Protein AF-A0A258KFT9-F1 (afdb_monomer)

Mean predicted aligned error: 9.53 Å

Radius of gyration: 28.14 Å; Cα contacts (8 Å, |Δi|>4): 586; chains: 1; bounding box: 63×62×76 Å

Structure (mmCIF, N/CA/C/O backbone):
data_AF-A0A258KFT9-F1
#
_entry.id   AF-A0A258KFT9-F1
#
loop_
_atom_site.group_PDB
_atom_site.id
_atom_site.type_symbol
_atom_site.label_atom_id
_atom_site.label_alt_id
_atom_site.label_comp_id
_atom_site.label_asym_id
_atom_site.label_entity_id
_atom_site.label_seq_id
_atom_site.pdbx_PDB_ins_code
_atom_site.Cartn_x
_atom_site.Cartn_y
_atom_site.Cartn_z
_atom_site.occupancy
_atom_site.B_iso_or_equiv
_atom_site.auth_seq_id
_atom_site.auth_comp_id
_atom_site.auth_asym_id
_atom_site.auth_atom_id
_atom_site.pdbx_PDB_model_num
ATOM 1 N N . LEU A 1 1 ? -11.238 -1.987 41.578 1.00 91.69 1 LEU A N 1
ATOM 2 C CA . LEU A 1 1 ? -12.210 -2.452 40.565 1.00 91.69 1 LEU A CA 1
ATOM 3 C C . LEU A 1 1 ? -13.486 -2.918 41.243 1.00 91.69 1 LEU A C 1
ATOM 5 O O . LEU A 1 1 ? -14.490 -2.242 41.107 1.00 91.69 1 LEU A O 1
ATOM 9 N N . SER A 1 2 ? -13.432 -3.993 42.038 1.00 94.19 2 SER A N 1
ATOM 10 C CA . SER A 1 2 ? -14.602 -4.536 42.743 1.00 94.19 2 SER A CA 1
ATOM 11 C C . SER A 1 2 ? -15.311 -3.516 43.636 1.00 94.19 2 SER A C 1
ATOM 13 O O . SER A 1 2 ? -16.532 -3.522 43.684 1.00 94.19 2 SER A O 1
ATOM 15 N N . ASP A 1 3 ? -14.577 -2.604 44.285 1.00 96.56 3 ASP A N 1
ATOM 16 C CA . ASP A 1 3 ? -15.187 -1.540 45.097 1.00 96.56 3 ASP A CA 1
ATOM 17 C C . ASP A 1 3 ? -15.997 -0.545 44.254 1.00 96.56 3 ASP A C 1
ATOM 19 O O . ASP A 1 3 ? -17.103 -0.182 44.635 1.00 96.56 3 ASP A O 1
ATOM 23 N N . LEU A 1 4 ? -15.488 -0.155 43.079 1.00 97.12 4 LEU A N 1
ATOM 24 C CA . LEU A 1 4 ? -16.193 0.741 42.152 1.00 97.12 4 LEU A CA 1
ATOM 25 C C . LEU A 1 4 ? -17.424 0.052 41.553 1.00 97.12 4 LEU A C 1
ATOM 27 O O . LEU A 1 4 ? -18.505 0.627 41.515 1.00 97.12 4 LEU A O 1
ATOM 31 N N . LEU A 1 5 ? -17.289 -1.218 41.167 1.00 97.19 5 LEU A N 1
ATOM 32 C CA . LEU A 1 5 ? -18.403 -2.024 40.662 1.00 97.19 5 LEU A CA 1
ATOM 33 C C . LEU A 1 5 ? -19.449 -2.303 41.743 1.00 97.19 5 LEU A C 1
ATOM 35 O O . LEU A 1 5 ? -20.631 -2.402 41.445 1.00 97.19 5 LEU A O 1
ATOM 39 N N . LYS A 1 6 ? -19.060 -2.372 43.016 1.00 96.69 6 LYS A N 1
ATOM 40 C CA . LYS A 1 6 ? -20.018 -2.452 44.121 1.00 96.69 6 LYS A CA 1
ATOM 41 C C . LYS A 1 6 ? -20.849 -1.175 44.251 1.00 96.69 6 LYS A C 1
ATOM 43 O O . LYS A 1 6 ? -22.012 -1.261 44.629 1.00 96.69 6 LYS A O 1
ATOM 48 N N . ILE A 1 7 ? -20.266 -0.017 43.944 1.00 95.75 7 ILE A N 1
ATOM 49 C CA . ILE A 1 7 ? -20.963 1.274 43.953 1.00 95.75 7 ILE A CA 1
ATOM 50 C C . ILE A 1 7 ? -21.897 1.383 42.735 1.00 95.75 7 ILE A C 1
ATOM 52 O O . ILE A 1 7 ? -23.077 1.657 42.912 1.00 95.75 7 ILE A O 1
ATOM 56 N N . LEU A 1 8 ? -21.409 1.089 41.525 1.00 95.12 8 LEU A N 1
ATOM 57 C CA . LEU A 1 8 ? -22.185 1.208 40.279 1.00 95.12 8 LEU A CA 1
ATOM 58 C C . LEU A 1 8 ? -23.192 0.071 40.055 1.00 95.12 8 LEU A C 1
ATOM 60 O O . LEU A 1 8 ? -24.344 0.299 39.691 1.00 95.12 8 LEU A O 1
ATOM 64 N N . VAL A 1 9 ? -22.763 -1.170 40.270 1.00 95.44 9 VAL A N 1
ATOM 65 C CA . VAL A 1 9 ? -23.511 -2.377 39.896 1.00 95.44 9 VAL A CA 1
ATOM 66 C C . VAL A 1 9 ? -24.183 -3.016 41.105 1.00 95.44 9 VAL A C 1
ATOM 68 O O . VAL A 1 9 ? -25.351 -3.391 41.036 1.00 95.44 9 VAL A O 1
ATOM 71 N N . GLY A 1 10 ? -23.480 -3.119 42.235 1.00 94.50 10 GLY A N 1
ATOM 72 C CA . GLY A 1 10 ? -23.998 -3.633 43.510 1.00 94.50 10 GLY A CA 1
ATOM 73 C C . GLY A 1 10 ? -23.925 -5.153 43.678 1.00 94.50 10 GLY A C 1
ATOM 74 O O . GLY A 1 10 ? -23.428 -5.620 44.703 1.00 94.50 10 GLY A O 1
ATOM 75 N N . GLN A 1 11 ? -24.390 -5.930 42.693 1.00 93.50 11 GLN A N 1
ATOM 76 C CA . GLN A 1 11 ? -24.348 -7.398 42.730 1.00 93.50 11 GLN A CA 1
ATOM 77 C C . GLN A 1 11 ? -23.160 -7.955 41.932 1.00 93.50 11 GLN A C 1
ATOM 79 O O . GLN A 1 11 ? -22.992 -7.652 40.753 1.00 93.50 11 GLN A O 1
ATOM 84 N N . GLU A 1 12 ? -22.352 -8.807 42.567 1.00 93.69 12 GLU A N 1
ATOM 85 C CA . GLU A 1 12 ? -21.088 -9.314 42.006 1.00 93.69 12 GLU A CA 1
ATOM 86 C C . GLU A 1 12 ? -21.264 -10.216 40.774 1.00 93.69 12 GLU A C 1
ATOM 88 O O . GLU A 1 12 ? -20.437 -10.191 39.865 1.00 93.69 12 GLU A O 1
ATOM 93 N N . ASN A 1 13 ? -22.367 -10.964 40.686 1.00 91.56 13 ASN A N 1
ATOM 94 C CA . ASN A 1 13 ? -22.685 -11.808 39.527 1.00 91.56 13 ASN A CA 1
ATOM 95 C C . ASN A 1 13 ? -22.915 -11.008 38.229 1.00 91.56 13 ASN A C 1
ATOM 97 O O . ASN A 1 13 ? -22.848 -11.595 37.153 1.00 91.56 13 ASN A O 1
ATOM 101 N N . LEU A 1 14 ? -23.155 -9.695 38.316 1.00 93.44 14 LEU A N 1
ATOM 102 C CA . LEU A 1 14 ? -23.352 -8.808 37.166 1.00 93.44 14 LEU A CA 1
ATOM 103 C C . LEU A 1 14 ? -22.068 -8.082 36.732 1.00 93.44 14 LEU A C 1
ATOM 105 O O . LEU A 1 14 ? -22.044 -7.470 35.668 1.00 93.44 14 LEU A O 1
ATOM 109 N N . TYR A 1 15 ? -20.985 -8.149 37.515 1.00 94.12 15 TYR A N 1
ATOM 110 C CA . TYR A 1 15 ? -19.766 -7.371 37.253 1.00 94.12 15 TYR A CA 1
ATOM 111 C C . TYR A 1 15 ? -19.125 -7.701 35.904 1.00 94.12 15 TYR A C 1
ATOM 113 O O . TYR A 1 15 ? -18.714 -6.796 35.184 1.00 94.12 15 TYR A O 1
ATOM 121 N N . ASN A 1 16 ? -19.053 -8.987 35.550 1.00 92.19 16 ASN A N 1
ATOM 122 C CA . ASN A 1 16 ? -18.450 -9.411 34.286 1.00 92.19 16 ASN A CA 1
ATOM 123 C C . ASN A 1 16 ? -19.227 -8.873 33.084 1.00 92.19 16 ASN A C 1
ATOM 125 O O . ASN A 1 16 ? -18.618 -8.356 32.153 1.00 92.19 16 ASN A O 1
ATOM 129 N N . GLN A 1 17 ? -20.558 -8.966 33.130 1.00 92.69 17 GLN A N 1
ATOM 130 C CA . GLN A 1 17 ? -21.420 -8.467 32.066 1.00 92.69 17 GLN A CA 1
ATOM 131 C C . GLN A 1 17 ? -21.333 -6.945 31.954 1.00 92.69 17 GLN A C 1
ATOM 133 O O . GLN A 1 17 ? -21.149 -6.427 30.861 1.00 92.69 17 GLN A O 1
ATOM 138 N N . TYR A 1 18 ? -21.336 -6.241 33.088 1.00 93.50 18 TYR A N 1
ATOM 139 C CA . TYR A 1 18 ? -21.200 -4.789 33.113 1.00 93.50 18 TYR A CA 1
ATOM 140 C C . TYR A 1 18 ? -19.891 -4.305 32.479 1.00 93.50 18 TYR A C 1
ATOM 142 O O . TYR A 1 18 ? -19.902 -3.416 31.632 1.00 93.50 18 TYR A O 1
ATOM 150 N N . ILE A 1 19 ? -18.756 -4.909 32.854 1.00 93.38 19 ILE A N 1
ATOM 151 C CA . ILE A 1 19 ? -17.461 -4.570 32.248 1.00 93.38 19 ILE A CA 1
ATOM 152 C C . ILE A 1 19 ? -17.482 -4.906 30.756 1.00 93.38 19 ILE A C 1
ATOM 154 O O . ILE A 1 19 ? -17.010 -4.107 29.955 1.00 93.38 19 ILE A O 1
ATOM 158 N N . PHE A 1 20 ? -18.013 -6.069 30.370 1.00 92.12 20 PHE A N 1
ATOM 159 C CA . PHE A 1 20 ? -18.089 -6.459 28.965 1.00 92.12 20 PHE A CA 1
ATOM 160 C C . PHE A 1 20 ? -18.853 -5.412 28.146 1.00 92.12 20 PHE A C 1
ATOM 162 O O . PHE A 1 20 ? -18.309 -4.871 27.187 1.00 92.12 20 PHE A O 1
ATOM 169 N N . ASP A 1 21 ? -20.054 -5.040 28.580 1.00 91.25 21 ASP A N 1
ATOM 170 C CA . ASP A 1 21 ? -20.880 -4.050 27.892 1.00 91.25 21 ASP A CA 1
ATOM 171 C C . ASP A 1 21 ? -20.198 -2.672 27.849 1.00 91.25 21 ASP A C 1
ATOM 173 O O . ASP A 1 21 ? -20.147 -2.045 26.787 1.00 91.25 21 ASP A O 1
ATOM 177 N N . GLN A 1 22 ? -19.579 -2.232 28.954 1.00 91.69 22 GLN A N 1
ATOM 178 C CA . GLN A 1 22 ? -18.815 -0.979 29.012 1.00 91.69 22 GLN A CA 1
ATOM 179 C C . GLN A 1 22 ? -17.676 -0.962 27.978 1.00 91.69 22 GLN A C 1
ATOM 181 O O . GLN A 1 22 ? -17.531 -0.003 27.218 1.00 91.69 22 GLN A O 1
ATOM 186 N N . GLN A 1 23 ? -16.892 -2.040 27.890 1.00 91.44 23 GLN A N 1
ATOM 187 C CA . GLN A 1 23 ? -15.750 -2.096 26.974 1.00 91.44 23 GLN A CA 1
ATOM 188 C C . GLN A 1 23 ? -16.170 -2.181 25.496 1.00 91.44 23 GLN A C 1
ATOM 190 O O . GLN A 1 23 ? -15.437 -1.712 24.622 1.00 91.44 23 GLN A O 1
ATOM 195 N N . PHE A 1 24 ? -17.357 -2.719 25.195 1.00 88.69 24 PHE A N 1
ATOM 196 C CA . PHE A 1 24 ? -17.921 -2.726 23.840 1.00 88.69 24 PHE A CA 1
ATOM 197 C C . PHE A 1 24 ? -18.674 -1.432 23.482 1.00 88.69 24 PHE A C 1
ATOM 199 O O . PHE A 1 24 ? -18.792 -1.107 22.294 1.00 88.69 24 PHE A O 1
ATOM 206 N N . ALA A 1 25 ? -19.128 -0.654 24.471 1.00 87.00 25 ALA A N 1
ATOM 207 C CA . ALA A 1 25 ? -19.709 0.671 24.253 1.00 87.00 25 ALA A CA 1
ATOM 208 C C . ALA A 1 25 ? -18.668 1.672 23.710 1.00 87.00 25 ALA A C 1
ATOM 210 O O . ALA A 1 25 ? -18.967 2.469 22.815 1.00 87.00 25 ALA A O 1
ATOM 211 N N . HIS A 1 26 ? -17.416 1.580 24.166 1.00 73.69 26 HIS A N 1
ATOM 212 C CA . HIS A 1 26 ? -16.310 2.434 23.721 1.00 73.69 26 HIS A CA 1
ATOM 213 C C . HIS A 1 26 ? -15.565 1.845 22.516 1.00 73.69 26 HIS A C 1
ATOM 215 O O . HIS A 1 26 ? -14.408 1.422 22.607 1.00 73.69 26 HIS A O 1
ATOM 221 N N . ARG A 1 27 ? -16.233 1.838 21.353 1.00 75.69 27 ARG A N 1
ATOM 222 C CA . ARG A 1 27 ? -15.708 1.258 20.102 1.00 75.69 27 ARG A CA 1
ATOM 223 C C . ARG A 1 27 ? -14.272 1.719 19.811 1.00 75.69 27 ARG A C 1
ATOM 225 O O . ARG A 1 27 ? -14.030 2.875 19.480 1.00 75.69 27 ARG A O 1
ATOM 232 N N . GLY A 1 28 ? -13.330 0.781 19.903 1.00 81.06 28 GLY A N 1
ATOM 233 C CA . GLY A 1 28 ? -11.926 0.957 19.524 1.00 81.06 28 GLY A CA 1
ATOM 234 C C . GLY A 1 28 ? -10.962 1.301 20.665 1.00 81.06 28 GLY A C 1
ATOM 235 O O . GLY A 1 28 ? -9.812 0.875 20.592 1.00 81.06 28 GLY A O 1
ATOM 236 N N . TRP A 1 29 ? -11.390 1.981 21.737 1.00 88.19 29 TRP A N 1
ATOM 237 C CA . TRP A 1 29 ? -10.477 2.428 22.808 1.00 88.19 29 TRP A CA 1
ATOM 238 C C . TRP A 1 29 ? -9.958 1.277 23.665 1.00 88.19 29 TRP A C 1
ATOM 240 O O . TRP A 1 29 ? -8.744 1.135 23.815 1.00 88.19 29 TRP A O 1
ATOM 250 N N . ALA A 1 30 ? -10.854 0.413 24.150 1.00 91.19 30 ALA A N 1
ATOM 251 C CA . ALA A 1 30 ? -10.482 -0.775 24.918 1.00 91.19 30 ALA A CA 1
ATOM 252 C C . ALA A 1 30 ? -9.526 -1.681 24.118 1.00 91.19 30 ALA A C 1
ATOM 254 O O . ALA A 1 30 ? -8.482 -2.103 24.615 1.00 91.19 30 ALA A O 1
ATOM 255 N N . GLY A 1 31 ? -9.831 -1.901 22.833 1.00 90.12 31 GLY A N 1
ATOM 256 C CA . GLY A 1 31 ? -8.977 -2.667 21.921 1.00 90.12 31 GLY A CA 1
ATOM 257 C C . GLY A 1 31 ? -7.617 -2.009 21.674 1.00 90.12 31 GLY A C 1
ATOM 258 O O . GLY A 1 31 ? -6.592 -2.695 21.661 1.00 90.12 31 GLY A O 1
ATOM 259 N N . MET A 1 32 ? -7.579 -0.682 21.526 1.00 89.56 32 MET A N 1
ATOM 260 C CA . MET A 1 32 ? -6.335 0.069 21.370 1.00 89.56 32 MET A CA 1
ATOM 261 C C . MET A 1 32 ? -5.468 -0.028 22.628 1.00 89.56 32 MET A C 1
ATOM 263 O O . MET A 1 32 ? -4.290 -0.354 22.517 1.00 89.56 32 MET A O 1
ATOM 267 N N . VAL A 1 33 ? -6.032 0.193 23.820 1.00 92.19 33 VAL A N 1
ATOM 268 C CA . VAL A 1 33 ? -5.287 0.098 25.086 1.00 92.19 33 VAL A CA 1
ATOM 269 C C . VAL A 1 33 ? -4.800 -1.329 25.334 1.00 92.19 33 VAL A C 1
ATOM 271 O O . VAL A 1 33 ? -3.631 -1.502 25.663 1.00 92.19 33 VAL A O 1
ATOM 274 N N . ALA A 1 34 ? -5.618 -2.352 25.076 1.00 92.19 34 ALA A N 1
ATOM 275 C CA . ALA A 1 34 ? -5.187 -3.752 25.150 1.00 92.19 34 ALA A CA 1
ATOM 276 C C . ALA A 1 34 ? -4.038 -4.068 24.167 1.00 92.19 34 ALA A C 1
ATOM 278 O O . ALA A 1 34 ? -3.102 -4.813 24.477 1.00 92.19 34 ALA A O 1
ATOM 279 N N . THR A 1 35 ? -4.071 -3.467 22.974 1.00 90.06 35 THR A N 1
ATOM 280 C CA . THR A 1 35 ? -2.990 -3.593 21.986 1.00 90.06 35 THR A CA 1
ATOM 281 C C . THR A 1 35 ? -1.716 -2.896 22.462 1.00 90.06 35 THR A C 1
ATOM 283 O O . THR A 1 35 ? -0.641 -3.478 22.360 1.00 90.06 35 THR A O 1
ATOM 286 N N . ILE A 1 36 ? -1.817 -1.689 23.024 1.00 91.12 36 ILE A N 1
ATOM 287 C CA . ILE A 1 36 ? -0.674 -0.940 23.570 1.00 91.12 36 ILE A CA 1
ATOM 288 C C . ILE A 1 36 ? -0.068 -1.671 24.774 1.00 91.12 36 ILE A C 1
ATOM 290 O O . ILE A 1 36 ? 1.152 -1.771 24.873 1.00 91.12 36 ILE A O 1
ATOM 294 N N . GLU A 1 37 ? -0.901 -2.221 25.660 1.00 93.81 37 GLU A N 1
ATOM 295 C CA . GLU A 1 37 ? -0.465 -3.001 26.822 1.00 93.81 37 GLU A CA 1
ATOM 296 C C . GLU A 1 37 ? 0.326 -4.246 26.392 1.00 93.81 37 GLU A C 1
ATOM 298 O O . GLU A 1 37 ? 1.411 -4.510 26.911 1.00 93.81 37 GLU A O 1
ATOM 303 N N . SER A 1 38 ? -0.184 -4.992 25.406 1.00 90.44 38 SER A N 1
ATOM 304 C CA . SER A 1 38 ? 0.482 -6.198 24.892 1.00 90.44 38 SER A CA 1
ATOM 305 C C . SER A 1 38 ? 1.684 -5.905 23.986 1.00 90.44 38 SER A C 1
ATOM 307 O O . SER A 1 38 ? 2.605 -6.721 23.906 1.00 90.44 38 SER A O 1
ATOM 309 N N . ARG A 1 39 ? 1.691 -4.754 23.302 1.00 85.50 39 ARG A N 1
ATOM 310 C CA . ARG A 1 39 ? 2.742 -4.310 22.373 1.00 85.50 39 ARG A CA 1
ATOM 311 C C . ARG A 1 39 ? 3.072 -2.824 22.579 1.00 85.50 39 ARG A C 1
ATOM 313 O O . ARG A 1 39 ? 2.659 -1.981 21.774 1.00 85.50 39 ARG A O 1
ATOM 320 N N . PRO A 1 40 ? 3.851 -2.471 23.619 1.00 83.31 40 PRO A N 1
ATOM 321 C CA . PRO A 1 40 ? 4.171 -1.072 23.928 1.00 83.31 40 PRO A CA 1
ATOM 322 C C . PRO A 1 40 ? 4.976 -0.353 22.838 1.00 83.31 40 PRO A C 1
ATOM 324 O O . PRO A 1 40 ? 5.060 0.871 22.828 1.00 83.31 40 PRO A O 1
ATOM 327 N N . ASP A 1 41 ? 5.601 -1.108 21.938 1.00 77.94 41 ASP A N 1
ATOM 328 C CA . ASP A 1 41 ? 6.330 -0.643 20.759 1.00 77.94 41 ASP A CA 1
ATOM 329 C C . ASP A 1 41 ? 5.425 -0.134 19.625 1.00 77.94 41 ASP A C 1
ATOM 331 O O . ASP A 1 41 ? 5.925 0.499 18.698 1.00 77.94 41 ASP A O 1
ATOM 335 N N . THR A 1 42 ? 4.107 -0.352 19.709 1.00 74.19 42 THR A N 1
ATOM 336 C CA . THR A 1 42 ? 3.133 0.220 18.760 1.00 74.19 42 THR A CA 1
ATOM 337 C C . THR A 1 42 ? 3.056 1.742 18.835 1.00 74.19 42 THR A C 1
ATOM 339 O O . THR A 1 42 ? 2.753 2.390 17.833 1.00 74.19 42 THR A O 1
ATOM 342 N N . LEU A 1 43 ? 3.349 2.328 20.000 1.00 75.44 43 LEU A N 1
ATOM 343 C CA . LEU A 1 43 ? 3.418 3.772 20.167 1.00 75.44 43 LEU A CA 1
ATOM 344 C C . LEU A 1 43 ? 4.831 4.284 19.918 1.00 75.44 43 LEU A C 1
ATOM 346 O O . LEU A 1 43 ? 5.816 3.765 20.443 1.00 75.44 43 LEU A O 1
ATOM 350 N N . PHE A 1 44 ? 4.896 5.393 19.186 1.00 69.25 44 PHE A N 1
ATOM 351 C CA . PHE A 1 44 ? 6.116 6.163 18.977 1.00 69.25 44 PHE A CA 1
ATOM 352 C C . PHE A 1 44 ? 6.811 6.533 20.296 1.00 69.25 44 PHE A C 1
ATOM 354 O O . PHE A 1 44 ? 8.015 6.350 20.464 1.00 69.25 44 PHE A O 1
ATOM 361 N N . GLU A 1 45 ? 6.027 7.051 21.240 1.00 79.88 45 GLU A N 1
ATOM 362 C CA . GLU A 1 45 ? 6.449 7.296 22.609 1.00 79.88 45 GLU A CA 1
ATOM 363 C C . GLU A 1 45 ? 5.774 6.248 23.482 1.00 79.88 45 GLU A C 1
ATOM 365 O O . GLU A 1 45 ? 4.551 6.247 23.628 1.00 79.88 45 GLU A O 1
ATOM 370 N N . LYS A 1 46 ? 6.572 5.336 24.039 1.00 81.88 46 LYS A N 1
ATOM 371 C CA . LYS A 1 46 ? 6.048 4.254 24.870 1.00 81.88 46 LYS A CA 1
ATOM 372 C C . LYS A 1 46 ? 5.275 4.840 26.047 1.00 81.88 46 LYS A C 1
ATOM 374 O O . LYS A 1 46 ? 5.815 5.627 26.826 1.00 81.88 46 LYS A O 1
ATOM 379 N N . ARG A 1 47 ? 4.019 4.426 26.188 1.00 82.00 47 ARG A N 1
ATOM 380 C CA . ARG A 1 47 ? 3.170 4.752 27.334 1.00 82.00 47 ARG A CA 1
ATOM 381 C C . ARG A 1 47 ? 2.885 3.471 28.101 1.00 82.00 47 ARG A C 1
ATOM 383 O O . ARG A 1 47 ? 2.494 2.472 27.509 1.00 82.00 47 ARG A O 1
ATOM 390 N N . SER A 1 48 ? 3.087 3.515 29.411 1.00 87.38 48 SER A N 1
ATOM 391 C CA . SER A 1 48 ? 2.678 2.438 30.308 1.00 87.38 48 SER A CA 1
ATOM 392 C C . SER A 1 48 ? 1.222 2.672 30.692 1.00 87.38 48 SER A C 1
ATOM 394 O O . SER A 1 48 ? 0.944 3.482 31.572 1.00 87.38 48 SER A O 1
ATOM 396 N N . ILE A 1 49 ? 0.310 2.008 29.989 1.00 90.69 49 ILE A N 1
ATOM 397 C CA . ILE A 1 49 ? -1.125 1.998 30.279 1.00 90.69 49 ILE A CA 1
ATOM 398 C C . ILE A 1 49 ? -1.620 0.557 30.188 1.00 90.69 49 ILE A C 1
ATOM 400 O O . ILE A 1 49 ? -1.187 -0.183 29.303 1.00 90.69 49 ILE A O 1
ATOM 404 N N . THR A 1 50 ? -2.498 0.159 31.104 1.00 94.44 50 THR A N 1
ATOM 405 C CA . THR A 1 50 ? -3.151 -1.154 31.073 1.00 94.44 50 THR A CA 1
ATOM 406 C C . THR A 1 50 ? -4.639 -0.999 30.793 1.00 94.44 50 THR A C 1
ATOM 408 O O . THR A 1 50 ? -5.243 0.020 31.143 1.00 94.44 50 THR A O 1
ATOM 411 N N . LEU A 1 51 ? -5.262 -2.021 30.203 1.00 93.56 51 LEU A N 1
ATOM 412 C CA . LEU A 1 51 ? -6.716 -2.063 30.035 1.00 93.56 51 LEU A CA 1
ATOM 413 C C . LEU A 1 51 ? -7.417 -1.958 31.394 1.00 93.56 51 LEU A C 1
ATOM 415 O O . LEU A 1 51 ? -8.442 -1.299 31.532 1.00 93.56 51 LEU A O 1
ATOM 419 N N . ARG A 1 52 ? -6.818 -2.550 32.432 1.00 94.69 52 ARG A N 1
ATOM 420 C CA . ARG A 1 52 ? -7.310 -2.440 33.804 1.00 94.69 52 ARG A CA 1
ATOM 421 C C . ARG A 1 52 ? -7.344 -0.989 34.286 1.00 94.69 52 ARG A C 1
ATOM 423 O O . ARG A 1 52 ? -8.319 -0.625 34.939 1.00 94.69 52 ARG A O 1
ATOM 430 N N . ASP A 1 53 ? -6.317 -0.191 34.007 1.00 94.06 53 ASP A N 1
ATOM 431 C CA . ASP A 1 53 ? -6.275 1.222 34.408 1.00 94.06 53 ASP A CA 1
ATOM 432 C C . ASP A 1 53 ? -7.340 2.040 33.674 1.00 94.06 53 ASP A C 1
ATOM 434 O O . ASP A 1 53 ? -8.005 2.862 34.304 1.00 94.06 53 ASP A O 1
ATOM 438 N N . LEU A 1 54 ? -7.554 1.763 32.380 1.00 93.56 54 LEU A N 1
ATOM 439 C CA . LEU A 1 54 ? -8.630 2.381 31.602 1.00 93.56 54 LEU A CA 1
ATOM 440 C C . LEU A 1 54 ? -9.998 2.095 32.233 1.00 93.56 54 LEU A C 1
ATOM 442 O O . LEU A 1 54 ? -10.721 3.037 32.536 1.00 93.56 54 LEU A O 1
ATOM 446 N N . ILE A 1 55 ? -10.307 0.826 32.526 1.00 95.31 55 ILE A N 1
ATOM 447 C CA . ILE A 1 55 ? -11.584 0.444 33.152 1.00 95.31 55 ILE A CA 1
ATOM 448 C C . ILE A 1 55 ? -11.756 1.150 34.507 1.00 95.31 55 ILE A C 1
ATOM 450 O O . ILE A 1 55 ? -12.836 1.636 34.828 1.00 95.31 55 ILE A O 1
ATOM 454 N N . HIS A 1 56 ? -10.702 1.240 35.329 1.00 95.50 56 HIS A N 1
ATOM 455 C CA . HIS A 1 56 ? -10.795 1.968 36.603 1.00 95.50 56 HIS A CA 1
ATOM 456 C C . HIS A 1 56 ? -11.121 3.445 36.396 1.00 95.50 56 HIS A C 1
ATOM 458 O O . HIS A 1 56 ? -11.945 3.989 37.127 1.00 95.50 56 HIS A O 1
ATOM 464 N N . PHE A 1 57 ? -10.457 4.084 35.436 1.00 94.75 57 PHE A N 1
ATOM 465 C CA . PHE A 1 57 ? -10.680 5.485 35.117 1.00 94.75 57 PHE A CA 1
ATOM 466 C C . PHE A 1 57 ? -12.099 5.727 34.588 1.00 94.75 57 PHE A C 1
ATOM 468 O O . PHE A 1 57 ? -12.762 6.650 35.049 1.00 94.75 57 PHE A O 1
ATOM 475 N N . GLU A 1 58 ? -12.598 4.864 33.703 1.00 94.00 58 GLU A N 1
ATOM 476 C CA . GLU A 1 58 ? -13.960 4.943 33.164 1.00 94.00 58 GLU A CA 1
ATOM 477 C C . GLU A 1 58 ? -15.021 4.788 34.256 1.00 94.00 58 GLU A C 1
ATOM 479 O O . GLU A 1 58 ? -15.927 5.612 34.341 1.00 94.00 58 GLU A O 1
ATOM 484 N N . LEU A 1 59 ? -14.876 3.804 35.150 1.00 96.06 59 LEU A N 1
ATOM 485 C CA . LEU A 1 59 ? -15.798 3.630 36.279 1.00 96.06 59 LEU A CA 1
ATOM 486 C C . LEU A 1 59 ? -15.805 4.850 37.216 1.00 96.06 59 LEU A C 1
ATOM 488 O O . LEU A 1 59 ? -16.847 5.199 37.760 1.00 96.06 59 LEU A O 1
ATOM 492 N N . LEU A 1 60 ? -14.655 5.502 37.421 1.00 97.19 60 LEU A N 1
ATOM 493 C CA . LEU A 1 60 ? -14.580 6.729 38.222 1.00 97.19 60 LEU A CA 1
ATOM 494 C C . LEU A 1 60 ? -15.277 7.905 37.532 1.00 97.19 60 LEU A C 1
ATOM 496 O O . LEU A 1 60 ? -16.016 8.626 38.195 1.00 97.19 60 LEU A O 1
ATOM 500 N N . LEU A 1 61 ? -15.064 8.084 36.224 1.00 95.38 61 LEU A N 1
ATOM 501 C CA . LEU A 1 61 ? -15.753 9.115 35.443 1.00 95.38 61 LEU A CA 1
ATOM 502 C C . LEU A 1 61 ? -17.266 8.897 35.428 1.00 95.38 61 LEU A C 1
ATOM 504 O O . LEU A 1 61 ? -18.025 9.854 35.516 1.00 95.38 61 LEU A O 1
ATOM 508 N N . GLU A 1 62 ? -17.705 7.646 35.329 1.00 94.81 62 GLU A N 1
ATOM 509 C CA . GLU A 1 62 ? -19.121 7.306 35.367 1.00 94.81 62 GLU A CA 1
ATOM 510 C C . GLU A 1 62 ? -19.753 7.668 36.718 1.00 94.81 62 GLU A C 1
ATOM 512 O O . GLU A 1 62 ? -20.792 8.321 36.743 1.00 94.81 62 GLU A O 1
ATOM 517 N N . ILE A 1 63 ? -19.100 7.323 37.834 1.00 95.56 63 ILE A N 1
ATOM 518 C CA . ILE A 1 63 ? -19.551 7.715 39.180 1.00 95.56 63 ILE A CA 1
ATOM 519 C C . ILE A 1 63 ? -19.621 9.240 39.314 1.00 95.56 63 ILE A C 1
ATOM 521 O O . ILE A 1 63 ? -20.628 9.749 39.791 1.00 95.56 63 ILE A O 1
ATOM 525 N N . ASP A 1 64 ? -18.590 9.961 38.866 1.00 96.31 64 ASP A N 1
ATOM 526 C CA . ASP A 1 64 ? -18.539 11.428 38.927 1.00 96.31 64 ASP A CA 1
ATOM 527 C C . ASP A 1 64 ? -19.696 12.069 38.137 1.00 96.31 64 ASP A C 1
ATOM 529 O O . ASP A 1 64 ? -20.402 12.940 38.642 1.00 96.31 64 ASP A O 1
ATOM 533 N N . ILE A 1 65 ? -19.974 11.564 36.929 1.00 95.38 65 ILE A N 1
ATOM 534 C CA . ILE A 1 65 ? -21.097 12.014 36.093 1.00 95.38 65 ILE A CA 1
ATOM 535 C C . ILE A 1 65 ? -22.451 11.693 36.737 1.00 95.38 65 ILE A C 1
ATOM 537 O O . ILE A 1 65 ? -23.379 12.500 36.625 1.00 95.38 65 ILE A O 1
ATOM 541 N N . LEU A 1 66 ? -22.599 10.532 37.381 1.00 95.00 66 LEU A N 1
ATOM 542 C CA . LEU A 1 66 ? -23.825 10.168 38.096 1.00 95.00 66 LEU A CA 1
ATOM 543 C C . LEU A 1 66 ? -24.030 11.041 39.338 1.00 95.00 66 LEU A C 1
ATOM 545 O O . LEU A 1 66 ? -25.148 11.495 39.580 1.00 95.00 66 LEU A O 1
ATOM 549 N N . ASP A 1 67 ? -22.970 11.314 40.098 1.00 95.19 67 ASP A N 1
ATOM 550 C CA . ASP A 1 67 ? -23.018 12.191 41.268 1.00 95.19 67 ASP A CA 1
ATOM 551 C C . ASP A 1 67 ? -23.400 13.626 40.882 1.00 95.19 67 ASP A C 1
ATOM 553 O O . ASP A 1 67 ? -24.260 14.214 41.541 1.00 95.19 67 ASP A O 1
ATOM 557 N N . ASP A 1 68 ? -22.833 14.162 39.798 1.00 95.50 68 ASP A N 1
ATOM 558 C CA . ASP A 1 68 ? -23.143 15.507 39.302 1.00 95.50 68 ASP A CA 1
ATOM 559 C C . ASP A 1 68 ? -24.578 15.604 38.755 1.00 95.50 68 ASP A C 1
ATOM 561 O O . ASP A 1 68 ? -25.374 16.426 39.211 1.00 95.50 68 ASP A O 1
ATOM 565 N N . ASN A 1 69 ? -24.962 14.718 37.827 1.00 95.94 69 ASN A N 1
ATOM 566 C CA . ASN A 1 69 ? -26.261 14.816 37.148 1.00 95.94 69 ASN A CA 1
ATOM 567 C C . ASN A 1 69 ? -27.450 14.378 38.009 1.00 95.94 69 ASN A C 1
ATOM 569 O O . ASN A 1 69 ? -28.576 14.815 37.762 1.00 95.94 69 ASN A O 1
ATOM 573 N N . LEU A 1 70 ? -27.230 13.491 38.983 1.00 94.38 70 LEU A N 1
ATOM 574 C CA . LEU A 1 70 ? -28.284 12.967 39.855 1.00 94.38 70 LEU A CA 1
ATOM 575 C C . LEU A 1 70 ? -28.153 13.477 41.296 1.00 94.38 70 LEU A C 1
ATOM 577 O O . LEU A 1 70 ? -28.851 12.981 42.178 1.00 94.38 70 LEU A O 1
ATOM 581 N N . GLU A 1 71 ? -27.292 14.469 41.551 1.00 91.06 71 GLU A N 1
ATOM 582 C CA . GLU A 1 71 ? -27.044 15.067 42.874 1.00 91.06 71 GLU A CA 1
ATOM 583 C C . GLU A 1 71 ? -26.694 14.023 43.956 1.00 91.06 71 GLU A C 1
ATOM 585 O O . GLU A 1 71 ? -27.153 14.108 45.102 1.00 91.06 71 GLU A O 1
ATOM 590 N N . GLY A 1 72 ? -25.959 12.973 43.580 1.00 83.88 72 GLY A N 1
ATOM 591 C CA . GLY A 1 72 ? -25.648 11.830 44.448 1.00 83.88 72 GLY A CA 1
ATOM 592 C C . GLY A 1 72 ? -26.866 10.987 44.861 1.00 83.88 72 GLY A C 1
ATOM 593 O O . GLY A 1 72 ? -26.767 10.143 45.751 1.00 83.88 72 GLY A O 1
ATOM 594 N N . LYS A 1 73 ? -28.038 11.202 44.247 1.00 90.06 73 LYS A N 1
ATOM 595 C CA . LYS A 1 73 ? -29.289 10.467 44.508 1.00 90.06 73 LYS A CA 1
ATOM 596 C C . LYS A 1 73 ? -29.500 9.361 43.480 1.00 90.06 73 LYS A C 1
ATOM 598 O O . LYS A 1 73 ? -30.557 9.266 42.856 1.00 90.06 73 LYS A O 1
ATOM 603 N N . TRP A 1 74 ? -28.501 8.511 43.315 1.00 94.50 74 TRP A N 1
ATOM 604 C CA . TRP A 1 74 ? -28.577 7.343 42.451 1.00 94.50 74 TRP A CA 1
ATOM 605 C C . TRP A 1 74 ? -28.313 6.072 43.257 1.00 94.50 74 TRP A C 1
ATOM 607 O O . TRP A 1 74 ? -27.838 6.111 44.393 1.00 94.50 74 TRP A O 1
ATOM 617 N N . GLN A 1 75 ? -28.723 4.937 42.707 1.00 94.44 75 GLN A N 1
ATOM 618 C CA . GLN A 1 75 ? -28.565 3.629 43.333 1.00 94.44 75 GLN A CA 1
ATOM 619 C C . GLN A 1 75 ? -27.856 2.694 42.358 1.00 94.44 75 GLN A C 1
ATOM 621 O O . GLN A 1 75 ? -27.987 2.892 41.147 1.00 94.44 75 GLN A O 1
ATOM 626 N N . PRO A 1 76 ? -27.147 1.665 42.857 1.00 94.62 76 PRO A N 1
ATOM 627 C CA . PRO A 1 76 ? -26.545 0.665 41.991 1.00 94.62 76 PRO A CA 1
ATOM 628 C C . PRO A 1 76 ? -27.585 0.056 41.044 1.00 94.62 76 PRO A C 1
ATOM 630 O O . PRO A 1 76 ? -28.718 -0.199 41.461 1.00 94.62 76 PRO A O 1
ATOM 633 N N . ILE A 1 77 ? -27.207 -0.238 39.798 1.00 92.19 77 ILE A N 1
ATOM 634 C CA . ILE A 1 77 ? -28.155 -0.666 38.750 1.00 92.19 77 ILE A CA 1
ATOM 635 C C . ILE A 1 77 ? -28.980 -1.902 39.148 1.00 92.19 77 ILE A C 1
ATOM 637 O O . ILE A 1 77 ? -30.171 -1.977 38.858 1.00 92.19 77 ILE A O 1
ATOM 641 N N . SER A 1 78 ? -28.386 -2.826 39.910 1.00 92.50 78 SER A N 1
ATOM 642 C CA . SER A 1 78 ? -29.065 -4.029 40.414 1.00 92.50 78 SER A CA 1
ATOM 643 C C . SER A 1 78 ? -30.190 -3.763 41.421 1.00 92.50 78 SER A C 1
ATOM 645 O O . SER A 1 78 ? -30.953 -4.675 41.739 1.00 92.50 78 SER A O 1
ATOM 647 N N . GLN A 1 79 ? -30.275 -2.547 41.971 1.00 92.56 79 GLN A N 1
ATOM 648 C CA . GLN A 1 79 ? -31.373 -2.113 42.841 1.00 92.56 79 GLN A CA 1
ATOM 649 C C . GLN A 1 79 ? -32.500 -1.438 42.054 1.00 92.56 79 GLN A C 1
ATOM 651 O O . GLN A 1 79 ? -33.638 -1.432 42.519 1.00 92.56 79 GLN A O 1
ATOM 656 N N . LEU A 1 80 ? -32.192 -0.885 40.877 1.00 89.25 80 LEU A N 1
ATOM 657 C CA . LEU A 1 80 ? -33.163 -0.227 40.004 1.00 89.25 80 LEU A CA 1
ATOM 658 C C . LEU A 1 80 ? -33.969 -1.246 39.201 1.00 89.25 80 LEU A C 1
ATOM 660 O O . LEU A 1 80 ? -35.183 -1.105 39.060 1.00 89.25 80 LEU A O 1
ATOM 664 N N . GLU A 1 81 ? -33.300 -2.285 38.706 1.00 86.50 81 GLU A N 1
ATOM 665 C CA . GLU A 1 81 ? -33.919 -3.328 37.902 1.00 86.50 81 GLU A CA 1
ATOM 666 C C . GLU A 1 81 ? -33.386 -4.703 38.295 1.00 86.50 81 GLU A C 1
ATOM 668 O O . GLU A 1 81 ? -32.206 -4.889 38.606 1.00 86.50 81 GLU A O 1
ATOM 673 N N . LYS A 1 82 ? -34.277 -5.697 38.282 1.00 86.44 82 LYS A N 1
ATOM 674 C CA . LYS A 1 82 ? -33.868 -7.083 38.457 1.00 86.44 82 LYS A CA 1
ATOM 675 C C . LYS A 1 82 ? -33.274 -7.577 37.141 1.00 86.44 82 LYS A C 1
ATOM 677 O O . LYS A 1 82 ? -34.012 -7.928 36.227 1.00 86.44 82 LYS A O 1
ATOM 682 N N . ILE A 1 83 ? -31.949 -7.620 37.086 1.00 87.12 83 ILE A N 1
ATOM 683 C CA . ILE A 1 83 ? -31.193 -8.102 35.932 1.00 87.12 83 ILE A CA 1
ATOM 684 C C . ILE A 1 83 ? -30.709 -9.516 36.240 1.00 87.12 83 ILE A C 1
ATOM 686 O O . ILE A 1 83 ? -29.972 -9.731 37.204 1.00 87.12 83 ILE A O 1
ATOM 690 N N . ASP A 1 84 ? -31.132 -10.481 35.429 1.00 88.25 84 ASP A N 1
ATOM 691 C CA . ASP A 1 84 ? -30.590 -11.833 35.484 1.00 88.25 84 ASP A CA 1
ATOM 692 C C . ASP A 1 84 ? -29.304 -11.881 34.632 1.00 88.25 84 ASP A C 1
ATOM 694 O O . ASP A 1 84 ? -29.317 -11.412 33.491 1.00 88.25 84 ASP A O 1
ATOM 698 N N . PRO A 1 85 ? -28.179 -12.402 35.162 1.00 85.81 85 PRO A N 1
ATOM 699 C CA . PRO A 1 85 ? -26.920 -12.447 34.427 1.00 85.81 85 PRO A CA 1
ATOM 700 C C . PRO A 1 85 ? -27.050 -13.333 33.188 1.00 85.81 85 PRO A C 1
ATOM 702 O O . PRO A 1 85 ? -27.533 -14.465 33.267 1.00 85.81 85 PRO A O 1
ATOM 705 N N . ILE A 1 86 ? -26.570 -12.826 32.057 1.00 89.00 86 ILE A N 1
ATOM 706 C CA . ILE A 1 86 ? -26.508 -13.574 30.805 1.00 89.00 86 ILE A CA 1
ATOM 707 C C . ILE A 1 86 ? -25.143 -14.257 30.726 1.00 89.00 86 ILE A C 1
ATOM 709 O O . ILE A 1 86 ? -24.105 -13.634 30.953 1.00 89.00 86 ILE A O 1
ATOM 713 N N . ASP A 1 87 ? -25.129 -15.541 30.374 1.00 88.19 87 ASP A N 1
ATOM 714 C CA . ASP A 1 87 ? -23.888 -16.201 29.978 1.00 88.19 87 ASP A CA 1
ATOM 715 C C . ASP A 1 87 ? -23.496 -15.721 28.572 1.00 88.19 87 ASP A C 1
ATOM 717 O O . ASP A 1 87 ? -23.975 -16.228 27.558 1.00 88.19 87 ASP A O 1
ATOM 721 N N . LEU A 1 88 ? -22.635 -14.702 28.531 1.00 87.94 88 LEU A N 1
ATOM 722 C CA . LEU A 1 88 ? -22.139 -14.058 27.309 1.00 87.94 88 LEU A CA 1
ATOM 723 C C . LEU A 1 88 ? -21.458 -15.029 26.333 1.00 87.94 88 LEU A C 1
ATOM 725 O O . LEU A 1 88 ? -21.338 -14.719 25.149 1.00 87.94 88 LEU A O 1
ATOM 729 N N . PHE A 1 89 ? -21.000 -16.185 26.821 1.00 89.31 89 PHE A N 1
ATOM 730 C CA . PHE A 1 89 ? -20.321 -17.207 26.025 1.00 89.31 89 PHE A CA 1
ATOM 731 C C . PHE A 1 89 ? -21.125 -18.507 25.941 1.00 89.31 89 PHE A C 1
ATOM 733 O O . PHE A 1 89 ? -20.583 -19.541 25.534 1.00 89.31 89 PHE A O 1
ATOM 740 N N . ALA A 1 90 ? -22.413 -18.461 26.299 1.00 90.38 90 ALA A N 1
ATOM 741 C CA . ALA A 1 90 ? -23.310 -19.586 26.124 1.00 90.38 90 ALA A CA 1
ATOM 742 C C . ALA A 1 90 ? -23.330 -20.026 24.660 1.00 90.38 90 ALA A C 1
ATOM 744 O O . ALA A 1 90 ? -23.263 -19.227 23.721 1.00 90.38 90 ALA A O 1
ATOM 745 N N . LYS A 1 91 ? -23.468 -21.335 24.460 1.00 88.88 91 LYS A N 1
ATOM 746 C CA . LYS A 1 91 ? -23.679 -21.878 23.125 1.00 88.88 91 LYS A CA 1
ATOM 747 C C . LYS A 1 91 ? -25.012 -21.353 22.589 1.00 88.88 91 LYS A C 1
ATOM 749 O O . LYS A 1 91 ? -26.052 -21.582 23.199 1.00 88.88 91 LYS A O 1
ATOM 754 N N . ILE A 1 92 ? -24.972 -20.689 21.438 1.00 87.44 92 ILE A N 1
ATOM 755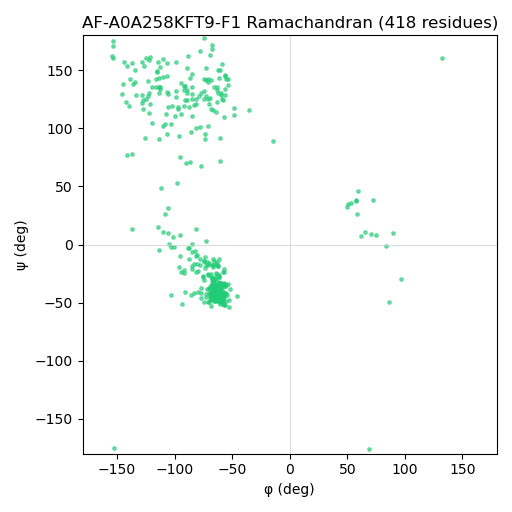 C CA . ILE A 1 92 ? -26.175 -20.239 20.736 1.00 87.44 92 ILE A CA 1
ATOM 756 C C . ILE A 1 92 ? -26.883 -21.473 20.164 1.00 87.44 92 ILE A C 1
ATOM 758 O O . ILE A 1 92 ? -26.268 -22.277 19.457 1.00 87.44 92 ILE A O 1
ATOM 762 N N . GLU A 1 93 ? -28.163 -21.643 20.491 1.00 88.00 93 GLU A N 1
ATOM 763 C CA . GLU A 1 93 ? -29.009 -22.659 19.867 1.00 88.00 93 GLU A CA 1
ATOM 764 C C . GLU A 1 93 ? -29.461 -22.168 18.490 1.00 88.00 93 GLU A C 1
ATOM 766 O O . GLU A 1 93 ? -29.980 -21.059 18.368 1.00 88.00 93 GLU A O 1
ATOM 771 N N . TYR A 1 94 ? -29.247 -22.992 17.462 1.00 87.94 94 TYR A N 1
ATOM 772 C CA . TYR A 1 94 ? -29.730 -22.706 16.115 1.00 87.94 94 TYR A CA 1
ATOM 773 C C . TYR A 1 94 ? -31.246 -22.896 16.056 1.00 87.94 94 TYR A C 1
ATOM 775 O O . TYR A 1 94 ? -31.774 -23.935 16.455 1.00 87.94 94 TYR A O 1
ATOM 783 N N . SER A 1 95 ? -31.935 -21.876 15.561 1.00 93.94 95 SER A N 1
ATOM 784 C CA . SER A 1 95 ? -33.377 -21.869 15.331 1.00 93.94 95 SER A CA 1
ATOM 785 C C . SER A 1 95 ? -33.692 -21.961 13.840 1.00 93.94 95 SER A C 1
ATOM 787 O O . SER A 1 95 ? -32.911 -21.506 13.011 1.00 93.94 95 SER A O 1
ATOM 789 N N . GLU A 1 96 ? -34.891 -22.441 13.503 1.00 96.12 96 GLU A N 1
ATOM 790 C CA . GLU A 1 96 ? -35.389 -22.464 12.117 1.00 96.12 96 GLU A CA 1
ATOM 791 C C . GLU A 1 96 ? -35.324 -21.075 11.451 1.00 96.12 96 GLU A C 1
ATOM 793 O O . GLU A 1 96 ? -35.037 -20.958 10.264 1.00 96.12 96 GLU A O 1
ATOM 798 N N . LEU A 1 97 ? -35.536 -19.995 12.216 1.00 95.38 97 LEU A N 1
ATOM 799 C CA . LEU A 1 97 ? -35.394 -18.631 11.702 1.00 95.38 97 LEU A CA 1
ATOM 800 C C . LEU A 1 97 ? -33.954 -18.327 11.263 1.00 95.38 97 LEU A C 1
ATOM 802 O O . LEU A 1 97 ? -33.762 -17.672 10.242 1.00 95.38 97 LEU A O 1
ATOM 806 N N . GLN A 1 98 ? -32.952 -18.776 12.023 1.00 94.31 98 GLN A N 1
ATOM 807 C CA . GLN A 1 98 ? -31.546 -18.597 11.654 1.00 94.31 98 GLN A CA 1
ATOM 808 C C . GLN A 1 98 ? -31.197 -19.412 10.410 1.00 94.31 98 GLN A C 1
ATOM 810 O O . GLN A 1 98 ? -30.540 -18.862 9.533 1.00 94.31 98 GLN A O 1
ATOM 815 N N . ASP A 1 99 ? -31.722 -20.634 10.277 1.00 94.50 99 ASP A N 1
ATOM 816 C CA . ASP A 1 99 ? -31.547 -21.444 9.063 1.00 94.50 99 ASP A CA 1
ATOM 817 C C . ASP A 1 99 ? -32.110 -20.721 7.827 1.00 94.50 99 ASP A C 1
ATOM 819 O O . ASP A 1 99 ? -31.478 -20.664 6.774 1.00 94.50 99 ASP A O 1
ATOM 823 N N . VAL A 1 100 ? -33.295 -20.108 7.945 1.00 96.94 100 VAL A N 1
ATOM 824 C CA . VAL A 1 100 ? -33.896 -19.326 6.851 1.00 96.94 100 VAL A CA 1
ATOM 825 C C . VAL A 1 100 ? -33.046 -18.100 6.501 1.00 96.94 100 VAL A C 1
ATOM 827 O O . VAL A 1 100 ? -32.868 -17.799 5.320 1.00 96.94 100 VAL A O 1
ATOM 830 N N . LEU A 1 101 ? -32.525 -17.387 7.504 1.00 96.62 101 LEU A N 1
ATOM 831 C CA . LEU A 1 101 ? -31.662 -16.222 7.283 1.00 96.62 101 LEU A CA 1
ATOM 832 C C . LEU A 1 101 ? -30.333 -16.611 6.623 1.00 96.62 101 LEU A C 1
ATOM 834 O O . LEU A 1 101 ? -29.892 -15.903 5.722 1.00 96.62 101 LEU A O 1
ATOM 838 N N . GLU A 1 102 ? -29.737 -17.735 7.024 1.00 95.69 102 GLU A N 1
ATOM 839 C CA . GLU A 1 102 ? -28.536 -18.302 6.401 1.00 95.69 102 GLU A CA 1
ATOM 840 C C . GLU A 1 102 ? -28.796 -18.651 4.932 1.00 95.69 102 GLU A C 1
ATOM 842 O O . GLU A 1 102 ? -28.085 -18.174 4.055 1.00 95.69 102 GLU A O 1
ATOM 847 N N . LEU A 1 103 ? -29.888 -19.362 4.632 1.00 96.88 103 LEU A N 1
ATOM 848 C CA . LEU A 1 103 ? -30.255 -19.706 3.253 1.00 96.88 103 LEU A CA 1
ATOM 849 C C . LEU A 1 103 ? -30.490 -18.473 2.369 1.00 96.88 103 LEU A C 1
ATOM 851 O O . LEU A 1 103 ? -30.147 -18.480 1.185 1.00 96.88 103 LEU A O 1
ATOM 855 N N . PHE A 1 104 ? -31.097 -17.415 2.911 1.00 97.44 104 PHE A N 1
ATOM 856 C CA . PHE A 1 104 ? -31.278 -16.161 2.176 1.00 97.44 104 PHE A CA 1
ATOM 857 C C . PHE A 1 104 ? -29.963 -15.415 1.965 1.00 97.44 104 PHE A C 1
ATOM 859 O O . PHE A 1 104 ? -29.769 -14.857 0.883 1.00 97.44 104 PHE A O 1
ATOM 866 N N . GLN A 1 105 ? -29.068 -15.424 2.953 1.00 97.25 105 GLN A N 1
ATOM 867 C CA . GLN A 1 105 ? -27.730 -14.859 2.817 1.00 97.25 105 GLN A CA 1
ATOM 868 C C . GLN A 1 105 ? -26.933 -15.611 1.742 1.00 97.25 105 GLN A C 1
ATOM 870 O O . GLN A 1 105 ? -26.417 -14.980 0.822 1.00 97.25 105 GLN A O 1
ATOM 875 N N . ASP A 1 106 ? -26.937 -16.944 1.776 1.00 96.62 106 ASP A N 1
ATOM 876 C CA . ASP A 1 106 ? -26.288 -17.789 0.773 1.00 96.62 106 ASP A CA 1
ATOM 877 C C . ASP A 1 106 ? -26.845 -17.525 -0.629 1.00 96.62 106 ASP A C 1
ATOM 879 O O . ASP A 1 106 ? -26.092 -17.312 -1.579 1.00 96.62 106 ASP A O 1
ATOM 883 N N . ALA A 1 107 ? -28.173 -17.498 -0.786 1.00 96.44 107 ALA A N 1
ATOM 884 C CA . ALA A 1 107 ? -28.808 -17.227 -2.076 1.00 96.44 107 ALA A CA 1
ATOM 885 C C . ALA A 1 107 ? -28.452 -15.830 -2.619 1.00 96.44 107 ALA A C 1
ATOM 887 O O . ALA A 1 107 ? -28.247 -15.660 -3.825 1.00 96.44 107 ALA A O 1
ATOM 888 N N . PHE A 1 108 ? -28.362 -14.830 -1.739 1.00 96.00 108 PHE A N 1
ATOM 889 C CA . PHE A 1 108 ? -27.913 -13.490 -2.099 1.00 96.00 108 PHE A CA 1
ATOM 890 C C . PHE A 1 108 ? -26.450 -13.494 -2.560 1.00 96.00 108 PHE A C 1
ATOM 892 O O . PHE A 1 108 ? -26.149 -12.924 -3.609 1.00 96.00 108 PHE A O 1
ATOM 899 N N . GLU A 1 109 ? -25.556 -14.187 -1.856 1.00 95.94 109 GLU A N 1
ATOM 900 C CA . GLU A 1 109 ? -24.148 -14.331 -2.246 1.00 95.94 109 GLU A CA 1
ATOM 901 C C . GLU A 1 109 ? -23.995 -15.055 -3.593 1.00 95.94 109 GLU A C 1
ATOM 903 O O . GLU A 1 109 ? -23.262 -14.583 -4.469 1.00 95.94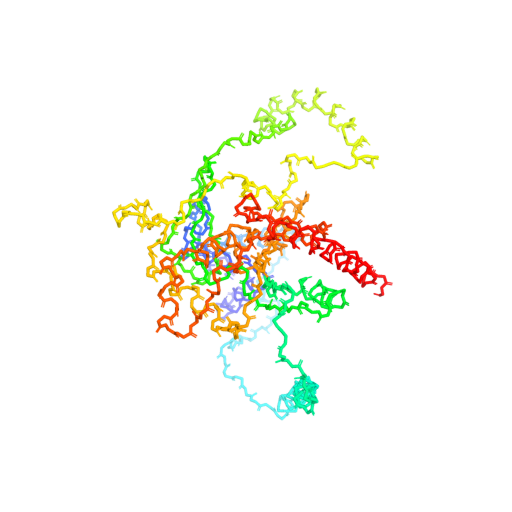 109 GLU A O 1
ATOM 908 N N . TRP A 1 110 ? -24.765 -16.125 -3.821 1.00 95.50 110 TRP A N 1
ATOM 909 C CA . TRP A 1 110 ? -24.826 -16.831 -5.107 1.00 95.50 110 TRP A CA 1
ATOM 910 C C . TRP A 1 110 ? -25.204 -15.919 -6.272 1.00 95.50 110 TRP A C 1
ATOM 912 O O . TRP A 1 110 ? -24.631 -16.056 -7.350 1.00 95.50 110 TRP A O 1
ATOM 922 N N . SER A 1 111 ? -26.084 -14.936 -6.062 1.00 93.00 111 SER A N 1
ATOM 923 C CA . SER A 1 111 ? -26.443 -13.987 -7.122 1.00 93.00 111 SER A CA 1
ATOM 924 C C . SER A 1 111 ? -25.246 -13.154 -7.619 1.00 93.00 111 SER A C 1
ATOM 926 O O . SER A 1 111 ? -25.165 -12.846 -8.811 1.00 93.00 111 SER A O 1
ATOM 928 N N . TYR A 1 112 ? -24.272 -12.843 -6.750 1.00 90.19 112 TYR A N 1
ATOM 929 C CA . TYR A 1 112 ? -23.022 -12.185 -7.151 1.00 90.19 112 TYR A CA 1
ATOM 930 C C . TYR A 1 112 ? -22.057 -13.159 -7.823 1.00 90.19 112 TYR A C 1
ATOM 932 O O . TYR A 1 112 ? -21.438 -12.809 -8.834 1.00 90.19 112 TYR A O 1
ATOM 940 N N . TYR A 1 113 ? -21.936 -14.379 -7.289 1.00 91.81 113 TYR A N 1
ATOM 941 C CA . TYR A 1 113 ? -21.092 -15.412 -7.886 1.00 91.81 113 TYR A CA 1
ATOM 942 C C . TYR A 1 113 ? -21.540 -15.751 -9.306 1.00 91.81 113 TYR A C 1
ATOM 944 O O . TYR A 1 113 ? -20.699 -15.785 -10.201 1.00 91.81 113 TYR A O 1
ATOM 952 N N . ASP A 1 114 ? -22.839 -15.911 -9.546 1.00 92.19 114 ASP A N 1
ATOM 953 C CA . ASP A 1 114 ? -23.390 -16.210 -10.869 1.00 92.19 114 ASP A CA 1
ATOM 954 C C . ASP A 1 114 ? -23.069 -15.112 -11.887 1.00 92.19 114 ASP A C 1
ATOM 956 O O . ASP A 1 114 ? -22.689 -15.411 -13.021 1.00 92.19 114 ASP A O 1
ATOM 960 N N . ALA A 1 115 ? -23.152 -13.838 -11.490 1.00 90.75 115 ALA A N 1
ATOM 961 C CA . ALA A 1 115 ? -22.793 -12.723 -12.362 1.00 90.75 115 ALA A CA 1
ATOM 962 C C . ALA A 1 115 ? -21.306 -12.764 -12.763 1.00 90.75 115 ALA A C 1
ATOM 964 O O . ALA A 1 115 ? -20.967 -12.595 -13.937 1.00 90.75 115 ALA A O 1
ATOM 965 N N . VAL A 1 116 ? -20.415 -13.024 -11.801 1.00 88.56 116 VAL A N 1
ATOM 966 C CA . VAL A 1 116 ? -18.964 -13.093 -12.033 1.00 88.56 116 VAL A CA 1
ATOM 967 C C . VAL A 1 116 ? -18.586 -14.336 -12.844 1.00 88.56 116 VAL A C 1
ATOM 969 O O . VAL A 1 116 ? -17.880 -14.233 -13.847 1.00 88.56 116 VAL A O 1
ATOM 972 N N . LEU A 1 117 ? -19.070 -15.514 -12.448 1.00 91.06 117 LEU A N 1
ATOM 973 C CA . LEU A 1 117 ? -18.806 -16.781 -13.133 1.00 91.06 117 LEU A CA 1
ATOM 974 C C . LEU A 1 117 ? -19.390 -16.776 -14.548 1.00 91.06 117 LEU A C 1
ATOM 976 O O . LEU A 1 117 ? -18.723 -17.210 -15.488 1.00 91.06 117 LEU A O 1
ATOM 980 N N . GLY A 1 118 ? -20.590 -16.219 -14.726 1.00 89.69 118 GLY A N 1
ATOM 981 C CA . GLY A 1 118 ? -21.205 -16.019 -16.034 1.00 89.69 118 GLY A CA 1
ATOM 982 C C . GLY A 1 118 ? -20.348 -15.149 -16.954 1.00 89.69 118 GLY A C 1
ATOM 983 O O . GLY A 1 118 ? -20.159 -15.496 -18.121 1.00 89.69 118 GLY A O 1
ATOM 984 N N . ALA A 1 119 ? -19.754 -14.071 -16.428 1.00 84.12 119 ALA A N 1
ATOM 985 C CA . ALA A 1 119 ? -18.826 -13.234 -17.186 1.00 84.12 119 ALA A CA 1
ATOM 986 C C . ALA A 1 119 ? -17.561 -14.000 -17.614 1.00 84.12 119 ALA A C 1
ATOM 988 O O . ALA A 1 119 ? -17.146 -13.877 -18.765 1.00 84.12 119 ALA A O 1
ATOM 989 N N . PHE A 1 120 ? -16.984 -14.844 -16.749 1.00 82.81 120 PHE A N 1
ATOM 990 C CA . PHE A 1 120 ? -15.843 -15.696 -17.116 1.00 82.81 120 PHE A CA 1
ATOM 991 C C . PHE A 1 120 ? -16.185 -16.714 -18.208 1.00 82.81 120 PHE A C 1
ATOM 993 O O . PHE A 1 120 ? -15.374 -16.951 -19.105 1.00 82.81 120 PHE A O 1
ATOM 1000 N N . VAL A 1 121 ? -17.370 -17.328 -18.146 1.00 86.38 121 VAL A N 1
ATOM 1001 C CA . VAL A 1 121 ? -17.834 -18.263 -19.183 1.00 86.38 121 VAL A CA 1
ATOM 1002 C C . VAL A 1 121 ? -18.014 -17.533 -20.515 1.00 86.38 121 VAL A C 1
ATOM 1004 O O . VAL A 1 121 ? -17.578 -18.037 -21.548 1.00 86.38 121 VAL A O 1
ATOM 1007 N N . TYR A 1 122 ? -18.601 -16.333 -20.492 1.00 80.50 122 TYR A N 1
ATOM 1008 C CA . TYR A 1 122 ? -18.786 -15.513 -21.688 1.00 80.50 122 TYR A CA 1
ATOM 1009 C C . TYR A 1 122 ? -17.451 -15.054 -22.296 1.00 80.50 122 TYR A C 1
ATOM 1011 O O . TYR A 1 122 ? -17.260 -15.161 -23.506 1.00 80.50 122 TYR A O 1
ATOM 1019 N N . ASP A 1 123 ? -16.504 -14.596 -21.470 1.00 70.75 123 ASP A N 1
ATOM 1020 C CA . ASP A 1 123 ? -15.199 -14.103 -21.931 1.00 70.75 123 ASP A CA 1
ATOM 1021 C C . ASP A 1 123 ? -14.313 -15.225 -22.500 1.00 70.75 123 ASP A C 1
ATOM 1023 O O . ASP A 1 123 ? -13.611 -15.012 -23.486 1.00 70.75 123 ASP A O 1
ATOM 1027 N N . ASN A 1 124 ? -14.393 -16.439 -21.941 1.00 65.31 124 ASN A N 1
ATOM 1028 C CA . ASN A 1 124 ? -13.691 -17.616 -22.469 1.00 65.31 124 ASN A CA 1
ATOM 1029 C C . ASN A 1 124 ? -14.314 -18.178 -23.758 1.00 65.31 124 ASN A C 1
ATOM 1031 O O . ASN A 1 124 ? -13.643 -18.909 -24.485 1.00 65.31 124 ASN A O 1
ATOM 1035 N N . ALA A 1 125 ? -15.584 -17.874 -24.047 1.00 61.59 125 ALA A N 1
ATOM 1036 C CA . ALA A 1 125 ? -16.251 -18.317 -25.272 1.00 61.59 125 ALA A CA 1
ATOM 1037 C C . ALA A 1 125 ? -15.847 -17.488 -26.506 1.00 61.59 125 ALA A C 1
ATOM 1039 O O . ALA A 1 125 ? -16.049 -17.932 -27.637 1.00 61.59 125 ALA A O 1
ATOM 1040 N N . GLY A 1 126 ? -15.269 -16.299 -26.308 1.00 55.44 126 GLY A N 1
ATOM 1041 C CA . GLY A 1 126 ? -14.654 -15.520 -27.375 1.00 55.44 126 GLY A CA 1
ATOM 1042 C C . GLY A 1 126 ? -13.195 -15.923 -27.569 1.00 55.44 126 GLY A C 1
ATOM 1043 O O . GLY A 1 126 ? -12.378 -15.727 -26.673 1.00 55.44 126 GLY A O 1
ATOM 1044 N N . GLU A 1 127 ? -12.830 -16.429 -28.750 1.00 49.47 127 GLU A N 1
ATOM 1045 C CA . GLU A 1 127 ? -11.424 -16.500 -29.162 1.00 49.47 127 GLU A CA 1
ATOM 1046 C C . GLU A 1 127 ? -10.855 -15.074 -29.209 1.00 49.47 127 GLU A C 1
ATOM 1048 O O . GLU A 1 127 ? -10.947 -14.371 -30.216 1.00 49.47 127 GLU A O 1
ATOM 1053 N N . LYS A 1 128 ? -10.274 -14.603 -28.102 1.00 56.16 128 LYS A N 1
ATOM 1054 C CA . LYS A 1 128 ? -9.473 -13.383 -28.127 1.00 56.16 128 LYS A CA 1
ATOM 1055 C C . LYS A 1 128 ? -8.243 -13.684 -28.973 1.00 56.16 128 LYS A C 1
ATOM 1057 O O . LYS A 1 128 ? -7.410 -14.500 -28.584 1.00 56.16 128 LYS A O 1
ATOM 1062 N N . THR A 1 129 ? -8.106 -13.001 -30.105 1.00 50.88 129 THR A N 1
ATOM 1063 C CA . THR A 1 129 ? -6.866 -12.892 -30.886 1.00 50.88 129 THR A CA 1
ATOM 1064 C C . THR A 1 129 ? -5.768 -12.232 -30.036 1.00 50.88 129 THR A C 1
ATOM 1066 O O . THR A 1 129 ? -5.416 -11.074 -30.232 1.00 50.88 129 THR A O 1
ATOM 1069 N N . ARG A 1 130 ? -5.247 -12.952 -29.037 1.00 58.12 130 ARG A N 1
ATOM 1070 C CA . ARG A 1 130 ? -4.166 -12.544 -28.130 1.00 58.12 130 ARG A CA 1
ATOM 1071 C C . ARG A 1 130 ? -2.842 -13.072 -28.668 1.00 58.12 130 ARG A C 1
ATOM 1073 O O . ARG A 1 130 ? -2.314 -14.061 -28.173 1.00 58.12 130 ARG A O 1
ATOM 1080 N N . HIS A 1 131 ? -2.326 -12.433 -29.712 1.00 53.50 131 HIS A N 1
ATOM 1081 C CA . HIS A 1 131 ? -0.993 -12.751 -30.241 1.00 53.50 131 HIS A CA 1
ATOM 1082 C C . HIS A 1 131 ? -0.153 -11.520 -30.600 1.00 53.50 131 HIS A C 1
ATOM 1084 O O . HIS A 1 131 ? 0.876 -11.660 -31.254 1.00 53.50 131 HIS A O 1
ATOM 1090 N N . GLN A 1 132 ? -0.550 -10.319 -30.173 1.00 74.88 132 GLN A N 1
ATOM 1091 C CA . GLN A 1 132 ? 0.315 -9.145 -30.283 1.00 74.88 132 GLN A CA 1
ATOM 1092 C C . GLN A 1 132 ? 0.842 -8.772 -28.903 1.00 74.88 132 GLN A C 1
ATOM 1094 O O . GLN A 1 132 ? 0.073 -8.698 -27.947 1.00 74.88 132 GLN A O 1
ATOM 1099 N N . ILE A 1 133 ? 2.160 -8.568 -28.824 1.00 86.31 133 ILE A N 1
ATOM 1100 C CA . ILE A 1 133 ? 2.825 -8.014 -27.644 1.00 86.31 133 ILE A CA 1
ATOM 1101 C C . ILE A 1 133 ? 2.170 -6.653 -27.350 1.00 86.31 133 ILE A C 1
ATOM 1103 O O . ILE A 1 133 ? 2.060 -5.844 -28.279 1.00 86.31 133 ILE A O 1
ATOM 1107 N N . PRO A 1 134 ? 1.715 -6.399 -26.112 1.00 92.69 134 PRO A N 1
ATOM 1108 C CA . PRO A 1 134 ? 1.048 -5.149 -25.771 1.00 92.69 134 PRO A CA 1
ATOM 1109 C C . PRO A 1 134 ? 1.974 -3.940 -25.965 1.00 92.69 134 PRO A C 1
ATOM 1111 O O . PRO A 1 134 ? 3.195 -4.035 -25.811 1.00 92.69 134 PRO A O 1
ATOM 1114 N N . LYS A 1 135 ? 1.387 -2.778 -26.282 1.00 94.75 135 LYS A N 1
ATOM 1115 C CA . LYS A 1 135 ? 2.121 -1.510 -26.451 1.00 94.75 135 LYS A CA 1
ATOM 1116 C C . LYS A 1 135 ? 2.873 -1.143 -25.169 1.00 94.75 135 LYS A C 1
ATOM 1118 O O . LYS A 1 135 ? 4.038 -0.749 -25.217 1.00 94.75 135 LYS A O 1
ATOM 1123 N N . PHE A 1 136 ? 2.201 -1.302 -24.035 1.00 97.75 136 PHE A N 1
ATOM 1124 C CA . PHE A 1 136 ? 2.768 -1.244 -22.695 1.00 97.75 136 PHE A CA 1
ATOM 1125 C C . PHE A 1 136 ? 1.916 -2.086 -21.743 1.00 97.75 136 PHE A C 1
ATOM 1127 O O . PHE A 1 136 ? 0.748 -2.368 -22.015 1.00 97.75 136 PHE A O 1
ATOM 1134 N N . GLN A 1 137 ? 2.500 -2.461 -20.612 1.00 98.25 137 GLN A N 1
ATOM 1135 C CA . GLN A 1 137 ? 1.791 -3.094 -19.504 1.00 98.25 137 GLN A CA 1
ATOM 1136 C C . GLN A 1 137 ? 1.828 -2.181 -18.283 1.00 98.25 137 GLN A C 1
ATOM 1138 O O . GLN A 1 137 ? 2.784 -1.428 -18.099 1.00 98.25 137 GLN A O 1
ATOM 1143 N N . ALA A 1 138 ? 0.803 -2.236 -17.440 1.00 98.31 138 ALA A N 1
ATOM 1144 C CA . ALA A 1 138 ? 0.757 -1.449 -16.214 1.00 98.31 138 ALA A CA 1
ATOM 1145 C C . ALA A 1 138 ? 0.188 -2.268 -15.051 1.00 98.31 138 ALA A C 1
ATOM 1147 O O . ALA A 1 138 ? -0.952 -2.723 -15.081 1.00 98.31 138 ALA A O 1
ATOM 1148 N N . VAL A 1 139 ? 0.988 -2.459 -14.009 1.00 98.38 139 VAL A N 1
ATOM 1149 C CA . VAL A 1 139 ? 0.598 -3.106 -12.758 1.00 98.38 139 VAL A CA 1
ATOM 1150 C C . VAL A 1 139 ? 0.187 -2.023 -11.774 1.00 98.38 139 VAL A C 1
ATOM 1152 O O . VAL A 1 139 ? 1.027 -1.258 -11.313 1.00 98.38 139 VAL A O 1
ATOM 1155 N N . PHE A 1 140 ? -1.090 -1.971 -11.428 1.00 98.25 140 PHE A N 1
ATOM 1156 C CA . PHE A 1 140 ? -1.623 -1.018 -10.463 1.00 98.25 140 PHE A CA 1
ATOM 1157 C C . PHE A 1 140 ? -1.778 -1.654 -9.086 1.00 98.25 140 PHE A C 1
ATOM 1159 O O . PHE A 1 140 ? -1.949 -2.873 -8.957 1.00 98.25 140 PHE A O 1
ATOM 1166 N N . CYS A 1 141 ? -1.791 -0.817 -8.047 1.00 95.94 141 CYS A N 1
ATOM 1167 C CA . CYS A 1 141 ? -2.304 -1.249 -6.754 1.00 95.94 141 CYS A CA 1
ATOM 1168 C C . CYS A 1 141 ? -3.741 -1.787 -6.901 1.00 95.94 141 CYS A C 1
ATOM 1170 O O . CYS A 1 141 ? -4.545 -1.253 -7.658 1.00 95.94 141 CYS A O 1
ATOM 1172 N N . ILE A 1 142 ? -4.080 -2.834 -6.149 1.00 93.44 142 ILE A N 1
ATOM 1173 C CA . ILE A 1 142 ? -5.413 -3.453 -6.110 1.00 93.44 142 ILE A CA 1
ATOM 1174 C C . ILE A 1 142 ? -6.458 -2.597 -5.372 1.00 93.44 142 ILE A C 1
ATOM 1176 O O . ILE A 1 142 ? -7.594 -3.024 -5.191 1.00 93.44 142 ILE A O 1
ATOM 1180 N N . ASP A 1 143 ? -6.074 -1.403 -4.921 1.00 93.31 143 ASP A N 1
ATOM 1181 C CA . ASP A 1 143 ? -6.988 -0.437 -4.327 1.00 93.31 143 ASP A CA 1
ATOM 1182 C C . ASP A 1 143 ? -8.130 -0.114 -5.305 1.00 93.31 143 ASP A C 1
ATOM 1184 O O . ASP A 1 143 ? -7.925 0.137 -6.493 1.00 93.31 143 ASP A O 1
ATOM 1188 N N . GLU A 1 144 ? -9.360 -0.120 -4.797 1.00 89.19 144 GLU A N 1
ATOM 1189 C CA . GLU A 1 144 ? -10.579 0.115 -5.576 1.00 89.19 144 GLU A CA 1
ATOM 1190 C C . GLU A 1 144 ? -10.589 1.455 -6.324 1.00 89.19 144 GLU A C 1
ATOM 1192 O O . GLU A 1 144 ? -11.281 1.602 -7.337 1.00 89.19 144 GLU A O 1
ATOM 1197 N N . ARG A 1 145 ? -9.805 2.434 -5.857 1.00 90.00 145 ARG A N 1
ATOM 1198 C CA . ARG A 1 145 ? -9.665 3.741 -6.503 1.00 90.00 145 ARG A CA 1
ATOM 1199 C C . ARG A 1 145 ? -8.882 3.664 -7.811 1.00 90.00 145 ARG A C 1
ATOM 1201 O O . ARG A 1 145 ? -9.160 4.470 -8.695 1.00 90.00 145 ARG A O 1
ATOM 1208 N N . GLU A 1 146 ? -8.013 2.668 -7.972 1.00 94.38 146 GLU A N 1
ATOM 1209 C CA . GLU A 1 146 ? -7.270 2.406 -9.212 1.00 94.38 146 GLU A CA 1
ATOM 1210 C C . GLU A 1 146 ? -8.120 1.674 -10.260 1.00 94.38 146 GLU A C 1
ATOM 1212 O O . GLU A 1 146 ? -7.855 1.756 -11.458 1.00 94.38 146 GLU A O 1
ATOM 1217 N N . CYS A 1 147 ? -9.182 0.970 -9.847 1.00 92.62 147 CYS A N 1
ATOM 1218 C CA . CYS A 1 147 ? -9.999 0.158 -10.755 1.00 92.62 147 CYS A CA 1
ATOM 1219 C C . CYS A 1 147 ? -10.642 0.974 -11.883 1.00 92.62 147 CYS A C 1
ATOM 1221 O O . CYS A 1 147 ? -10.765 0.483 -13.003 1.00 92.62 147 CYS A O 1
ATOM 1223 N N . SER A 1 148 ? -11.076 2.202 -11.596 1.00 93.69 148 SER A N 1
ATOM 1224 C CA . SER A 1 148 ? -11.666 3.088 -12.605 1.00 93.69 148 SER A CA 1
ATOM 1225 C C . SER A 1 148 ? -10.614 3.560 -13.611 1.00 93.69 148 SER A C 1
ATOM 1227 O O . SER A 1 148 ? -10.819 3.413 -14.815 1.00 93.69 148 SER A O 1
ATOM 1229 N N . LEU A 1 149 ? -9.453 4.011 -13.127 1.00 96.38 149 LEU A N 1
ATOM 1230 C CA . LEU A 1 149 ? -8.331 4.423 -13.968 1.00 96.38 149 LEU A CA 1
ATOM 1231 C C . LEU A 1 149 ? -7.871 3.300 -14.906 1.00 96.38 149 LEU A C 1
ATOM 1233 O O . LEU A 1 149 ? -7.720 3.530 -16.101 1.00 96.38 149 LEU A O 1
ATOM 1237 N N . ARG A 1 150 ? -7.732 2.069 -14.399 1.00 96.69 150 ARG A N 1
ATOM 1238 C CA . ARG A 1 150 ? -7.366 0.898 -15.213 1.00 96.69 150 ARG A CA 1
ATOM 1239 C C . ARG A 1 150 ? -8.310 0.676 -16.391 1.00 96.69 150 ARG A C 1
ATOM 1241 O O . ARG A 1 150 ? -7.852 0.525 -17.518 1.00 96.69 150 ARG A O 1
ATOM 1248 N N . ARG A 1 151 ? -9.625 0.699 -16.142 1.00 95.00 151 ARG A N 1
ATOM 1249 C CA . ARG A 1 151 ? -10.634 0.529 -17.201 1.00 95.00 151 ARG A CA 1
ATOM 1250 C C . ARG A 1 151 ? -10.562 1.646 -18.236 1.00 95.00 151 ARG A C 1
ATOM 1252 O O . ARG A 1 151 ? -10.681 1.373 -19.425 1.00 95.00 151 ARG A O 1
ATOM 1259 N N . HIS A 1 152 ? -10.385 2.893 -17.795 1.00 97.25 152 HIS A N 1
ATOM 1260 C CA . HIS A 1 152 ? -10.256 4.027 -18.715 1.00 97.25 152 HIS A CA 1
ATOM 1261 C C . HIS A 1 152 ? -8.958 3.958 -19.516 1.00 97.25 152 HIS A C 1
ATOM 1263 O O . HIS A 1 152 ? -8.976 4.282 -20.696 1.00 97.25 152 HIS A O 1
ATOM 1269 N N . LEU A 1 153 ? -7.866 3.465 -18.933 1.00 97.81 153 LEU A N 1
ATOM 1270 C CA . LEU A 1 153 ? -6.604 3.277 -19.644 1.00 97.81 153 LEU A CA 1
ATOM 1271 C C . LEU A 1 153 ? -6.719 2.208 -20.737 1.00 97.81 153 LEU A C 1
ATOM 1273 O O . LEU A 1 153 ? -6.313 2.456 -21.868 1.00 97.81 153 LEU A O 1
ATOM 1277 N N . GLU A 1 154 ? -7.346 1.069 -20.435 1.00 95.75 154 GLU A N 1
ATOM 1278 C CA . GLU A 1 154 ? -7.636 0.011 -21.420 1.00 95.75 154 GLU A CA 1
ATOM 1279 C C . GLU A 1 154 ? -8.628 0.469 -22.498 1.00 95.75 154 GLU A C 1
ATOM 1281 O O . GLU A 1 154 ? -8.577 0.008 -23.637 1.00 95.75 154 GLU A O 1
ATOM 1286 N N . PHE A 1 155 ? -9.527 1.397 -22.161 1.00 95.50 155 PHE A N 1
ATOM 1287 C CA . PHE A 1 155 ? -10.428 2.020 -23.127 1.00 95.50 155 PHE A CA 1
ATOM 1288 C C . PHE A 1 155 ? -9.704 3.012 -24.051 1.00 95.50 155 PHE A C 1
ATOM 1290 O O . PHE A 1 155 ? -9.973 3.035 -25.252 1.00 95.50 155 PHE A O 1
ATOM 1297 N N . VAL A 1 156 ? -8.804 3.832 -23.500 1.00 96.75 156 VAL A N 1
ATOM 1298 C CA . VAL A 1 156 ? -8.021 4.833 -24.242 1.00 96.75 156 VAL A CA 1
ATOM 1299 C C . VAL A 1 156 ? -6.988 4.165 -25.149 1.00 96.75 156 VAL A C 1
ATOM 1301 O O . VAL A 1 156 ? -6.839 4.568 -26.301 1.00 96.75 156 VAL A O 1
ATOM 1304 N N . GLU A 1 157 ? -6.311 3.127 -24.658 1.00 96.00 157 GLU A N 1
ATOM 1305 C CA . GLU A 1 157 ? -5.331 2.347 -25.412 1.00 96.00 157 GLU A CA 1
ATOM 1306 C C . GLU A 1 157 ? -5.681 0.848 -25.364 1.00 96.00 157 GLU A C 1
ATOM 1308 O O . GLU A 1 157 ? -5.233 0.128 -24.469 1.00 96.00 157 GLU A O 1
ATOM 1313 N N . PRO A 1 158 ? -6.450 0.341 -26.347 1.00 93.06 158 PRO A N 1
ATOM 1314 C CA . PRO A 1 158 ? -6.868 -1.062 -26.403 1.00 93.06 158 PRO A CA 1
ATOM 1315 C C . PRO A 1 158 ? -5.725 -2.073 -26.545 1.00 93.06 158 PRO A C 1
ATOM 1317 O O . PRO A 1 158 ? -5.943 -3.270 -26.353 1.00 93.06 158 PRO A O 1
ATOM 1320 N N . HIS A 1 159 ? -4.519 -1.624 -26.913 1.00 92.81 159 HIS A N 1
ATOM 1321 C CA . HIS A 1 159 ? -3.329 -2.470 -26.988 1.00 92.81 159 HIS A CA 1
ATOM 1322 C C . HIS A 1 159 ? -2.468 -2.422 -25.718 1.00 92.81 159 HIS A C 1
ATOM 1324 O O . HIS A 1 159 ? -1.365 -2.973 -25.726 1.00 92.81 159 HIS A O 1
ATOM 1330 N N . CYS A 1 160 ? -2.924 -1.781 -24.638 1.00 95.19 160 CYS A N 1
ATOM 1331 C CA . CYS A 1 160 ? -2.304 -1.925 -23.323 1.00 95.19 160 CYS A CA 1
ATOM 1332 C C . CYS A 1 160 ? -2.904 -3.108 -22.551 1.00 95.19 160 CYS A C 1
ATOM 1334 O O . CYS A 1 160 ? -3.978 -3.612 -22.875 1.00 95.19 160 CYS A O 1
ATOM 1336 N N . GLU A 1 161 ? -2.201 -3.559 -21.519 1.00 95.06 161 GLU A N 1
ATOM 1337 C CA . GLU A 1 161 ? -2.701 -4.589 -20.609 1.00 95.06 161 GLU A CA 1
ATOM 1338 C C . GLU A 1 161 ? -2.441 -4.164 -19.163 1.00 95.06 161 GLU A C 1
ATOM 1340 O O . GLU A 1 161 ? -1.317 -3.788 -18.809 1.00 95.06 161 GLU A O 1
ATOM 1345 N N . THR A 1 162 ? -3.478 -4.203 -18.319 1.00 96.50 162 THR A N 1
ATOM 1346 C CA . THR A 1 162 ? -3.349 -3.821 -16.910 1.00 96.50 162 THR A CA 1
ATOM 1347 C C . THR A 1 162 ? -3.470 -5.007 -15.964 1.00 96.50 162 THR A C 1
ATOM 1349 O O . THR A 1 162 ? -4.301 -5.899 -16.130 1.00 96.50 162 THR A O 1
ATOM 1352 N N . PHE A 1 163 ? -2.693 -4.968 -14.887 1.00 96.94 163 PHE A N 1
ATOM 1353 C CA . PHE A 1 163 ? -2.708 -5.957 -13.814 1.00 96.94 163 PHE A CA 1
ATOM 1354 C C . PHE A 1 163 ? -2.998 -5.284 -12.473 1.00 96.94 163 PHE A C 1
ATOM 1356 O O . PHE A 1 163 ? -2.809 -4.079 -12.313 1.00 96.94 163 PHE A O 1
ATOM 1363 N N . GLY A 1 164 ? -3.462 -6.070 -11.502 1.00 95.25 164 GLY A N 1
ATOM 1364 C CA . GLY A 1 164 ? -3.664 -5.628 -10.124 1.00 95.25 164 GLY A CA 1
ATOM 1365 C C . GLY A 1 164 ? -2.755 -6.393 -9.169 1.00 95.25 164 GLY A C 1
ATOM 1366 O O . GLY A 1 164 ? -2.657 -7.617 -9.253 1.00 95.25 164 GLY A O 1
ATOM 1367 N N . ALA A 1 165 ? -2.119 -5.682 -8.244 1.00 96.06 165 ALA A N 1
ATOM 1368 C CA . ALA A 1 165 ? -1.282 -6.254 -7.196 1.00 96.06 165 ALA A CA 1
ATOM 1369 C C . ALA A 1 165 ? -1.465 -5.495 -5.876 1.00 96.06 165 ALA A C 1
ATOM 1371 O O . ALA A 1 165 ? -1.770 -4.307 -5.895 1.00 96.06 165 ALA A O 1
ATOM 1372 N N . PRO A 1 166 ? -1.243 -6.113 -4.705 1.00 94.94 166 PRO A N 1
ATOM 1373 C CA . PRO A 1 166 ? -1.113 -5.349 -3.467 1.00 94.94 166 PRO A CA 1
ATOM 1374 C C . PRO A 1 166 ? -0.036 -4.262 -3.620 1.00 94.94 166 PRO A C 1
ATOM 1376 O O . PRO A 1 166 ? 1.033 -4.554 -4.147 1.00 94.94 166 PRO A O 1
ATOM 1379 N N . GLY A 1 167 ? -0.278 -3.037 -3.140 1.00 92.19 167 GLY A N 1
ATOM 1380 C CA . GLY A 1 167 ? 0.591 -1.874 -3.405 1.00 92.19 167 GLY A CA 1
ATOM 1381 C C . GLY A 1 167 ? 2.037 -1.967 -2.898 1.00 92.19 167 GLY A C 1
ATOM 1382 O O . GLY A 1 167 ? 2.878 -1.177 -3.311 1.00 92.19 167 GLY A O 1
ATOM 1383 N N . PHE A 1 168 ? 2.355 -2.953 -2.050 1.00 95.25 168 PHE A N 1
ATOM 1384 C CA . PHE A 1 168 ? 3.738 -3.262 -1.672 1.00 95.25 168 PHE A CA 1
ATOM 1385 C C . PHE A 1 168 ? 4.473 -4.137 -2.706 1.00 95.25 168 PHE A C 1
ATOM 1387 O O . PHE A 1 168 ? 5.650 -4.418 -2.524 1.00 95.25 168 PHE A O 1
ATOM 1394 N N . PHE A 1 169 ? 3.786 -4.609 -3.753 1.00 96.75 169 PHE A N 1
ATOM 1395 C CA . PHE A 1 169 ? 4.292 -5.402 -4.884 1.00 96.75 169 PHE A CA 1
ATOM 1396 C C . PHE A 1 169 ? 5.144 -6.624 -4.512 1.00 96.75 169 PHE A C 1
ATOM 1398 O O . PHE A 1 169 ? 6.075 -6.988 -5.227 1.00 96.75 169 PHE A O 1
ATOM 1405 N N . GLY A 1 170 ? 4.853 -7.262 -3.376 1.00 94.50 170 GLY A N 1
ATOM 1406 C CA . GLY A 1 170 ? 5.619 -8.425 -2.925 1.00 94.50 170 GLY A CA 1
ATOM 1407 C C . GLY A 1 170 ? 7.006 -8.088 -2.362 1.00 94.50 170 GLY A C 1
ATOM 1408 O O . GLY A 1 170 ? 7.769 -9.010 -2.086 1.00 94.50 170 GLY A O 1
ATOM 1409 N N . VAL A 1 171 ? 7.338 -6.802 -2.178 1.00 96.19 171 VAL A N 1
ATOM 1410 C CA . VAL A 1 171 ? 8.609 -6.339 -1.600 1.00 96.19 171 VAL A CA 1
ATOM 1411 C C . VAL A 1 171 ? 8.395 -5.770 -0.198 1.00 96.19 171 VAL A C 1
ATOM 1413 O O . VAL A 1 171 ? 7.888 -4.666 -0.017 1.00 96.19 171 VAL A O 1
ATOM 1416 N N . GLU A 1 172 ? 8.760 -6.539 0.826 1.00 95.62 172 GLU A N 1
ATOM 1417 C CA . GLU A 1 172 ? 8.585 -6.171 2.229 1.00 95.62 172 GLU A CA 1
ATOM 1418 C C . GLU A 1 172 ? 9.861 -5.581 2.843 1.00 95.62 172 GLU A C 1
ATOM 1420 O O . GLU A 1 172 ? 10.882 -6.254 2.974 1.00 95.62 172 GLU A O 1
ATOM 1425 N N . PHE A 1 173 ? 9.802 -4.317 3.262 1.00 96.88 173 PHE A N 1
ATOM 1426 C CA . PHE A 1 173 ? 10.927 -3.619 3.884 1.00 96.88 173 PHE A CA 1
ATOM 1427 C C . PHE A 1 173 ? 10.460 -2.490 4.811 1.00 96.88 173 PHE A C 1
ATOM 1429 O O . PHE A 1 173 ? 9.317 -2.025 4.760 1.00 96.88 173 PHE A O 1
ATOM 1436 N N . TYR A 1 174 ? 11.370 -2.060 5.677 1.00 95.94 174 TYR A N 1
ATOM 1437 C CA . TYR A 1 174 ? 11.325 -0.753 6.312 1.00 95.94 174 TYR A CA 1
ATOM 1438 C C . TYR A 1 174 ? 12.010 0.274 5.410 1.00 95.94 174 TYR A C 1
ATOM 1440 O O . TYR A 1 174 ? 13.015 -0.038 4.782 1.00 95.94 174 TYR A O 1
ATOM 1448 N N . PHE A 1 175 ? 11.501 1.497 5.365 1.00 94.56 175 PHE A N 1
ATOM 1449 C CA . PHE A 1 175 ? 12.077 2.613 4.630 1.00 94.56 175 PHE A CA 1
ATOM 1450 C C . PHE A 1 175 ? 12.576 3.691 5.590 1.00 94.56 175 PHE A C 1
ATOM 1452 O O . PHE A 1 175 ? 11.884 4.054 6.541 1.00 94.56 175 PHE A O 1
ATOM 1459 N N . GLN A 1 176 ? 13.772 4.215 5.345 1.00 91.38 176 GLN A N 1
ATOM 1460 C CA . GLN A 1 176 ? 14.312 5.365 6.055 1.00 91.38 176 GLN A CA 1
ATOM 1461 C C . GLN A 1 176 ? 14.586 6.499 5.060 1.00 91.38 176 GLN A C 1
ATOM 1463 O O . GLN A 1 176 ? 15.600 6.444 4.359 1.00 91.38 176 GLN A O 1
ATOM 1468 N N . PRO A 1 177 ? 13.730 7.536 5.029 1.00 87.50 177 PRO A N 1
ATOM 1469 C CA . PRO A 1 177 ? 14.031 8.758 4.293 1.00 87.50 177 PRO A CA 1
ATOM 1470 C C . PRO A 1 177 ? 15.327 9.410 4.794 1.00 87.50 177 PRO A C 1
ATOM 1472 O O . PRO A 1 177 ? 15.702 9.253 5.966 1.00 87.50 177 PRO A O 1
ATOM 1475 N N . GLU A 1 178 ? 15.989 10.196 3.947 1.00 82.50 178 GLU A N 1
ATOM 1476 C CA . GLU A 1 178 ? 17.243 10.855 4.325 1.00 82.50 178 GLU A CA 1
ATOM 1477 C C . GLU A 1 178 ? 17.014 11.775 5.547 1.00 82.50 178 GLU A C 1
ATOM 1479 O O . GLU A 1 178 ? 16.063 12.557 5.613 1.00 82.50 178 GLU A O 1
ATOM 1484 N N . HIS A 1 179 ? 17.861 11.650 6.576 1.00 76.25 179 HIS A N 1
ATOM 1485 C CA . HIS A 1 179 ? 17.744 12.350 7.869 1.00 76.25 179 HIS A CA 1
ATOM 1486 C C . HIS A 1 179 ? 16.479 12.058 8.700 1.00 76.25 179 HIS A C 1
ATOM 1488 O O . HIS A 1 179 ? 16.280 12.675 9.758 1.00 76.25 179 HIS A O 1
ATOM 1494 N N . ALA A 1 180 ? 15.642 11.102 8.293 1.00 78.94 180 ALA A N 1
ATOM 1495 C CA . ALA A 1 180 ? 14.543 10.646 9.125 1.00 78.94 180 ALA A CA 1
ATOM 1496 C C . ALA A 1 180 ? 15.079 9.943 10.379 1.00 78.94 180 ALA A C 1
ATOM 1498 O O . ALA A 1 180 ? 15.980 9.102 10.346 1.00 78.94 180 ALA A O 1
ATOM 1499 N N . LYS A 1 181 ? 14.481 10.283 11.522 1.00 77.44 181 LYS A N 1
ATOM 1500 C CA . LYS A 1 181 ? 14.818 9.680 12.819 1.00 77.44 181 LYS A CA 1
ATOM 1501 C C . LYS A 1 181 ? 14.214 8.283 13.007 1.00 77.44 181 LYS A C 1
ATOM 1503 O O . LYS A 1 181 ? 14.582 7.594 13.956 1.00 77.44 181 LYS A O 1
ATOM 1508 N N . PHE A 1 182 ? 13.280 7.889 12.142 1.00 81.38 182 PHE A N 1
ATOM 1509 C CA . PHE A 1 182 ? 12.442 6.703 12.296 1.00 81.38 182 PHE A CA 1
ATOM 1510 C C . PHE A 1 182 ? 12.319 5.956 10.977 1.00 81.38 182 PHE A C 1
ATOM 1512 O O . PHE A 1 182 ? 12.479 6.549 9.912 1.00 81.38 182 PHE A O 1
ATOM 1519 N N . TYR A 1 183 ? 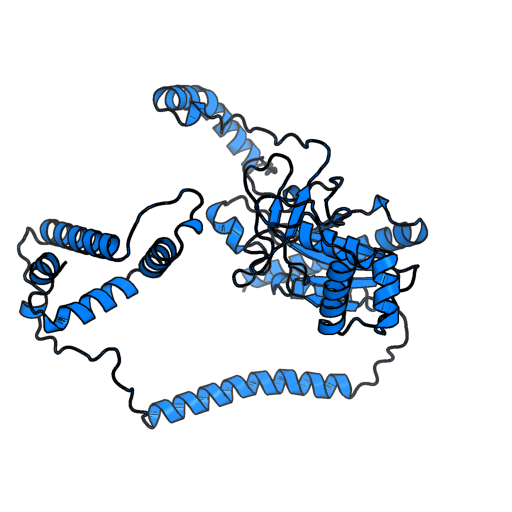12.026 4.664 11.081 1.00 89.88 183 TYR A N 1
ATOM 1520 C CA . TYR A 1 183 ? 11.748 3.817 9.933 1.00 89.88 183 TYR A CA 1
ATOM 1521 C C . TYR A 1 183 ? 10.245 3.746 9.695 1.00 89.88 183 TYR A C 1
ATOM 1523 O O . TYR A 1 183 ? 9.463 3.600 10.636 1.00 89.88 183 TYR A O 1
ATOM 1531 N N . GLU A 1 184 ? 9.854 3.804 8.435 1.00 90.06 184 GLU A N 1
ATOM 1532 C CA . GLU A 1 184 ? 8.483 3.620 7.989 1.00 90.06 184 GLU A CA 1
ATOM 1533 C C . GLU A 1 184 ? 8.314 2.190 7.485 1.00 90.06 184 GLU A C 1
ATOM 1535 O O . GLU A 1 184 ? 9.139 1.676 6.739 1.00 90.06 184 GLU A O 1
ATOM 1540 N N . LYS A 1 185 ? 7.264 1.500 7.921 1.00 92.38 185 LYS A N 1
ATOM 1541 C CA . LYS A 1 185 ? 6.969 0.152 7.437 1.00 92.38 185 LYS A CA 1
ATOM 1542 C C . LYS A 1 185 ? 6.207 0.264 6.119 1.00 92.38 185 LYS A C 1
ATOM 1544 O O . LYS A 1 185 ? 5.109 0.804 6.131 1.00 92.38 185 LYS A O 1
ATOM 1549 N N . LEU A 1 186 ? 6.743 -0.278 5.025 1.00 93.00 186 LEU A N 1
ATOM 1550 C CA . LEU A 1 186 ? 6.120 -0.222 3.695 1.00 93.00 186 LEU A CA 1
ATOM 1551 C C . LEU A 1 186 ? 5.651 -1.603 3.220 1.00 93.00 186 LEU A C 1
ATOM 1553 O O . LEU A 1 186 ? 5.943 -2.053 2.116 1.00 93.00 186 LEU A O 1
ATOM 1557 N N .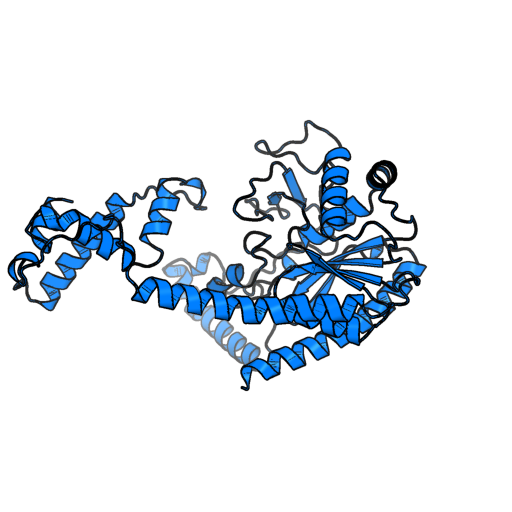 CYS A 1 187 ? 4.938 -2.309 4.093 1.00 93.50 187 CYS A N 1
ATOM 1558 C CA . CYS A 1 187 ? 4.306 -3.595 3.804 1.00 93.50 187 CYS A CA 1
ATOM 1559 C C . CYS A 1 187 ? 3.085 -3.805 4.717 1.00 93.50 187 CYS A C 1
ATOM 1561 O O . CYS A 1 187 ? 2.899 -3.021 5.656 1.00 93.50 187 CYS A O 1
ATOM 1563 N N . PRO A 1 188 ? 2.245 -4.833 4.491 1.00 91.00 188 PRO A N 1
ATOM 1564 C CA . PRO A 1 188 ? 1.020 -5.016 5.260 1.00 91.00 188 PRO A CA 1
ATOM 1565 C C . PRO A 1 188 ? 1.281 -5.208 6.760 1.00 91.00 188 PRO A C 1
ATOM 1567 O O . PRO A 1 188 ? 2.288 -5.792 7.167 1.00 91.00 188 PRO A O 1
ATOM 1570 N N . ALA A 1 189 ? 0.329 -4.784 7.597 1.00 85.31 189 ALA A N 1
ATOM 1571 C CA . ALA A 1 189 ? 0.407 -4.900 9.055 1.00 85.31 189 ALA A CA 1
ATOM 1572 C C . ALA A 1 189 ? 0.880 -6.280 9.585 1.00 85.31 189 ALA A C 1
ATOM 1574 O O . ALA A 1 189 ? 1.758 -6.276 10.453 1.00 85.31 189 ALA A O 1
ATOM 1575 N N . PRO A 1 190 ? 0.407 -7.442 9.077 1.00 87.56 190 PRO A N 1
ATOM 1576 C CA . PRO A 1 190 ? 0.842 -8.751 9.579 1.00 87.56 190 PRO A CA 1
ATOM 1577 C C . PRO A 1 190 ? 2.257 -9.174 9.147 1.00 87.56 190 PRO A C 1
ATOM 1579 O O . PRO A 1 190 ? 2.803 -10.117 9.715 1.00 87.56 190 PRO A O 1
ATOM 1582 N N . VAL A 1 191 ? 2.868 -8.512 8.161 1.00 89.75 191 VAL A N 1
ATOM 1583 C CA . VAL A 1 191 ? 4.197 -8.875 7.642 1.00 89.75 191 VAL A CA 1
ATOM 1584 C C . VAL A 1 191 ? 5.271 -8.142 8.436 1.00 89.75 191 VAL A C 1
ATOM 1586 O O . VAL A 1 191 ? 5.241 -6.921 8.496 1.00 89.75 191 VAL A O 1
ATOM 1589 N N . THR A 1 192 ? 6.243 -8.836 9.025 1.00 90.88 192 THR A N 1
ATOM 1590 C CA . THR A 1 192 ? 7.384 -8.187 9.701 1.00 90.88 192 THR A CA 1
ATOM 1591 C C . THR A 1 192 ? 8.619 -8.271 8.806 1.00 90.88 192 THR A C 1
ATOM 1593 O O . THR A 1 192 ? 9.208 -9.351 8.701 1.00 90.88 192 THR A O 1
ATOM 1596 N N . PRO A 1 193 ? 9.010 -7.173 8.135 1.00 93.25 193 PRO A N 1
ATOM 1597 C CA . PRO A 1 193 ? 10.122 -7.208 7.202 1.00 93.25 193 PRO A CA 1
ATOM 1598 C C . PRO A 1 193 ? 11.463 -7.317 7.933 1.00 93.25 193 PRO A C 1
ATOM 1600 O O . PRO A 1 193 ? 11.618 -6.858 9.064 1.00 93.25 193 PRO A O 1
ATOM 1603 N N . LYS A 1 194 ? 12.448 -7.918 7.260 1.00 95.69 194 LYS A N 1
ATOM 1604 C CA . LYS A 1 194 ? 13.835 -8.050 7.750 1.00 95.69 194 LYS A CA 1
ATOM 1605 C C . LYS A 1 194 ? 14.812 -7.100 7.051 1.00 95.69 194 LYS A C 1
ATOM 1607 O O . LYS A 1 194 ? 16.002 -7.124 7.356 1.00 95.69 194 LYS A O 1
ATOM 1612 N N . PHE A 1 195 ? 14.301 -6.289 6.132 1.00 96.94 195 PHE A N 1
ATOM 1613 C CA . PHE A 1 195 ? 15.072 -5.468 5.207 1.00 96.94 195 PHE A CA 1
ATOM 1614 C C . PHE A 1 195 ? 14.830 -3.988 5.482 1.00 96.94 195 PHE A C 1
ATOM 1616 O O . PHE A 1 195 ? 13.735 -3.603 5.903 1.00 96.94 195 PHE A O 1
ATOM 1623 N N . LEU A 1 196 ? 15.849 -3.174 5.240 1.00 96.44 196 LEU A N 1
ATOM 1624 C CA . LEU A 1 196 ? 15.837 -1.726 5.350 1.00 96.44 196 LEU A CA 1
ATOM 1625 C C . LEU A 1 196 ? 16.283 -1.129 4.014 1.00 96.44 196 LEU A C 1
ATOM 1627 O O . LEU A 1 196 ? 17.358 -1.446 3.515 1.00 96.44 196 LEU A O 1
ATOM 1631 N N . ILE A 1 197 ? 15.468 -0.247 3.454 1.00 96.12 197 ILE A N 1
ATOM 1632 C CA . ILE A 1 197 ? 15.812 0.589 2.307 1.00 96.12 197 ILE A CA 1
ATOM 1633 C C . ILE A 1 197 ? 16.030 2.003 2.820 1.00 96.12 197 ILE A C 1
ATOM 1635 O O . ILE A 1 197 ? 15.191 2.540 3.543 1.00 96.12 197 ILE A O 1
ATOM 1639 N N . LYS A 1 198 ? 17.156 2.604 2.459 1.00 93.31 198 LYS A N 1
ATOM 1640 C CA . LYS A 1 198 ? 17.522 3.959 2.857 1.00 93.31 198 LYS A CA 1
ATOM 1641 C C . L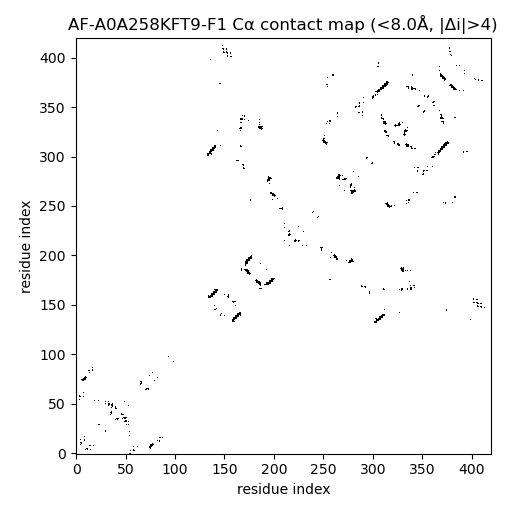YS A 1 198 ? 17.534 4.842 1.626 1.00 93.31 198 LYS A C 1
ATOM 1643 O O . LYS A 1 198 ? 17.904 4.397 0.541 1.00 93.31 198 LYS A O 1
ATOM 1648 N N . GLU A 1 199 ? 17.101 6.076 1.810 1.00 90.69 199 GLU A N 1
ATOM 1649 C CA . GLU A 1 199 ? 17.234 7.124 0.809 1.00 90.69 199 GLU A CA 1
ATOM 1650 C C . GLU A 1 199 ? 18.565 7.857 0.993 1.00 90.69 199 GLU A C 1
ATOM 1652 O O . GLU A 1 199 ? 18.903 8.283 2.100 1.00 90.69 199 GLU A O 1
ATOM 1657 N N . GLU A 1 200 ? 19.308 8.003 -0.101 1.00 84.00 200 GLU A N 1
ATOM 1658 C CA . GLU A 1 200 ? 20.581 8.713 -0.178 1.00 84.00 200 GLU A CA 1
ATOM 1659 C C . GLU A 1 200 ? 20.524 9.726 -1.330 1.00 84.00 200 GLU A C 1
ATOM 1661 O O . GLU A 1 200 ? 20.193 9.373 -2.461 1.00 84.00 200 GLU A O 1
ATOM 1666 N N . GLY A 1 201 ? 20.860 10.997 -1.094 1.00 69.12 201 GLY A N 1
ATOM 1667 C CA . GLY A 1 201 ? 20.947 11.983 -2.177 1.00 69.12 201 GLY A CA 1
ATOM 1668 C C . GLY A 1 201 ? 20.241 13.305 -1.896 1.00 69.12 201 GLY A C 1
ATOM 1669 O O . GLY A 1 201 ? 19.396 13.414 -1.025 1.00 69.12 201 GLY A O 1
ATOM 1670 N N . LYS A 1 202 ? 20.644 14.336 -2.653 1.00 53.66 202 LYS A N 1
ATOM 1671 C CA . LYS A 1 202 ? 20.448 15.769 -2.368 1.00 53.66 202 LYS A CA 1
ATOM 1672 C C . LYS A 1 202 ? 19.125 16.139 -1.677 1.00 53.66 202 LYS A C 1
ATOM 1674 O O . LYS A 1 202 ? 18.074 16.172 -2.302 1.00 53.66 202 LYS A O 1
ATOM 1679 N N . LEU A 1 203 ? 19.290 16.656 -0.458 1.00 51.41 203 LEU A N 1
ATOM 1680 C CA . LEU A 1 203 ? 18.485 17.665 0.239 1.00 51.41 203 LEU A CA 1
ATOM 1681 C C . LEU A 1 203 ? 17.511 18.461 -0.658 1.00 51.41 203 LEU A C 1
ATOM 1683 O O . LEU A 1 203 ? 17.802 19.599 -1.049 1.00 51.41 203 LEU A O 1
ATOM 1687 N N . GLU A 1 204 ? 16.286 17.973 -0.832 1.00 54.16 204 GLU A N 1
ATOM 1688 C CA . GLU A 1 204 ? 15.170 18.909 -0.876 1.00 54.16 204 GLU A CA 1
ATOM 1689 C C . GLU A 1 204 ? 14.992 19.447 0.544 1.00 54.16 204 GLU A C 1
ATOM 1691 O O . GLU A 1 204 ? 14.482 18.781 1.446 1.00 54.16 204 GLU A O 1
ATOM 1696 N N . LYS A 1 205 ? 15.473 20.672 0.790 1.00 53.50 205 LYS A N 1
ATOM 1697 C CA . LYS A 1 205 ? 15.196 21.348 2.061 1.00 53.50 205 LYS A CA 1
ATOM 1698 C C . LYS A 1 205 ? 13.680 21.432 2.222 1.00 53.50 205 LYS A C 1
ATOM 1700 O O . LYS A 1 205 ? 13.044 22.228 1.528 1.00 53.50 205 LYS A O 1
ATOM 1705 N N . ARG A 1 206 ? 13.118 20.670 3.170 1.00 55.97 206 ARG A N 1
ATOM 1706 C CA . ARG A 1 206 ? 11.731 20.859 3.615 1.00 55.97 206 ARG A CA 1
ATOM 1707 C C . ARG A 1 206 ? 11.534 22.342 3.900 1.00 55.97 206 ARG A C 1
ATOM 1709 O O . ARG A 1 206 ? 12.218 22.923 4.746 1.00 55.97 206 ARG A O 1
ATOM 1716 N N . LYS A 1 207 ? 10.636 22.972 3.143 1.00 56.16 207 LYS A N 1
ATOM 1717 C CA . LYS A 1 207 ? 10.320 24.387 3.320 1.00 56.16 207 LYS A CA 1
ATOM 1718 C C . LYS A 1 207 ? 9.708 24.539 4.707 1.00 56.16 207 LYS A C 1
ATOM 1720 O O . LYS A 1 207 ? 8.649 23.991 4.983 1.00 56.16 207 LYS A O 1
ATOM 1725 N N . HIS A 1 208 ? 10.398 25.244 5.595 1.00 55.75 208 HIS A N 1
ATOM 1726 C CA . HIS A 1 208 ? 9.840 25.564 6.898 1.00 55.75 208 HIS A CA 1
ATOM 1727 C C . HIS A 1 208 ? 8.798 26.660 6.732 1.00 55.75 208 HIS A C 1
ATOM 1729 O O . HIS A 1 208 ? 9.076 27.725 6.181 1.00 55.75 208 HIS A O 1
ATOM 1735 N N . GLU A 1 209 ? 7.595 26.390 7.214 1.00 64.00 209 GLU A N 1
ATOM 1736 C CA . GLU A 1 209 ? 6.536 27.378 7.245 1.00 64.00 209 GLU A CA 1
ATOM 1737 C C . GLU A 1 209 ? 6.682 28.226 8.510 1.00 64.00 209 GLU A C 1
ATOM 1739 O O . GLU A 1 209 ? 6.780 27.709 9.625 1.00 64.00 209 GLU A O 1
ATOM 1744 N N . LEU A 1 210 ? 6.746 29.547 8.321 1.00 62.06 210 LEU A N 1
ATOM 1745 C CA . LEU A 1 210 ? 7.046 30.510 9.383 1.00 62.06 210 LEU A CA 1
ATOM 1746 C C . LEU A 1 210 ? 6.057 30.394 10.556 1.00 62.06 210 LEU A C 1
ATOM 1748 O O . LEU A 1 210 ? 6.442 30.586 11.704 1.00 62.06 210 LEU A O 1
ATOM 1752 N N . LEU A 1 211 ? 4.801 30.045 10.250 1.00 62.66 211 LEU A N 1
ATOM 1753 C CA . LEU A 1 211 ? 3.687 29.910 11.191 1.00 62.66 211 LEU A CA 1
ATOM 1754 C C . LEU A 1 211 ? 3.793 28.697 12.128 1.00 62.66 211 LEU A C 1
ATOM 1756 O O . LEU A 1 211 ? 3.161 28.699 13.179 1.00 62.66 211 LEU A O 1
ATOM 1760 N N . TYR A 1 212 ? 4.626 27.706 11.798 1.00 64.38 212 TYR A N 1
ATOM 1761 C CA . TYR A 1 212 ? 4.829 26.487 12.592 1.00 64.38 212 TYR A CA 1
ATOM 1762 C C . TYR A 1 212 ? 6.177 26.496 13.332 1.00 64.38 212 TYR A C 1
ATOM 1764 O O . TYR A 1 212 ? 6.823 25.464 13.529 1.00 64.38 212 TYR A O 1
ATOM 1772 N N . HIS A 1 213 ? 6.646 27.685 13.721 1.00 68.12 213 HIS A N 1
ATOM 1773 C CA . HIS A 1 213 ? 7.894 27.836 14.459 1.00 68.12 213 HIS A CA 1
ATOM 1774 C C . HIS A 1 213 ? 7.761 27.319 15.900 1.00 68.12 213 HIS A C 1
ATOM 1776 O O . HIS A 1 213 ? 6.753 27.545 16.561 1.00 68.12 213 HIS A O 1
ATOM 1782 N N . LYS A 1 214 ? 8.814 26.686 16.437 1.00 66.56 214 LYS A N 1
ATOM 1783 C CA . LYS A 1 214 ? 8.800 26.057 17.777 1.00 66.56 214 LYS A CA 1
ATOM 1784 C C . LYS A 1 214 ? 8.395 27.009 18.910 1.00 66.56 214 LYS A C 1
ATOM 1786 O O . LYS A 1 214 ? 7.725 26.596 19.849 1.00 66.56 214 LYS A O 1
ATOM 1791 N N . GLU A 1 215 ? 8.772 28.280 18.798 1.00 66.94 215 GLU A N 1
ATOM 1792 C CA . GLU A 1 215 ? 8.435 29.339 19.764 1.00 66.94 215 GLU A CA 1
ATOM 1793 C C . GLU A 1 215 ? 6.924 29.619 19.859 1.00 66.94 215 GLU A C 1
ATOM 1795 O O . GLU A 1 215 ? 6.454 30.059 20.910 1.00 66.94 215 GLU A O 1
ATOM 1800 N N . ALA A 1 216 ? 6.154 29.304 18.806 1.00 64.88 216 ALA A N 1
ATOM 1801 C CA . ALA A 1 216 ? 4.697 29.437 18.789 1.00 64.88 216 ALA A CA 1
ATOM 1802 C C . ALA A 1 216 ? 3.996 28.454 19.746 1.00 64.88 216 ALA A C 1
ATOM 1804 O O . ALA A 1 216 ? 2.848 28.677 20.117 1.00 64.88 216 ALA A O 1
ATOM 1805 N N . HIS A 1 217 ? 4.686 27.391 20.180 1.00 70.00 217 HIS A N 1
ATOM 1806 C CA . HIS A 1 217 ? 4.161 26.404 21.130 1.00 70.00 217 HIS A CA 1
ATOM 1807 C C . HIS A 1 217 ? 4.414 26.764 22.602 1.00 70.00 217 HIS A C 1
ATOM 1809 O O . HIS A 1 217 ? 3.979 26.037 23.493 1.00 70.00 217 HIS A O 1
ATOM 1815 N N . SER A 1 218 ? 5.118 27.864 22.884 1.00 78.94 218 SER A N 1
ATOM 1816 C CA . SER A 1 218 ? 5.308 28.360 24.251 1.00 78.94 218 SER A CA 1
ATOM 1817 C C . SER A 1 218 ? 4.182 29.323 24.648 1.00 78.94 218 SER A C 1
ATOM 1819 O O . SER A 1 218 ? 3.631 30.014 23.797 1.00 78.94 218 SER A O 1
ATOM 1821 N N . LEU A 1 219 ? 3.853 29.424 25.942 1.00 76.81 219 LEU A N 1
ATOM 1822 C CA . LEU A 1 219 ? 2.784 30.323 26.411 1.00 76.81 219 LEU A CA 1
ATOM 1823 C C . LEU A 1 219 ? 3.056 31.797 26.060 1.00 76.81 219 LEU A C 1
ATOM 1825 O O . LEU A 1 219 ? 2.174 32.491 25.562 1.00 76.81 219 LEU A O 1
ATOM 1829 N N . PHE A 1 220 ? 4.280 32.279 26.294 1.00 78.19 220 PHE A N 1
ATOM 1830 C CA . PHE A 1 220 ? 4.634 33.685 26.067 1.00 78.19 220 PHE A CA 1
ATOM 1831 C C . PHE A 1 220 ? 5.055 33.963 24.617 1.00 78.19 220 PHE A C 1
ATOM 1833 O O . PHE A 1 220 ? 4.613 34.945 24.019 1.00 78.19 220 PHE A O 1
ATOM 1840 N N . GLY A 1 221 ? 5.866 33.081 24.024 1.00 76.62 221 GLY A N 1
ATOM 1841 C CA . GLY A 1 221 ? 6.268 33.187 22.622 1.00 76.62 221 GLY A CA 1
ATOM 1842 C C . GLY A 1 221 ? 5.085 33.004 21.676 1.00 76.62 221 GLY A C 1
ATOM 1843 O O . GLY A 1 221 ? 4.949 33.782 20.740 1.00 76.62 221 GLY A O 1
ATOM 1844 N N . GLY A 1 222 ? 4.166 32.079 21.968 1.00 77.62 222 GLY A N 1
ATOM 1845 C CA . GLY A 1 222 ? 2.918 31.893 21.223 1.00 77.62 222 GLY A CA 1
ATOM 1846 C C . GLY A 1 222 ? 1.973 33.090 21.317 1.00 77.62 222 GLY A C 1
ATOM 1847 O O . GLY A 1 222 ? 1.376 33.483 20.314 1.00 77.62 222 GLY A O 1
ATOM 1848 N N . PHE A 1 223 ? 1.893 33.749 22.478 1.00 79.25 223 PHE A N 1
ATOM 1849 C CA . PHE A 1 223 ? 1.120 34.986 22.622 1.00 79.25 223 PHE A CA 1
ATOM 1850 C C . PHE A 1 223 ? 1.691 36.123 21.757 1.00 79.25 223 PHE A C 1
ATOM 1852 O O . PHE A 1 223 ? 0.962 36.744 20.987 1.00 79.25 223 PHE A O 1
ATOM 1859 N N . LEU A 1 224 ? 3.005 36.359 21.802 1.00 80.38 224 LEU A N 1
ATOM 1860 C CA . LEU A 1 224 ? 3.636 37.398 20.980 1.00 80.38 224 LEU A CA 1
ATOM 1861 C C . LEU A 1 224 ? 3.586 37.058 19.481 1.00 80.38 224 LEU A C 1
ATOM 1863 O O . LEU A 1 224 ? 3.338 37.924 18.641 1.00 80.38 224 LEU A O 1
ATOM 1867 N N . PHE A 1 225 ? 3.792 35.784 19.151 1.00 79.69 225 PHE A N 1
ATOM 1868 C CA . PHE A 1 225 ? 3.724 35.278 17.789 1.00 79.69 225 PHE A CA 1
ATOM 1869 C C . PHE A 1 225 ? 2.314 35.418 17.214 1.00 79.69 225 PHE A C 1
ATOM 1871 O O . PHE A 1 225 ? 2.172 35.872 16.086 1.00 79.69 225 PHE A O 1
ATOM 1878 N N . SER A 1 226 ? 1.263 35.122 17.982 1.00 75.12 226 SER A N 1
ATOM 1879 C CA . SER A 1 226 ? -0.120 35.273 17.510 1.00 75.12 226 SER A CA 1
ATOM 1880 C C . SER A 1 226 ? -0.503 36.733 17.239 1.00 75.12 226 SER A C 1
ATOM 1882 O O . SER A 1 226 ? -1.195 36.997 16.259 1.00 75.12 226 SER A O 1
ATOM 1884 N N . LEU A 1 227 ? 0.012 37.699 18.009 1.00 81.38 227 LEU A N 1
ATOM 1885 C CA . LEU A 1 227 ? -0.220 39.130 17.762 1.00 81.38 227 LEU A CA 1
ATOM 1886 C C . LEU A 1 227 ? 0.446 39.646 16.476 1.00 81.38 227 LEU A C 1
ATOM 1888 O O . LEU A 1 227 ? -0.121 40.496 15.791 1.00 81.38 227 LEU A O 1
ATOM 1892 N N . LEU A 1 228 ? 1.644 39.153 16.146 1.00 79.25 228 LEU A N 1
ATOM 1893 C CA . LEU A 1 228 ? 2.421 39.622 14.992 1.00 79.25 228 LEU A CA 1
ATOM 1894 C C . LEU A 1 228 ? 2.165 38.781 13.735 1.00 79.25 228 LEU A C 1
ATOM 1896 O O . LEU A 1 228 ? 1.852 39.311 12.671 1.00 79.25 228 LEU A O 1
ATOM 1900 N N . ALA A 1 229 ? 2.278 37.461 13.857 1.00 74.00 229 ALA A N 1
ATOM 190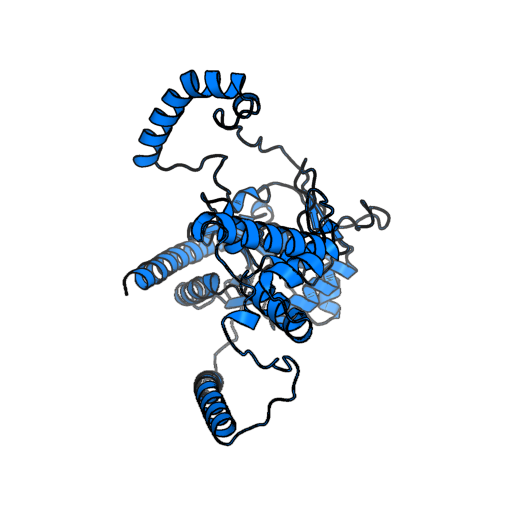1 C CA . ALA A 1 229 ? 2.117 36.514 12.763 1.00 74.00 229 ALA A CA 1
ATOM 1902 C C . ALA A 1 229 ? 0.648 36.154 12.484 1.00 74.00 229 ALA A C 1
ATOM 1904 O O . ALA A 1 229 ? 0.354 35.685 11.389 1.00 74.00 229 ALA A O 1
ATOM 1905 N N . GLY A 1 230 ? -0.283 36.416 13.412 1.00 74.12 230 GLY A N 1
ATOM 1906 C CA . GLY A 1 230 ? -1.719 36.182 13.202 1.00 74.12 230 GLY A CA 1
ATOM 1907 C C . GLY A 1 230 ? -2.339 37.069 12.116 1.00 74.12 230 GLY A C 1
ATOM 1908 O O . GLY A 1 230 ? -3.207 36.633 11.367 1.00 74.12 230 GLY A O 1
ATOM 1909 N N . TRP A 1 231 ? -1.855 38.304 11.951 1.00 80.81 231 TRP A N 1
ATOM 1910 C CA . TRP A 1 231 ? -2.282 39.158 10.833 1.00 80.81 231 TRP A CA 1
ATOM 1911 C C . TRP A 1 231 ? -1.717 38.680 9.493 1.00 80.81 231 TRP A C 1
ATOM 1913 O O . TRP A 1 231 ? -2.417 38.697 8.481 1.00 80.81 231 TRP A O 1
ATOM 1923 N N . LEU A 1 232 ? -0.469 38.202 9.487 1.00 78.69 232 LEU A N 1
ATOM 1924 C CA . LEU A 1 232 ? 0.150 37.582 8.313 1.00 78.69 232 LEU A CA 1
ATOM 1925 C C . LEU A 1 232 ? -0.578 36.293 7.909 1.00 78.69 232 LEU A C 1
ATOM 1927 O O . LEU A 1 232 ? -0.820 36.092 6.720 1.00 78.69 232 LEU A O 1
ATOM 1931 N N . SER A 1 233 ? -0.975 35.458 8.875 1.00 74.12 233 SER A N 1
ATOM 1932 C CA . SER A 1 233 ? -1.738 34.238 8.601 1.00 74.12 233 SER A CA 1
ATOM 1933 C C . SER A 1 233 ? -3.140 34.544 8.078 1.00 74.12 233 SER A C 1
ATOM 1935 O O . SER A 1 233 ? -3.590 33.859 7.166 1.00 74.12 233 SER A O 1
ATOM 1937 N N . LEU A 1 234 ? -3.802 35.605 8.558 1.00 80.88 234 LEU A N 1
ATOM 1938 C CA . LEU A 1 234 ? -5.089 36.047 8.012 1.00 80.88 234 LEU A CA 1
ATOM 1939 C C . LEU A 1 234 ? -4.967 36.479 6.544 1.00 80.88 234 LEU A C 1
ATOM 1941 O O . LEU A 1 234 ? -5.783 36.079 5.715 1.00 80.88 234 LEU A O 1
ATOM 1945 N N . VAL A 1 235 ? -3.938 37.259 6.199 1.00 82.81 235 VAL A N 1
ATOM 1946 C CA . VAL A 1 235 ? -3.685 37.657 4.803 1.00 82.81 235 VAL A CA 1
ATOM 1947 C C . VAL A 1 235 ? -3.393 36.432 3.936 1.00 82.81 235 VAL A C 1
ATOM 1949 O O . VAL A 1 235 ? -3.952 36.307 2.849 1.00 82.81 235 VAL A O 1
ATOM 1952 N N . GLN A 1 236 ? -2.565 35.502 4.419 1.00 77.44 236 GLN A N 1
ATOM 1953 C CA . GLN A 1 236 ? -2.281 34.251 3.712 1.00 77.44 236 GLN A CA 1
ATOM 1954 C C . GLN A 1 236 ? -3.531 33.387 3.537 1.00 77.44 236 GLN A C 1
ATOM 1956 O O . GLN A 1 236 ? -3.738 32.856 2.452 1.00 77.44 236 GLN A O 1
ATOM 1961 N N . LEU A 1 237 ? -4.395 33.297 4.551 1.00 78.31 237 LEU A N 1
ATOM 1962 C CA . LEU A 1 237 ? -5.663 32.574 4.476 1.00 78.31 237 LEU A CA 1
ATOM 1963 C C . LEU A 1 237 ? -6.565 33.161 3.387 1.00 78.31 237 LEU A C 1
ATOM 1965 O O . LEU A 1 237 ? -7.065 32.419 2.547 1.00 78.31 237 LEU A O 1
ATOM 1969 N N . VAL A 1 238 ? -6.727 34.488 3.357 1.00 83.56 238 VAL A N 1
ATOM 1970 C CA . VAL A 1 238 ? -7.508 35.166 2.312 1.00 83.56 238 VAL A CA 1
ATOM 1971 C C . VAL A 1 238 ? -6.912 34.895 0.932 1.00 83.56 238 VAL A C 1
ATOM 1973 O O . VAL A 1 238 ? -7.647 34.561 0.008 1.00 83.56 238 VAL A O 1
ATOM 1976 N N . LEU A 1 239 ? -5.587 34.972 0.781 1.00 83.06 239 LEU A N 1
ATOM 1977 C CA . LEU A 1 239 ? -4.928 34.648 -0.486 1.00 83.06 239 LEU A CA 1
ATOM 1978 C C . LEU A 1 239 ? -5.136 33.181 -0.888 1.00 83.06 239 LEU A C 1
ATOM 1980 O O . LEU A 1 239 ? -5.385 32.921 -2.061 1.00 83.06 239 LEU A O 1
ATOM 1984 N N . HIS A 1 240 ? -5.098 32.237 0.055 1.00 79.38 240 HIS A N 1
ATOM 1985 C CA . HIS A 1 240 ? -5.343 30.817 -0.211 1.00 79.38 240 HIS A CA 1
ATOM 1986 C C . HIS A 1 240 ? -6.795 30.511 -0.597 1.00 79.38 240 HIS A C 1
ATOM 1988 O O . HIS A 1 240 ? -7.015 29.578 -1.362 1.00 79.38 240 HIS A O 1
ATOM 1994 N N . LEU A 1 241 ? -7.778 31.302 -0.148 1.00 80.06 241 LEU A N 1
ATOM 1995 C CA . LEU A 1 241 ? -9.167 31.165 -0.609 1.00 80.06 241 LEU A CA 1
ATOM 1996 C C . LEU A 1 241 ? -9.314 31.477 -2.106 1.00 80.06 241 LEU A C 1
ATOM 1998 O O . LEU A 1 241 ? -10.116 30.844 -2.786 1.00 80.06 241 LEU A O 1
ATOM 2002 N N . PHE A 1 242 ? -8.545 32.439 -2.626 1.00 83.06 242 PHE A N 1
ATOM 2003 C CA . PHE A 1 242 ? -8.595 32.830 -4.042 1.00 83.06 242 PHE A CA 1
ATOM 2004 C C . PHE A 1 242 ? -7.551 32.116 -4.911 1.00 83.06 242 PHE A C 1
ATOM 2006 O O . PHE A 1 242 ? -7.723 32.019 -6.125 1.00 83.06 242 PHE A O 1
ATOM 2013 N N . GLN A 1 243 ? -6.459 31.638 -4.312 1.00 77.88 243 GLN A N 1
ATOM 2014 C CA . GLN A 1 243 ? -5.375 30.909 -4.968 1.00 77.88 243 GLN A CA 1
ATOM 2015 C C . GLN A 1 243 ? -4.879 29.778 -4.056 1.00 77.88 243 GLN A C 1
ATOM 2017 O O . GLN A 1 243 ? -3.826 29.924 -3.422 1.00 77.88 243 GLN A O 1
ATOM 2022 N N . PRO A 1 244 ? -5.617 28.658 -3.967 1.00 73.94 244 PRO A N 1
ATOM 2023 C CA . PRO A 1 244 ? -5.174 27.509 -3.190 1.00 73.94 244 PRO A CA 1
ATOM 2024 C C . PRO A 1 244 ? -3.839 27.005 -3.748 1.00 73.94 244 PRO A C 1
ATOM 2026 O O . PRO A 1 244 ? -3.680 26.815 -4.954 1.00 73.94 244 PRO A O 1
ATOM 2029 N N . LYS A 1 245 ? -2.848 26.846 -2.869 1.00 71.50 245 LYS A N 1
ATOM 2030 C CA . LYS A 1 245 ? -1.500 26.379 -3.210 1.00 71.50 245 LYS A CA 1
ATOM 2031 C C . LYS A 1 245 ? -1.061 25.326 -2.209 1.00 71.50 245 LYS A C 1
ATOM 2033 O O . LYS A 1 245 ? -1.426 25.393 -1.037 1.00 71.50 245 LYS A O 1
ATOM 2038 N N . MET A 1 246 ? -0.225 24.400 -2.669 1.00 67.44 246 MET A N 1
ATOM 2039 C CA . MET A 1 246 ? 0.436 23.442 -1.789 1.00 67.44 246 MET A CA 1
ATOM 2040 C C . MET A 1 246 ? 1.280 24.188 -0.750 1.00 67.44 246 MET A C 1
ATOM 2042 O O . MET A 1 246 ? 2.130 25.010 -1.107 1.00 67.44 246 MET A O 1
ATOM 2046 N N . SER A 1 247 ? 1.046 23.902 0.530 1.00 66.25 247 SER A N 1
ATOM 2047 C CA . SER A 1 247 ? 1.861 24.392 1.641 1.00 66.25 247 SER A CA 1
ATOM 2048 C C . SER A 1 247 ? 2.663 23.241 2.257 1.00 66.25 247 SER A C 1
ATOM 2050 O O . SER A 1 247 ? 2.297 22.079 2.086 1.00 66.25 247 SER A O 1
ATOM 2052 N N . PRO A 1 248 ? 3.750 23.527 2.994 1.00 61.75 248 PRO A N 1
ATOM 2053 C CA . PRO A 1 248 ? 4.518 22.491 3.687 1.00 61.75 248 PRO A CA 1
ATOM 2054 C C . PRO A 1 248 ? 3.726 21.725 4.758 1.00 61.75 248 PRO A C 1
ATOM 2056 O O . PRO A 1 248 ? 4.161 20.654 5.174 1.00 61.75 248 PRO A O 1
ATOM 2059 N N . ALA A 1 249 ? 2.599 22.276 5.223 1.00 56.88 249 ALA A N 1
ATOM 2060 C CA . ALA A 1 249 ? 1.690 21.618 6.158 1.00 56.88 249 ALA A CA 1
ATOM 2061 C C . ALA A 1 249 ? 0.744 20.604 5.488 1.00 56.88 249 ALA A C 1
ATOM 2063 O O . ALA A 1 249 ? 0.168 19.774 6.190 1.00 56.88 249 ALA A O 1
ATOM 2064 N N . ILE A 1 250 ? 0.583 20.662 4.161 1.00 62.19 250 ILE A N 1
ATOM 2065 C CA . ILE A 1 250 ? -0.179 19.679 3.388 1.00 62.19 250 ILE A CA 1
ATOM 2066 C C . ILE A 1 250 ? 0.721 18.470 3.151 1.00 62.19 250 ILE A C 1
ATOM 2068 O O . ILE A 1 250 ? 1.823 18.603 2.612 1.00 62.19 250 ILE A O 1
ATOM 2072 N N . SER A 1 251 ? 0.249 17.285 3.536 1.00 60.38 251 SER A N 1
ATOM 2073 C CA . SER A 1 251 ? 0.967 16.059 3.218 1.00 60.38 251 SER A CA 1
ATOM 2074 C C . SER A 1 251 ? 0.868 15.800 1.720 1.00 60.38 251 SER A C 1
ATOM 2076 O O . SER A 1 251 ? -0.233 15.703 1.177 1.00 60.38 251 SER A O 1
ATOM 2078 N N . ASN A 1 252 ? 2.019 15.736 1.058 1.00 68.81 252 ASN A N 1
ATOM 2079 C CA . ASN A 1 252 ? 2.132 15.504 -0.374 1.00 68.81 252 ASN A CA 1
ATOM 2080 C C . ASN A 1 252 ? 2.623 14.075 -0.612 1.00 68.81 252 ASN A C 1
ATOM 2082 O O . ASN A 1 252 ? 3.754 13.754 -0.232 1.00 68.81 252 ASN A O 1
ATOM 2086 N N . ALA A 1 253 ? 1.817 13.248 -1.278 1.00 62.44 253 ALA A N 1
ATOM 2087 C CA . ALA A 1 253 ? 2.171 11.859 -1.568 1.00 62.44 253 ALA A CA 1
ATOM 2088 C C . ALA A 1 253 ? 3.472 11.748 -2.388 1.00 62.44 253 ALA A C 1
ATOM 2090 O O . ALA A 1 253 ? 4.293 10.861 -2.146 1.00 62.44 253 ALA A O 1
ATOM 2091 N N . PHE A 1 254 ? 3.727 12.704 -3.287 1.00 71.88 254 PHE A N 1
ATOM 2092 C CA . PHE A 1 254 ? 4.949 12.757 -4.094 1.00 71.88 254 PHE A CA 1
ATOM 2093 C C . PHE A 1 254 ? 6.200 13.153 -3.305 1.00 71.88 254 PHE A C 1
ATOM 2095 O O . PHE A 1 254 ? 7.306 12.955 -3.790 1.00 71.88 254 PHE A O 1
ATOM 2102 N N . SER A 1 255 ? 6.051 13.703 -2.097 1.00 72.50 255 SER A N 1
ATOM 2103 C CA . SER A 1 255 ? 7.189 14.066 -1.239 1.00 72.50 255 SER A CA 1
ATOM 2104 C C . SER A 1 255 ? 7.719 12.904 -0.396 1.00 72.50 255 SER A C 1
ATOM 2106 O O . SER A 1 255 ? 8.641 13.094 0.396 1.00 72.50 255 SER A O 1
ATOM 2108 N N . HIS A 1 256 ? 7.127 11.711 -0.532 1.00 68.25 256 HIS A N 1
ATOM 2109 C CA . HIS A 1 256 ? 7.525 10.536 0.240 1.00 68.25 256 HIS A CA 1
ATOM 2110 C C . HIS A 1 256 ? 8.929 10.029 -0.126 1.00 68.25 256 HIS A C 1
ATOM 2112 O O . HIS A 1 256 ? 9.635 9.528 0.744 1.00 68.25 256 HIS A O 1
ATOM 2118 N N . VAL A 1 257 ? 9.333 10.195 -1.388 1.00 72.19 257 VAL A N 1
ATOM 2119 C CA . VAL A 1 257 ? 10.677 9.891 -1.889 1.00 72.19 257 VAL A CA 1
ATOM 2120 C C . VAL A 1 257 ? 11.047 10.917 -2.956 1.00 72.19 257 VAL A C 1
ATOM 2122 O O . VAL A 1 257 ? 10.204 11.278 -3.779 1.00 72.19 257 VAL A O 1
ATOM 2125 N N . GLY A 1 258 ? 12.287 11.401 -2.937 1.00 70.88 258 GLY A N 1
ATOM 2126 C CA . GLY A 1 258 ? 12.795 12.304 -3.964 1.00 70.88 258 GLY A CA 1
ATOM 2127 C C . GLY A 1 258 ? 12.776 11.654 -5.350 1.00 70.88 258 GLY A C 1
ATOM 2128 O O . GLY A 1 258 ? 13.054 10.467 -5.506 1.00 70.88 258 GLY A O 1
ATOM 2129 N N . GLU A 1 259 ? 12.465 12.439 -6.379 1.00 71.44 259 GLU A N 1
ATOM 2130 C CA . GLU A 1 259 ? 12.399 11.943 -7.761 1.00 71.44 259 GLU A CA 1
ATOM 2131 C C . GLU A 1 259 ? 13.767 11.481 -8.283 1.00 71.44 259 GLU A C 1
ATOM 2133 O O . GLU A 1 259 ? 13.859 10.489 -8.998 1.00 71.44 259 GLU A O 1
ATOM 2138 N N . GLU A 1 260 ? 14.830 12.166 -7.858 1.00 73.19 260 GLU A N 1
ATOM 2139 C CA . GLU A 1 260 ? 16.225 11.855 -8.194 1.00 73.19 260 GLU A CA 1
ATOM 2140 C C . GLU A 1 260 ? 16.994 11.215 -7.024 1.00 73.19 260 GLU A C 1
ATOM 2142 O O . GLU A 1 260 ? 18.223 11.126 -7.067 1.00 73.19 260 GLU A O 1
ATOM 2147 N N . SER A 1 261 ? 16.313 10.819 -5.942 1.00 81.06 261 SER A N 1
ATOM 2148 C CA . SER A 1 261 ? 17.004 10.226 -4.796 1.00 81.06 261 SER A CA 1
ATOM 2149 C C . SER A 1 261 ? 17.443 8.798 -5.097 1.00 81.06 261 SER A C 1
ATOM 2151 O O . SER A 1 261 ? 16.742 8.043 -5.775 1.00 81.06 261 SER A O 1
ATOM 2153 N N . LEU A 1 262 ? 18.616 8.418 -4.597 1.00 86.19 262 LEU A N 1
ATOM 2154 C CA . LEU A 1 262 ? 19.117 7.054 -4.689 1.00 86.19 262 LEU A CA 1
ATOM 2155 C C . LEU A 1 262 ? 18.551 6.237 -3.529 1.00 86.19 262 LEU A C 1
ATOM 2157 O O . LEU A 1 262 ? 18.339 6.742 -2.428 1.00 86.19 262 LEU A O 1
ATOM 2161 N N . LEU A 1 263 ? 18.305 4.957 -3.784 1.00 91.88 263 LEU A N 1
ATOM 2162 C CA . LEU A 1 263 ? 17.804 4.016 -2.792 1.00 91.88 263 LEU A CA 1
ATOM 2163 C C . LEU A 1 263 ? 18.819 2.887 -2.619 1.00 91.88 263 LEU A C 1
ATOM 2165 O O . LEU A 1 263 ? 19.308 2.334 -3.605 1.00 91.88 263 LEU A O 1
ATOM 2169 N N . THR A 1 264 ? 19.098 2.496 -1.377 1.00 93.62 264 THR A N 1
ATOM 2170 C CA . THR A 1 264 ? 19.999 1.373 -1.062 1.00 93.62 264 THR A CA 1
ATOM 2171 C C . THR A 1 264 ? 19.292 0.029 -1.296 1.00 93.62 264 THR A C 1
ATOM 2173 O O . THR A 1 264 ? 18.936 -0.678 -0.351 1.00 93.62 264 THR A O 1
ATOM 2176 N N . ILE A 1 265 ? 18.992 -0.292 -2.558 1.00 95.38 265 ILE A N 1
ATOM 2177 C CA . ILE A 1 265 ? 18.180 -1.462 -2.936 1.00 95.38 265 ILE A CA 1
ATOM 2178 C C . ILE A 1 265 ? 19.011 -2.740 -2.997 1.00 95.38 265 ILE A C 1
ATOM 2180 O O . ILE A 1 265 ? 18.544 -3.783 -2.543 1.00 95.38 265 ILE A O 1
ATOM 2184 N N . GLU A 1 266 ? 20.221 -2.677 -3.548 1.00 95.94 266 GLU A N 1
ATOM 2185 C CA . GLU A 1 266 ? 21.117 -3.827 -3.656 1.00 95.94 266 GLU A CA 1
ATOM 2186 C C . GLU A 1 266 ? 22.033 -3.930 -2.439 1.00 95.94 266 GLU A C 1
ATOM 2188 O O . GLU A 1 266 ? 22.761 -2.997 -2.108 1.00 95.94 266 GLU A O 1
ATOM 2193 N N . ASN A 1 267 ? 22.001 -5.089 -1.783 1.00 94.38 267 ASN A N 1
ATOM 2194 C CA . ASN A 1 267 ? 22.940 -5.434 -0.729 1.00 94.38 267 ASN A CA 1
ATOM 2195 C C . ASN A 1 267 ? 24.213 -6.017 -1.360 1.00 94.38 267 ASN A C 1
ATOM 2197 O O . ASN A 1 267 ? 24.190 -7.118 -1.916 1.00 94.38 267 ASN A O 1
ATOM 2201 N N . LEU A 1 268 ? 25.315 -5.269 -1.271 1.00 90.69 268 LEU A N 1
ATOM 2202 C CA . LEU A 1 268 ? 26.630 -5.692 -1.767 1.00 90.69 268 LEU A CA 1
ATOM 2203 C C . LEU A 1 268 ? 27.474 -6.394 -0.689 1.00 90.69 268 LEU A C 1
ATOM 2205 O O . LEU A 1 268 ? 28.384 -7.150 -1.027 1.00 90.69 268 LEU A O 1
ATOM 2209 N N . ASP A 1 269 ? 27.170 -6.154 0.589 1.00 90.62 269 ASP A N 1
ATOM 2210 C CA . ASP A 1 269 ? 27.843 -6.751 1.744 1.00 90.62 269 ASP A CA 1
ATOM 2211 C C . ASP A 1 269 ? 26.805 -7.386 2.695 1.00 90.62 269 ASP A C 1
ATOM 2213 O O . ASP A 1 269 ? 25.982 -6.662 3.266 1.00 90.62 269 ASP A O 1
ATOM 2217 N N . PRO A 1 270 ? 26.840 -8.718 2.907 1.00 85.56 270 PRO A N 1
ATOM 2218 C CA . PRO A 1 270 ? 25.938 -9.412 3.829 1.00 85.56 270 PRO A CA 1
ATOM 2219 C C . PRO A 1 270 ? 25.989 -8.907 5.279 1.00 85.56 270 PRO A C 1
ATOM 2221 O O . PRO A 1 270 ? 25.029 -9.096 6.031 1.00 85.56 270 PRO A O 1
ATOM 2224 N N . GLU A 1 271 ? 27.096 -8.281 5.683 1.00 90.50 271 GLU A N 1
ATOM 2225 C CA . GLU A 1 271 ? 27.256 -7.713 7.022 1.00 90.50 271 GLU A CA 1
ATOM 2226 C C . GLU A 1 271 ? 26.673 -6.294 7.143 1.00 90.50 271 GLU A C 1
ATOM 2228 O O . GLU A 1 271 ? 26.581 -5.765 8.255 1.00 90.50 271 GLU A O 1
ATOM 2233 N N . ASP A 1 272 ? 26.213 -5.689 6.040 1.00 92.25 272 ASP A N 1
ATOM 2234 C CA . ASP A 1 272 ? 25.593 -4.363 6.044 1.00 92.25 272 ASP A CA 1
ATOM 2235 C C . ASP A 1 272 ? 24.181 -4.410 6.648 1.00 92.25 272 ASP A C 1
ATOM 2237 O O . ASP A 1 272 ? 23.167 -4.694 5.995 1.00 92.25 272 ASP A O 1
ATOM 2241 N N . ARG A 1 273 ? 24.128 -4.204 7.968 1.00 94.06 273 ARG A N 1
ATOM 2242 C CA . ARG A 1 273 ? 22.915 -4.325 8.776 1.00 94.06 273 ARG A CA 1
ATOM 2243 C C . ARG A 1 273 ? 22.784 -3.171 9.762 1.00 94.06 273 ARG A C 1
ATOM 2245 O O . ARG A 1 273 ? 23.720 -2.826 10.478 1.00 94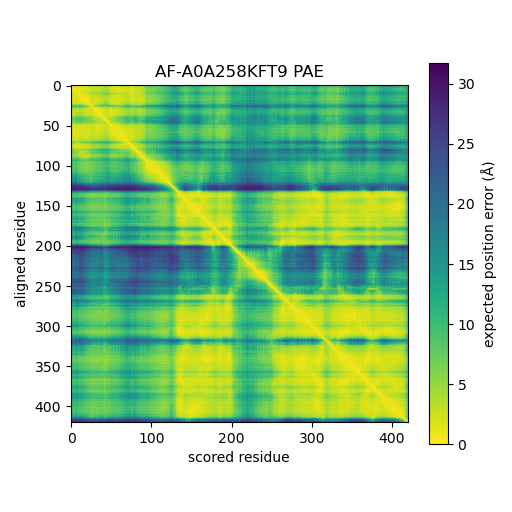.06 273 ARG A O 1
ATOM 2252 N N . GLU A 1 274 ? 21.570 -2.646 9.907 1.00 92.62 274 GLU A N 1
ATOM 2253 C CA . GLU A 1 274 ? 21.237 -1.589 10.863 1.00 92.62 274 GLU A CA 1
ATOM 2254 C C . GLU A 1 274 ? 20.135 -2.069 11.814 1.00 92.62 274 GLU A C 1
ATOM 2256 O O . GLU A 1 274 ? 19.051 -2.469 11.394 1.00 92.62 274 GLU A O 1
ATOM 2261 N N . LYS A 1 275 ? 20.412 -2.072 13.126 1.00 88.88 275 LYS A N 1
ATOM 2262 C CA . LYS A 1 275 ? 19.474 -2.537 14.174 1.00 88.88 275 LYS A CA 1
ATOM 2263 C C . LYS A 1 275 ? 18.878 -3.934 13.905 1.00 88.88 275 LYS A C 1
ATOM 2265 O O . LYS A 1 275 ? 17.731 -4.206 14.250 1.00 88.88 275 LYS A O 1
ATOM 2270 N N . GLY A 1 276 ? 19.666 -4.828 13.303 1.00 90.88 276 GLY A N 1
ATOM 2271 C CA . GLY A 1 276 ? 19.253 -6.195 12.962 1.00 90.88 276 GLY A CA 1
ATOM 2272 C C . GLY A 1 276 ? 18.493 -6.332 11.636 1.00 90.88 276 GLY A C 1
ATOM 2273 O O . GLY A 1 276 ? 18.172 -7.458 11.248 1.00 90.88 276 GLY A O 1
ATOM 2274 N N . LEU A 1 277 ? 18.249 -5.233 10.920 1.00 93.94 277 LEU A N 1
ATOM 2275 C CA . LEU A 1 277 ? 17.689 -5.223 9.569 1.00 93.94 277 LEU A CA 1
ATOM 2276 C C . LEU A 1 277 ? 18.823 -5.244 8.543 1.00 93.94 277 LEU A C 1
ATOM 2278 O O . LEU A 1 277 ? 19.803 -4.528 8.713 1.00 93.94 277 LEU A O 1
ATOM 2282 N N . GLN A 1 278 ? 18.702 -6.057 7.498 1.00 96.81 278 GLN A N 1
ATOM 2283 C CA . GLN A 1 278 ? 19.638 -6.052 6.369 1.00 96.81 278 GLN A CA 1
ATOM 2284 C C . GLN A 1 278 ? 19.384 -4.828 5.488 1.00 96.81 278 GLN A C 1
ATOM 2286 O O . GLN A 1 278 ? 18.230 -4.564 5.158 1.00 96.81 278 GLN A O 1
ATOM 2291 N N . ILE A 1 279 ? 20.426 -4.086 5.111 1.00 96.19 279 ILE A N 1
ATOM 2292 C CA . ILE A 1 279 ? 20.277 -2.945 4.203 1.00 96.19 279 ILE A CA 1
ATOM 2293 C C . ILE A 1 279 ? 20.235 -3.458 2.765 1.00 96.19 279 ILE A C 1
ATOM 2295 O O . ILE A 1 279 ? 21.169 -4.110 2.307 1.00 96.19 279 ILE A O 1
ATOM 2299 N N . GLY A 1 280 ? 19.142 -3.179 2.056 1.00 96.69 280 GLY A N 1
ATOM 2300 C CA . GLY A 1 280 ? 18.913 -3.706 0.714 1.00 96.69 280 GLY A CA 1
ATOM 2301 C C . GLY A 1 280 ? 18.656 -5.216 0.678 1.00 96.69 280 GLY A C 1
ATOM 2302 O O . GLY A 1 280 ? 18.567 -5.910 1.694 1.00 96.69 280 GLY A O 1
ATOM 2303 N N . PHE A 1 281 ? 18.534 -5.732 -0.537 1.00 97.75 281 PHE A N 1
ATOM 2304 C CA . PHE A 1 281 ? 18.287 -7.135 -0.838 1.00 97.75 281 PHE A CA 1
ATOM 2305 C C . PHE A 1 281 ? 19.469 -7.708 -1.606 1.00 97.75 281 PHE A C 1
ATOM 2307 O O . PHE A 1 281 ? 20.029 -7.040 -2.474 1.00 97.75 281 PHE A O 1
ATOM 2314 N N . ASN A 1 282 ? 19.831 -8.957 -1.338 1.00 97.12 282 ASN A N 1
ATOM 2315 C CA . ASN A 1 282 ? 20.769 -9.658 -2.210 1.00 97.12 282 ASN A CA 1
ATOM 2316 C C . ASN A 1 282 ? 20.058 -10.146 -3.490 1.00 97.12 282 ASN A C 1
ATOM 2318 O O . ASN A 1 282 ? 18.829 -10.189 -3.575 1.00 97.12 282 ASN A O 1
ATOM 2322 N N . ILE A 1 283 ? 20.821 -10.563 -4.502 1.00 97.69 283 ILE A N 1
ATOM 2323 C CA . ILE A 1 283 ? 20.253 -10.956 -5.806 1.00 97.69 283 ILE A CA 1
ATOM 2324 C C . ILE A 1 283 ? 19.265 -12.130 -5.704 1.00 97.69 283 ILE A C 1
ATOM 2326 O O . ILE A 1 283 ? 18.301 -12.193 -6.470 1.00 97.69 283 ILE A O 1
ATOM 2330 N N . GLU A 1 284 ? 19.476 -13.068 -4.778 1.00 96.88 284 GLU A N 1
ATOM 2331 C CA . GLU A 1 284 ? 18.566 -14.207 -4.606 1.00 96.88 284 GLU A CA 1
ATOM 2332 C C . GLU A 1 284 ? 17.219 -13.754 -4.036 1.00 96.88 284 GLU A C 1
ATOM 2334 O O . GLU A 1 284 ? 16.158 -14.103 -4.552 1.00 96.88 284 GLU A O 1
ATOM 2339 N N . GLU A 1 285 ? 17.269 -12.887 -3.031 1.00 97.75 285 GLU A N 1
ATOM 2340 C CA . GLU A 1 285 ? 16.110 -12.257 -2.411 1.00 97.75 285 GLU A CA 1
ATOM 2341 C C . GLU A 1 285 ? 15.309 -11.401 -3.394 1.00 97.75 285 GLU A C 1
ATOM 2343 O O . GLU A 1 285 ? 14.074 -11.461 -3.387 1.00 97.75 285 GLU A O 1
ATOM 2348 N N . MET A 1 286 ? 15.987 -10.635 -4.254 1.00 98.31 286 MET A N 1
ATOM 2349 C CA . MET A 1 286 ? 15.336 -9.900 -5.340 1.00 98.31 286 MET A CA 1
ATOM 2350 C C . MET A 1 286 ? 14.637 -10.862 -6.305 1.00 98.31 286 MET A C 1
ATOM 2352 O O . MET A 1 286 ? 13.457 -10.697 -6.615 1.00 98.31 286 MET A O 1
ATOM 2356 N N . THR A 1 287 ? 15.344 -11.909 -6.741 1.00 98.31 287 THR A N 1
ATOM 2357 C CA . THR A 1 287 ? 14.825 -12.898 -7.698 1.00 98.31 287 THR A CA 1
ATOM 2358 C C . THR A 1 287 ? 13.575 -13.588 -7.166 1.00 98.31 287 THR A C 1
ATOM 2360 O O . THR A 1 287 ? 12.583 -13.698 -7.887 1.00 98.31 287 THR A O 1
ATOM 2363 N N . GLN A 1 288 ? 13.587 -14.017 -5.902 1.00 97.94 288 GLN A N 1
ATOM 2364 C CA . GLN A 1 288 ? 12.447 -14.686 -5.282 1.00 97.94 288 GLN A CA 1
ATOM 2365 C C . GLN A 1 288 ? 11.195 -13.797 -5.280 1.00 97.94 288 GLN A C 1
ATOM 2367 O O . GLN A 1 288 ? 10.111 -14.278 -5.614 1.00 97.94 288 GLN A O 1
ATOM 2372 N N . ARG A 1 289 ? 11.340 -12.511 -4.938 1.00 97.88 289 ARG A N 1
ATOM 2373 C CA . ARG A 1 289 ? 10.221 -11.556 -4.862 1.00 97.88 289 ARG A CA 1
ATOM 2374 C C . ARG A 1 289 ? 9.643 -11.244 -6.229 1.00 97.88 289 ARG A C 1
ATOM 2376 O O . ARG A 1 289 ? 8.433 -11.366 -6.412 1.00 97.88 289 ARG A O 1
ATOM 2383 N N . ILE A 1 290 ? 10.501 -10.937 -7.202 1.00 98.25 290 ILE A N 1
ATOM 2384 C CA . ILE A 1 290 ? 10.056 -10.662 -8.571 1.00 98.25 290 ILE A CA 1
ATOM 2385 C C . ILE A 1 290 ? 9.379 -11.891 -9.174 1.00 98.25 290 ILE A C 1
ATOM 2387 O O . ILE A 1 290 ? 8.280 -11.778 -9.713 1.00 98.25 290 ILE A O 1
ATOM 2391 N N . LYS A 1 291 ? 9.962 -13.085 -9.008 1.00 98.06 291 LYS A N 1
ATOM 2392 C CA . LYS A 1 291 ? 9.347 -14.332 -9.473 1.00 98.06 291 LYS A CA 1
ATOM 2393 C C . LYS A 1 291 ? 7.970 -14.546 -8.853 1.00 98.06 291 LYS A C 1
ATOM 2395 O O . LYS A 1 291 ? 7.022 -14.838 -9.581 1.00 98.06 291 LYS A O 1
ATOM 2400 N N . ALA A 1 292 ? 7.867 -14.436 -7.528 1.00 97.56 292 ALA A N 1
ATOM 2401 C CA . ALA A 1 292 ? 6.619 -14.662 -6.809 1.00 97.56 292 ALA A CA 1
ATOM 2402 C C . ALA A 1 292 ? 5.536 -13.684 -7.274 1.00 97.56 292 ALA A C 1
ATOM 2404 O O . ALA A 1 292 ? 4.434 -14.108 -7.614 1.00 97.56 292 ALA A O 1
ATOM 2405 N N . GLN A 1 293 ? 5.863 -12.395 -7.364 1.00 97.12 293 GLN A N 1
ATOM 2406 C CA . GLN A 1 293 ? 4.904 -11.371 -7.756 1.00 97.12 293 GLN A CA 1
ATOM 2407 C C . GLN A 1 293 ? 4.453 -11.518 -9.216 1.00 97.12 293 GLN A C 1
ATOM 2409 O O . GLN A 1 293 ? 3.252 -11.504 -9.475 1.00 97.12 293 GLN A O 1
ATOM 2414 N N . LEU A 1 294 ? 5.380 -11.715 -10.162 1.00 97.44 294 LEU A N 1
ATOM 2415 C CA . LEU A 1 294 ? 5.043 -11.935 -11.575 1.00 97.44 294 LEU A CA 1
ATOM 2416 C C . LEU A 1 294 ? 4.189 -13.197 -11.768 1.00 97.44 294 LEU A C 1
ATOM 2418 O O . LEU A 1 294 ? 3.187 -13.162 -12.482 1.00 97.44 294 LEU A O 1
ATOM 2422 N N . SER A 1 295 ? 4.528 -14.286 -11.069 1.00 96.38 295 SER A N 1
ATOM 2423 C CA . SER A 1 295 ? 3.759 -15.539 -11.114 1.00 96.38 295 SER A CA 1
ATOM 2424 C C . SER A 1 295 ? 2.349 -15.365 -10.552 1.00 96.38 295 SER A C 1
ATOM 2426 O O . SER A 1 295 ? 1.391 -15.833 -11.161 1.00 96.38 295 SER A O 1
ATOM 2428 N N . ASN A 1 296 ? 2.206 -14.656 -9.427 1.00 94.44 296 ASN A N 1
ATOM 2429 C CA . ASN A 1 296 ? 0.908 -14.392 -8.803 1.00 94.44 296 ASN A CA 1
ATOM 2430 C C . ASN A 1 296 ? -0.020 -13.570 -9.705 1.00 94.44 296 ASN A C 1
ATOM 2432 O O . ASN A 1 296 ? -1.229 -13.775 -9.683 1.00 94.44 296 ASN A O 1
ATOM 2436 N N . MET A 1 297 ? 0.536 -12.657 -10.506 1.00 94.44 297 MET A N 1
ATOM 2437 C CA . MET A 1 297 ? -0.235 -11.868 -11.474 1.00 94.44 297 MET A CA 1
ATOM 2438 C C . MET A 1 297 ? -0.517 -12.624 -12.780 1.00 94.44 297 MET A C 1
ATOM 2440 O O . MET A 1 297 ? -1.271 -12.130 -13.612 1.00 94.44 297 MET A O 1
ATOM 2444 N N . GLY A 1 298 ? 0.110 -13.785 -13.000 1.00 92.94 298 GLY A N 1
ATOM 2445 C CA . GLY A 1 298 ? 0.094 -14.474 -14.294 1.00 92.94 298 GLY A CA 1
ATOM 2446 C C . GLY A 1 298 ? 0.908 -13.766 -15.388 1.00 92.94 298 GLY A C 1
ATOM 2447 O O . GLY A 1 298 ? 0.866 -14.177 -16.546 1.00 92.94 298 GLY A O 1
ATOM 2448 N N . MET A 1 299 ? 1.679 -12.734 -15.033 1.00 94.25 299 MET A N 1
ATOM 2449 C CA . MET A 1 299 ? 2.509 -11.939 -15.940 1.00 94.25 299 MET A CA 1
ATOM 2450 C C . MET A 1 299 ? 3.884 -12.602 -16.107 1.00 94.25 299 MET A C 1
ATOM 2452 O O . MET A 1 299 ? 4.889 -12.148 -15.564 1.00 94.25 299 MET A O 1
ATOM 2456 N N . VAL A 1 300 ? 3.918 -13.739 -16.804 1.00 94.62 300 VAL A N 1
ATOM 2457 C CA . VAL A 1 300 ? 5.118 -14.599 -16.921 1.00 94.62 300 VAL A CA 1
ATOM 2458 C C . VAL A 1 300 ? 5.700 -14.675 -18.336 1.00 94.62 300 VAL A C 1
ATOM 2460 O O . VAL A 1 300 ? 6.744 -15.290 -18.536 1.00 94.62 300 VAL A O 1
ATOM 2463 N N . LYS A 1 301 ? 5.029 -14.066 -19.316 1.00 92.12 301 LYS A N 1
ATOM 2464 C CA . LYS A 1 301 ? 5.390 -14.055 -20.738 1.00 92.12 301 LYS A CA 1
ATOM 2465 C C . LYS A 1 301 ? 4.837 -12.797 -21.410 1.00 92.12 301 LYS A C 1
ATOM 2467 O O . LYS A 1 301 ? 4.083 -12.058 -20.786 1.00 92.12 301 LYS A O 1
ATOM 2472 N N . ASP A 1 302 ? 5.183 -12.602 -22.682 1.00 93.00 302 ASP A N 1
ATOM 2473 C CA . ASP A 1 302 ? 4.626 -11.545 -23.538 1.00 93.00 302 ASP A CA 1
ATOM 2474 C C . ASP A 1 302 ? 4.831 -10.126 -22.959 1.00 93.00 302 ASP A C 1
ATOM 2476 O O . ASP A 1 302 ? 3.969 -9.256 -23.064 1.00 93.00 302 ASP A O 1
ATOM 2480 N N . PHE A 1 303 ? 5.991 -9.895 -22.330 1.00 96.62 303 PHE A N 1
ATOM 2481 C CA . PHE A 1 303 ? 6.345 -8.609 -21.728 1.00 96.62 303 PHE A CA 1
ATOM 2482 C C . PHE A 1 303 ? 6.425 -7.490 -22.776 1.00 96.62 303 PHE A C 1
ATOM 2484 O O . PHE A 1 303 ? 7.123 -7.615 -23.786 1.00 96.62 303 PHE A O 1
ATOM 2491 N N . ALA A 1 304 ? 5.762 -6.367 -22.500 1.00 96.88 304 ALA A N 1
ATOM 2492 C CA . ALA A 1 304 ? 5.859 -5.161 -23.315 1.00 96.88 304 ALA A CA 1
ATOM 2493 C C . ALA A 1 304 ? 7.247 -4.492 -23.203 1.00 96.88 304 ALA A C 1
ATOM 2495 O O . ALA A 1 304 ? 7.977 -4.731 -22.235 1.00 96.88 304 ALA A O 1
ATOM 2496 N N . PRO A 1 305 ? 7.617 -3.590 -24.135 1.00 97.00 305 PRO A N 1
ATOM 2497 C CA . PRO A 1 305 ? 8.822 -2.763 -24.000 1.00 97.00 305 PRO A CA 1
ATOM 2498 C C . PRO A 1 305 ? 8.826 -1.899 -22.728 1.00 97.00 305 PRO A C 1
ATOM 2500 O O . PRO A 1 305 ? 9.869 -1.714 -22.109 1.00 97.00 305 PRO A O 1
ATOM 2503 N N . LEU A 1 306 ? 7.656 -1.424 -22.293 1.00 98.25 306 LEU A N 1
ATOM 2504 C CA . LEU A 1 306 ? 7.487 -0.680 -21.045 1.00 98.25 306 LEU A CA 1
ATOM 2505 C C . LEU A 1 306 ? 6.477 -1.369 -20.132 1.00 98.25 306 LEU A C 1
ATOM 2507 O O . LEU A 1 306 ? 5.359 -1.678 -20.551 1.00 98.25 306 LEU A O 1
ATOM 2511 N N . VAL A 1 307 ? 6.873 -1.559 -18.873 1.00 98.56 307 VAL A N 1
ATOM 2512 C CA . VAL A 1 307 ? 6.015 -2.070 -17.802 1.00 98.56 307 VAL A CA 1
ATOM 2513 C C . VAL A 1 307 ? 5.978 -1.053 -16.666 1.00 98.56 307 VAL A C 1
ATOM 2515 O O . VAL A 1 307 ? 6.981 -0.822 -15.997 1.00 98.56 307 VAL A O 1
ATOM 2518 N N . TYR A 1 308 ? 4.827 -0.443 -16.418 1.00 98.69 308 TYR A N 1
ATOM 2519 C CA . TYR A 1 308 ? 4.656 0.522 -15.335 1.00 98.69 308 TYR A CA 1
ATOM 2520 C C . TYR A 1 308 ? 4.235 -0.179 -14.047 1.00 98.69 308 TYR A C 1
ATOM 2522 O O . TYR A 1 308 ? 3.312 -0.986 -14.058 1.00 98.69 308 TYR A O 1
ATOM 2530 N N . ILE A 1 309 ? 4.879 0.140 -12.930 1.00 98.56 309 ILE A N 1
ATOM 2531 C CA . ILE A 1 309 ? 4.493 -0.313 -11.592 1.00 98.56 309 ILE A CA 1
ATOM 2532 C C . ILE A 1 309 ? 3.890 0.885 -10.873 1.00 98.56 309 ILE A C 1
ATOM 2534 O O . ILE A 1 309 ? 4.608 1.729 -10.346 1.00 98.56 309 ILE A O 1
ATOM 2538 N N . VAL A 1 310 ? 2.567 0.992 -10.915 1.00 98.12 310 VAL A N 1
ATOM 2539 C CA . VAL A 1 310 ? 1.805 2.151 -10.452 1.00 98.12 310 VAL A CA 1
ATOM 2540 C C . VAL A 1 310 ? 1.320 1.898 -9.028 1.00 98.12 310 VAL A C 1
ATOM 2542 O O . VAL A 1 310 ? 0.276 1.288 -8.784 1.00 98.12 310 VAL A O 1
ATOM 2545 N N . ALA A 1 311 ? 2.115 2.351 -8.060 1.00 96.94 311 ALA A N 1
ATOM 2546 C CA . ALA A 1 311 ? 1.659 2.499 -6.686 1.00 96.94 311 ALA A CA 1
ATOM 2547 C C . ALA A 1 311 ? 0.616 3.610 -6.584 1.00 96.94 311 ALA A C 1
ATOM 2549 O O . ALA A 1 311 ? 0.498 4.447 -7.474 1.00 96.94 311 ALA A O 1
ATOM 2550 N N . HIS A 1 312 ? -0.057 3.682 -5.441 1.00 95.31 312 HIS A N 1
ATOM 2551 C CA . HIS A 1 312 ? -0.892 4.826 -5.113 1.00 95.31 312 HIS A CA 1
ATOM 2552 C C . HIS A 1 312 ? -0.505 5.450 -3.774 1.00 95.31 312 HIS A C 1
ATOM 2554 O O . HIS A 1 312 ? 0.146 4.829 -2.925 1.00 95.31 312 HIS A O 1
ATOM 2560 N N . GLY A 1 313 ? -0.923 6.695 -3.611 1.00 92.56 313 GLY A N 1
ATOM 2561 C CA . GLY A 1 313 ? -0.914 7.455 -2.373 1.00 92.56 313 GLY A CA 1
ATOM 2562 C C . GLY A 1 313 ? -2.029 8.494 -2.417 1.00 92.56 313 GLY A C 1
ATOM 2563 O O . GLY A 1 313 ? -2.840 8.520 -3.349 1.00 92.56 313 GLY A O 1
ATOM 2564 N N . SER A 1 314 ? -2.092 9.343 -1.403 1.00 89.56 314 SER A N 1
ATOM 2565 C CA . SER A 1 314 ? -3.047 10.445 -1.378 1.00 89.56 314 SER A CA 1
ATOM 2566 C C . SER A 1 314 ? -2.423 11.678 -0.754 1.00 89.56 314 SER A C 1
ATOM 2568 O O . SER A 1 314 ? -2.032 11.658 0.413 1.00 89.56 314 SER A O 1
ATOM 2570 N N . SER A 1 315 ? -2.406 12.793 -1.482 1.00 86.56 315 SER A N 1
ATOM 2571 C CA . SER A 1 315 ? -2.145 14.077 -0.835 1.00 86.56 315 SER A CA 1
ATOM 2572 C C . SER A 1 315 ? -3.342 14.472 0.028 1.00 86.56 315 SER A C 1
ATOM 2574 O O . SER A 1 315 ? -4.498 14.261 -0.340 1.00 86.56 315 SER A O 1
ATOM 2576 N N . SER A 1 316 ? -3.079 15.030 1.209 1.00 79.56 316 SER A N 1
ATOM 2577 C CA . SER A 1 316 ? -4.126 15.452 2.140 1.00 79.56 316 SER A CA 1
ATOM 2578 C C . SER A 1 316 ? -3.717 16.705 2.899 1.00 79.56 316 SER A C 1
ATOM 2580 O O . SER A 1 316 ? -2.660 16.764 3.528 1.00 79.56 316 SER A O 1
ATOM 2582 N N . ALA A 1 317 ? -4.606 17.699 2.891 1.00 69.75 317 ALA A N 1
ATOM 2583 C CA . ALA A 1 317 ? -4.513 18.871 3.757 1.00 69.75 317 ALA A CA 1
ATOM 2584 C C . ALA A 1 317 ? -5.040 18.598 5.182 1.00 69.75 317 ALA A C 1
ATOM 2586 O O . ALA A 1 317 ? -4.887 19.442 6.064 1.00 69.75 317 ALA A O 1
ATOM 2587 N N . ASN A 1 318 ? -5.666 17.435 5.418 1.00 66.56 318 ASN A N 1
ATOM 2588 C CA . ASN A 1 318 ? -6.270 17.052 6.693 1.00 66.56 318 ASN A CA 1
ATOM 2589 C C . ASN A 1 318 ? -5.516 15.866 7.325 1.00 66.56 318 ASN A C 1
ATOM 2591 O O . ASN A 1 318 ? -5.823 14.696 7.080 1.00 66.56 318 ASN A O 1
ATOM 2595 N N . ASN A 1 319 ? -4.515 16.188 8.150 1.00 61.75 319 ASN A N 1
ATOM 2596 C CA . ASN A 1 319 ? -3.559 15.234 8.732 1.00 61.75 319 ASN A CA 1
ATOM 2597 C C . ASN A 1 319 ? -4.166 14.003 9.444 1.00 61.75 319 ASN A C 1
ATOM 2599 O O . ASN A 1 319 ? -3.612 12.918 9.264 1.00 61.75 319 ASN A O 1
ATOM 2603 N N . PRO A 1 320 ? -5.284 14.086 10.200 1.00 64.12 320 PRO A N 1
ATOM 2604 C CA . PRO A 1 320 ? -5.882 12.919 10.857 1.00 64.12 320 PRO A CA 1
ATOM 2605 C C . PRO A 1 320 ? -6.346 11.812 9.900 1.00 64.12 320 PRO A C 1
ATOM 2607 O O . PRO A 1 320 ? -6.381 10.652 10.296 1.00 64.12 320 PRO A O 1
ATOM 2610 N N . HIS A 1 321 ? -6.677 12.145 8.647 1.00 64.75 321 HIS A N 1
ATOM 2611 C CA . HIS A 1 321 ? -7.173 11.176 7.660 1.00 64.75 321 HIS A CA 1
ATOM 2612 C C . HIS A 1 321 ? -6.103 10.703 6.671 1.00 64.75 321 HIS A C 1
ATOM 2614 O O . HIS A 1 321 ? -6.381 9.840 5.846 1.00 64.75 321 HIS A O 1
ATOM 2620 N N . HIS A 1 322 ? -4.875 11.225 6.754 1.00 70.56 322 HIS A N 1
ATOM 2621 C CA . HIS A 1 322 ? -3.802 10.913 5.806 1.00 70.56 322 HIS A CA 1
ATOM 2622 C C . HIS A 1 322 ? -3.570 9.401 5.647 1.00 70.56 322 HIS A C 1
ATOM 2624 O O . HIS A 1 322 ? -3.693 8.861 4.552 1.00 70.56 322 HIS A O 1
ATOM 2630 N N . GLY A 1 323 ? -3.345 8.693 6.760 1.00 70.06 323 GLY A N 1
ATOM 2631 C CA . GLY A 1 323 ? -3.099 7.247 6.735 1.00 70.06 323 GLY A CA 1
ATOM 2632 C C . GLY A 1 323 ? -4.301 6.402 6.293 1.00 70.06 323 GLY A C 1
ATOM 2633 O O . GLY A 1 323 ? -4.111 5.252 5.916 1.00 70.06 323 GLY A O 1
ATOM 2634 N N . ALA A 1 324 ? -5.520 6.956 6.321 1.00 78.62 324 ALA A N 1
ATOM 2635 C CA . ALA A 1 324 ? -6.725 6.276 5.842 1.00 78.62 324 ALA A CA 1
ATOM 2636 C C . ALA A 1 324 ? -6.883 6.362 4.316 1.00 78.62 324 ALA A C 1
ATOM 2638 O O . ALA A 1 324 ? -7.558 5.523 3.726 1.00 78.62 324 ALA A O 1
ATOM 2639 N N . HIS A 1 325 ? -6.276 7.368 3.679 1.00 83.75 325 HIS A N 1
ATOM 2640 C CA . HIS A 1 325 ? -6.307 7.533 2.227 1.00 83.75 325 HIS A CA 1
ATOM 2641 C C . HIS A 1 325 ? -5.071 6.955 1.534 1.00 83.75 325 HIS A C 1
ATOM 2643 O O . HIS A 1 325 ? -5.120 6.662 0.342 1.00 83.75 325 HIS A O 1
ATOM 2649 N N . ASP A 1 326 ? -3.976 6.741 2.247 1.00 87.94 326 ASP A N 1
ATOM 2650 C CA . ASP A 1 326 ? -2.818 6.049 1.692 1.00 87.94 326 ASP A CA 1
ATOM 2651 C C . ASP A 1 326 ? -3.028 4.532 1.550 1.00 87.94 326 ASP A C 1
ATOM 2653 O O . ASP A 1 326 ? -4.071 3.972 1.893 1.00 87.94 326 ASP A O 1
ATOM 2657 N N . CYS A 1 327 ? -2.030 3.841 0.997 1.00 89.00 327 CYS A N 1
ATOM 2658 C CA . CYS A 1 327 ? -2.120 2.418 0.719 1.00 89.00 327 CYS A CA 1
ATOM 2659 C C . CYS A 1 327 ? -2.162 1.576 1.998 1.00 89.00 327 CYS A C 1
ATOM 2661 O O . CYS A 1 327 ? -1.177 1.482 2.737 1.00 89.00 327 CYS A O 1
ATOM 2663 N N . GLY A 1 328 ? -3.269 0.860 2.217 1.00 88.00 328 GLY A N 1
ATOM 2664 C CA . GLY A 1 328 ? -3.386 -0.107 3.314 1.00 88.00 328 GLY A CA 1
ATOM 2665 C C . GLY A 1 328 ? -2.364 -1.249 3.220 1.00 88.00 328 GLY A C 1
ATOM 2666 O O . GLY A 1 328 ? -1.835 -1.701 4.238 1.00 88.00 328 GLY A O 1
ATOM 2667 N N . ALA A 1 329 ? -2.001 -1.665 2.001 1.00 91.06 329 ALA A N 1
ATOM 2668 C CA . ALA A 1 329 ? -0.961 -2.671 1.779 1.00 91.06 329 ALA A CA 1
ATOM 2669 C C . ALA A 1 329 ? 0.456 -2.159 2.108 1.00 91.06 329 ALA A C 1
ATOM 2671 O O . ALA A 1 329 ? 1.353 -2.970 2.318 1.00 91.06 329 ALA A O 1
ATOM 2672 N N . CYS A 1 330 ? 0.644 -0.842 2.224 1.00 91.44 330 CYS A N 1
ATOM 2673 C CA . CYS A 1 330 ? 1.892 -0.203 2.646 1.00 91.44 330 CYS A CA 1
ATOM 2674 C C . CYS A 1 330 ? 1.784 0.405 4.056 1.00 91.44 330 CYS A C 1
ATOM 2676 O O . CYS A 1 330 ? 2.488 1.358 4.368 1.00 91.44 330 CYS A O 1
ATOM 2678 N N . SER A 1 331 ? 0.902 -0.125 4.916 1.00 88.88 331 SER A N 1
ATOM 2679 C CA . SER A 1 331 ? 0.674 0.378 6.285 1.00 88.88 331 SER A CA 1
ATOM 2680 C C . SER A 1 331 ? 0.255 1.860 6.353 1.00 88.88 331 SER A C 1
ATOM 2682 O O . SER A 1 331 ? 0.672 2.588 7.255 1.00 88.88 331 SER A O 1
ATOM 2684 N N . GLY A 1 332 ? -0.582 2.307 5.411 1.00 88.75 332 GLY A N 1
ATOM 2685 C CA . GLY A 1 332 ? -1.086 3.683 5.364 1.00 88.75 332 GLY A CA 1
ATOM 2686 C C . GLY A 1 332 ? -0.015 4.686 4.939 1.00 88.75 332 GLY A C 1
ATOM 2687 O O . GLY A 1 332 ? 0.071 5.772 5.513 1.00 88.75 332 GLY A O 1
ATOM 2688 N N . ARG A 1 333 ? 0.834 4.293 3.979 1.00 89.81 333 ARG A N 1
ATOM 2689 C CA . ARG A 1 333 ? 1.879 5.128 3.367 1.00 89.81 333 ARG A CA 1
ATOM 2690 C C . ARG A 1 333 ? 1.784 5.108 1.836 1.00 89.81 333 ARG A C 1
ATOM 2692 O O . ARG A 1 333 ? 1.255 4.133 1.292 1.00 89.81 333 ARG A O 1
ATOM 2699 N N . PRO A 1 334 ? 2.308 6.126 1.129 1.00 92.50 334 PRO A N 1
ATOM 2700 C CA . PRO A 1 334 ? 2.394 6.103 -0.329 1.00 92.50 334 PRO A CA 1
ATOM 2701 C C . PRO A 1 334 ? 3.314 4.974 -0.809 1.00 92.50 334 PRO A C 1
ATOM 2703 O O . PRO A 1 334 ? 4.411 4.791 -0.290 1.00 92.50 334 PRO A O 1
ATOM 2706 N N . GLY A 1 335 ? 2.904 4.222 -1.832 1.00 94.25 335 GLY A N 1
ATOM 2707 C CA . GLY A 1 335 ? 3.679 3.072 -2.324 1.00 94.25 335 GLY A CA 1
ATOM 2708 C C . GLY A 1 335 ? 4.833 3.411 -3.282 1.00 94.25 335 GLY A C 1
ATOM 2709 O O . GLY A 1 335 ? 5.341 2.514 -3.952 1.00 94.25 335 GLY A O 1
ATOM 2710 N N . SER A 1 336 ? 5.242 4.680 -3.405 1.00 94.00 336 SER A N 1
ATOM 2711 C CA . SER A 1 336 ? 6.229 5.125 -4.408 1.00 94.00 336 SER A CA 1
ATOM 2712 C C . SER A 1 336 ? 7.568 4.401 -4.275 1.00 94.00 336 SER A C 1
ATOM 2714 O O . SER A 1 336 ? 8.135 3.957 -5.273 1.00 94.00 336 SER A O 1
ATOM 2716 N N . VAL A 1 337 ? 8.048 4.211 -3.044 1.00 95.38 337 VAL A N 1
ATOM 2717 C CA . VAL A 1 337 ? 9.290 3.474 -2.782 1.00 95.38 337 VAL A CA 1
ATOM 2718 C C . VAL A 1 337 ? 9.140 2.009 -3.193 1.00 95.38 337 VAL A C 1
ATOM 2720 O O . VAL A 1 337 ? 10.035 1.476 -3.838 1.00 95.38 337 VAL A O 1
ATOM 2723 N N . ASN A 1 338 ? 8.005 1.358 -2.907 1.00 97.31 338 ASN A N 1
ATOM 2724 C CA . ASN A 1 338 ? 7.759 -0.028 -3.328 1.00 97.31 338 ASN A CA 1
ATOM 2725 C C . ASN A 1 338 ? 7.785 -0.171 -4.853 1.00 97.31 338 ASN A C 1
ATOM 2727 O O . ASN A 1 338 ? 8.405 -1.103 -5.364 1.00 97.31 338 ASN A O 1
ATOM 2731 N N . ALA A 1 339 ? 7.159 0.762 -5.575 1.00 97.50 339 ALA A N 1
ATOM 2732 C CA . ALA A 1 339 ? 7.155 0.775 -7.035 1.00 97.50 339 ALA A CA 1
ATOM 2733 C C . ALA A 1 339 ? 8.569 0.916 -7.622 1.00 97.50 339 ALA A C 1
ATOM 2735 O O . ALA A 1 339 ? 8.935 0.179 -8.544 1.00 97.50 339 ALA A O 1
ATOM 2736 N N . ARG A 1 340 ? 9.385 1.822 -7.065 1.00 96.75 340 ARG A N 1
ATOM 2737 C CA . ARG A 1 340 ? 10.791 2.009 -7.466 1.00 96.75 340 ARG A CA 1
ATOM 2738 C C . ARG A 1 340 ? 11.643 0.783 -7.140 1.00 96.75 340 ARG A C 1
ATOM 2740 O O . ARG A 1 340 ? 12.351 0.286 -8.012 1.00 96.75 340 ARG A O 1
ATOM 2747 N N . VAL A 1 341 ? 11.517 0.239 -5.927 1.00 97.81 341 VAL A N 1
ATOM 2748 C CA . VAL A 1 341 ? 12.235 -0.965 -5.472 1.00 97.81 341 VAL A CA 1
ATOM 2749 C C . VAL A 1 341 ? 11.920 -2.165 -6.364 1.00 97.81 341 VAL A C 1
ATOM 2751 O O . VAL A 1 341 ? 12.840 -2.823 -6.849 1.00 97.81 341 VAL A O 1
ATOM 2754 N N . PHE A 1 342 ? 10.640 -2.423 -6.642 1.00 98.38 342 PHE A N 1
ATOM 2755 C CA . PHE A 1 342 ? 10.236 -3.499 -7.545 1.00 98.38 342 PHE A CA 1
ATOM 2756 C C . PHE A 1 342 ? 10.822 -3.303 -8.946 1.00 98.38 342 PHE A C 1
ATOM 2758 O O . PHE A 1 342 ? 11.393 -4.231 -9.520 1.00 98.38 342 PHE A O 1
ATOM 2765 N N . SER A 1 343 ? 10.702 -2.089 -9.491 1.00 98.25 343 SER A N 1
ATOM 2766 C CA . SER A 1 343 ? 11.179 -1.778 -10.840 1.00 98.25 343 SER A CA 1
ATOM 2767 C C . SER A 1 343 ? 12.689 -1.971 -10.949 1.00 98.25 343 SER A C 1
ATOM 2769 O O . SER A 1 343 ? 13.152 -2.624 -11.881 1.00 98.25 343 SER A O 1
ATOM 2771 N N . PHE A 1 344 ? 13.460 -1.500 -9.966 1.00 97.69 344 PHE A N 1
ATOM 2772 C CA . PHE A 1 344 ? 14.903 -1.730 -9.897 1.00 97.69 344 PHE A CA 1
ATOM 2773 C C . PHE A 1 344 ? 15.242 -3.227 -9.928 1.00 97.69 344 PHE A C 1
ATOM 2775 O O . PHE A 1 344 ? 16.014 -3.672 -10.778 1.00 97.69 344 PHE A O 1
ATOM 2782 N N . MET A 1 345 ? 14.616 -4.024 -9.056 1.00 98.38 345 MET A N 1
ATOM 2783 C CA . MET A 1 345 ? 14.858 -5.469 -8.978 1.00 98.38 345 MET A CA 1
ATOM 2784 C C . MET A 1 345 ? 14.506 -6.192 -10.285 1.00 98.38 345 MET A C 1
ATOM 2786 O O . MET A 1 345 ? 15.274 -7.032 -10.749 1.00 98.38 345 MET A O 1
ATOM 2790 N N . ALA A 1 346 ? 13.371 -5.856 -10.907 1.00 98.06 346 ALA A N 1
ATOM 2791 C CA . ALA A 1 346 ? 12.934 -6.447 -12.175 1.00 98.06 346 ALA A CA 1
ATOM 2792 C C . ALA A 1 346 ? 13.834 -6.047 -13.361 1.00 98.06 346 ALA A C 1
ATOM 2794 O O . ALA A 1 346 ? 13.944 -6.766 -14.358 1.00 98.06 346 ALA A O 1
ATOM 2795 N N . ASN A 1 347 ? 14.510 -4.905 -13.256 1.00 98.00 347 ASN A N 1
ATOM 2796 C CA . ASN A 1 347 ? 15.469 -4.414 -14.237 1.00 98.00 347 ASN A CA 1
ATOM 2797 C C . ASN A 1 347 ? 16.900 -4.927 -14.020 1.00 98.00 347 ASN A C 1
ATOM 2799 O O . ASN A 1 347 ? 17.737 -4.789 -14.915 1.00 98.00 347 ASN A O 1
ATOM 2803 N N . HIS A 1 348 ? 17.191 -5.539 -12.871 1.00 98.00 348 HIS A N 1
ATOM 2804 C CA . HIS A 1 348 ? 18.530 -5.995 -12.530 1.00 98.00 348 HIS A CA 1
ATOM 2805 C C . HIS A 1 348 ? 18.972 -7.190 -13.397 1.00 98.00 348 HIS A C 1
ATOM 2807 O O . HIS A 1 348 ? 18.309 -8.229 -13.448 1.00 98.00 348 HIS A O 1
ATOM 2813 N N . LYS A 1 349 ? 20.135 -7.079 -14.054 1.00 97.12 349 LYS A N 1
ATOM 2814 C CA . LYS A 1 349 ? 20.618 -8.069 -15.042 1.00 97.12 349 LYS A CA 1
ATOM 2815 C C . LYS A 1 349 ? 20.746 -9.478 -14.464 1.00 97.12 349 LYS A C 1
ATOM 2817 O O . LYS A 1 349 ? 20.211 -10.428 -15.028 1.00 97.12 349 LYS A O 1
ATOM 2822 N N . GLU A 1 350 ? 21.394 -9.616 -13.309 1.00 97.69 350 GLU A N 1
ATOM 2823 C CA . GLU A 1 350 ? 21.567 -10.927 -12.664 1.00 97.69 350 GLU A CA 1
ATOM 2824 C C . GLU A 1 350 ? 20.239 -11.529 -12.186 1.00 97.69 350 GLU A C 1
ATOM 2826 O O . GLU A 1 350 ? 20.081 -12.750 -12.186 1.00 97.69 350 GLU A O 1
ATOM 2831 N N . VAL A 1 351 ? 19.262 -10.687 -11.826 1.00 98.06 351 VAL A N 1
ATOM 2832 C CA . VAL A 1 351 ? 17.919 -11.150 -11.453 1.00 98.06 351 VAL A CA 1
ATOM 2833 C C . VAL A 1 351 ? 17.233 -11.733 -12.685 1.00 98.06 351 VAL A C 1
ATOM 2835 O O . VAL A 1 351 ? 16.748 -12.860 -12.632 1.00 98.06 351 VAL A O 1
ATOM 2838 N N . ARG A 1 352 ? 17.279 -11.036 -13.829 1.00 98.19 352 ARG A N 1
ATOM 2839 C CA . ARG A 1 352 ? 16.724 -11.531 -15.102 1.00 98.19 352 ARG A CA 1
ATOM 2840 C C . ARG A 1 352 ? 17.353 -12.850 -15.550 1.00 98.19 352 ARG A C 1
ATOM 2842 O O . ARG A 1 352 ? 16.628 -13.770 -15.924 1.00 98.19 352 ARG A O 1
ATOM 2849 N N . VAL A 1 353 ? 18.676 -12.994 -15.427 1.00 97.94 353 VAL A N 1
ATOM 2850 C CA . VAL A 1 353 ? 19.379 -14.258 -15.726 1.00 97.94 353 VAL A CA 1
ATOM 2851 C C . VAL A 1 353 ? 18.857 -15.413 -14.864 1.00 97.94 353 VAL A C 1
ATOM 2853 O O . VAL A 1 353 ? 18.725 -16.541 -15.346 1.00 97.94 353 VAL A O 1
ATOM 2856 N N . ARG A 1 354 ? 18.548 -15.169 -13.585 1.00 98.00 354 ARG A N 1
ATOM 2857 C CA . ARG A 1 354 ? 17.992 -16.199 -12.690 1.00 98.00 354 ARG A CA 1
ATOM 2858 C C . ARG A 1 354 ? 16.513 -16.466 -12.951 1.00 98.00 354 ARG A C 1
ATOM 2860 O O . ARG A 1 354 ? 16.114 -17.628 -12.926 1.00 98.00 354 ARG A O 1
ATOM 2867 N N . LEU A 1 355 ? 15.723 -15.438 -13.260 1.00 97.69 355 LEU A N 1
ATOM 2868 C CA . LEU A 1 355 ? 14.313 -15.581 -13.637 1.00 97.69 355 LEU A CA 1
ATOM 2869 C C . LEU A 1 355 ? 14.145 -16.448 -14.889 1.00 97.69 355 LEU A C 1
ATOM 2871 O O . LEU A 1 355 ? 13.314 -17.362 -14.873 1.00 97.69 355 LEU A O 1
ATOM 2875 N N . ALA A 1 356 ? 14.999 -16.259 -15.901 1.00 97.25 356 ALA A N 1
ATOM 2876 C CA . ALA A 1 356 ? 14.989 -17.060 -17.126 1.00 97.25 356 ALA A CA 1
ATOM 2877 C C . ALA A 1 356 ? 15.171 -18.561 -16.833 1.00 97.25 356 ALA A C 1
ATOM 2879 O O . ALA A 1 356 ? 14.434 -19.397 -17.352 1.00 97.25 356 ALA A O 1
ATOM 2880 N N . LYS A 1 357 ? 16.058 -18.922 -15.890 1.00 96.31 357 LYS A N 1
ATOM 2881 C CA . LYS A 1 357 ? 16.238 -20.321 -15.436 1.00 96.31 357 LYS A CA 1
ATOM 2882 C C . LYS A 1 357 ? 14.989 -20.914 -14.779 1.00 96.31 357 LYS A C 1
ATOM 2884 O O . LYS A 1 357 ? 14.888 -22.130 -14.646 1.00 96.31 357 LYS A O 1
ATOM 2889 N N . THR A 1 358 ? 14.059 -20.070 -14.342 1.00 93.00 358 THR A N 1
ATOM 2890 C CA . THR A 1 358 ? 12.786 -20.477 -13.739 1.00 93.00 358 THR A CA 1
ATOM 2891 C C . THR A 1 358 ? 11.596 -20.391 -14.695 1.00 93.00 358 THR A C 1
ATOM 2893 O O . THR A 1 358 ? 10.472 -20.623 -14.255 1.00 93.00 358 THR A O 1
ATOM 2896 N N . GLY A 1 359 ? 11.836 -20.100 -15.979 1.00 93.94 359 GLY A N 1
ATOM 2897 C CA . GLY A 1 359 ? 10.812 -20.039 -17.024 1.00 93.94 359 GLY A CA 1
ATOM 2898 C C . GLY A 1 359 ? 10.157 -18.669 -17.218 1.00 93.94 359 GLY A C 1
ATOM 2899 O O . GLY A 1 359 ? 9.165 -18.591 -17.934 1.00 93.94 359 GLY A O 1
ATOM 2900 N N . ILE A 1 360 ? 10.683 -17.607 -16.596 1.00 97.19 360 ILE A N 1
ATOM 2901 C CA . ILE A 1 360 ? 10.219 -16.227 -16.804 1.00 97.19 360 ILE A CA 1
ATOM 2902 C C . ILE A 1 360 ? 11.305 -15.473 -17.566 1.00 97.19 360 ILE A C 1
ATOM 2904 O O . ILE A 1 360 ? 12.317 -15.072 -16.990 1.00 97.19 360 ILE A O 1
ATOM 2908 N N . GLU A 1 361 ? 11.099 -15.288 -18.865 1.00 96.69 361 GLU A N 1
ATOM 2909 C CA . GLU A 1 361 ? 12.029 -14.572 -19.736 1.00 96.69 361 GLU A CA 1
ATOM 2910 C C . GLU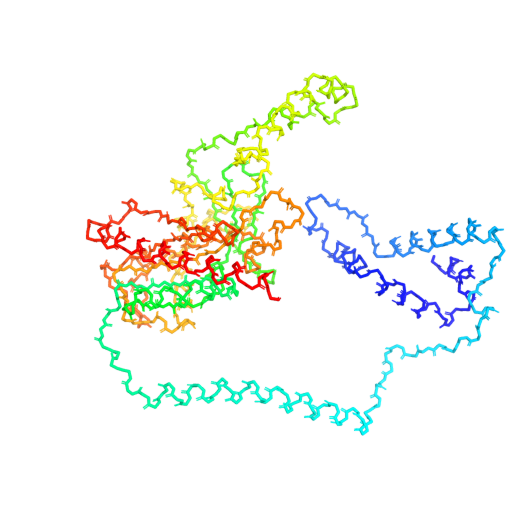 A 1 361 ? 11.537 -13.140 -19.959 1.00 96.69 361 GLU A C 1
ATOM 2912 O O . GLU A 1 361 ? 10.524 -12.909 -20.616 1.00 96.69 361 GLU A O 1
ATOM 2917 N N . ILE A 1 362 ? 12.263 -12.174 -19.393 1.00 97.31 362 ILE A N 1
ATOM 2918 C CA . ILE A 1 362 ? 12.017 -10.743 -19.589 1.00 97.31 362 ILE A CA 1
ATOM 2919 C C . ILE A 1 362 ? 12.977 -10.253 -20.683 1.00 97.31 362 ILE A C 1
ATOM 2921 O O . ILE A 1 362 ? 14.189 -10.319 -20.462 1.00 97.31 362 ILE A O 1
ATOM 2925 N N . PRO A 1 363 ? 12.483 -9.748 -21.830 1.00 95.62 363 PRO A N 1
ATOM 2926 C CA . PRO A 1 363 ? 13.330 -9.224 -22.898 1.00 95.62 363 PRO A CA 1
ATOM 2927 C C . PRO A 1 363 ? 14.264 -8.106 -22.422 1.00 95.62 363 PRO A C 1
ATOM 2929 O O . PRO A 1 363 ? 13.885 -7.266 -21.605 1.00 95.62 363 PRO A O 1
ATOM 2932 N N . ASP A 1 364 ? 15.470 -8.028 -22.988 1.00 94.06 364 ASP A N 1
ATOM 2933 C CA . ASP A 1 364 ? 16.421 -6.948 -22.679 1.00 94.06 364 ASP A CA 1
ATOM 2934 C C . ASP A 1 364 ? 15.880 -5.559 -23.056 1.00 94.06 364 ASP A C 1
ATOM 2936 O O . ASP A 1 364 ? 16.220 -4.570 -22.409 1.00 94.06 364 ASP A O 1
ATOM 2940 N N . SER A 1 365 ? 14.992 -5.491 -24.054 1.00 93.62 365 SER A N 1
ATOM 2941 C CA . SER A 1 365 ? 14.283 -4.272 -24.462 1.00 93.62 365 SER A CA 1
ATOM 2942 C C . SER A 1 365 ? 13.193 -3.832 -23.479 1.00 93.62 365 SER A C 1
ATOM 2944 O O . SER A 1 365 ? 12.748 -2.688 -23.545 1.00 93.62 365 SER A O 1
ATOM 2946 N N . THR A 1 366 ? 12.739 -4.721 -22.589 1.00 97.19 366 THR A N 1
ATOM 2947 C CA . THR A 1 366 ? 11.709 -4.409 -21.595 1.00 97.19 366 THR A CA 1
ATOM 2948 C C . THR A 1 366 ? 12.306 -3.611 -20.447 1.00 97.19 366 THR A C 1
ATOM 2950 O O . THR A 1 366 ? 13.292 -4.028 -19.831 1.00 97.19 366 THR A O 1
ATOM 2953 N N . ARG A 1 367 ? 11.660 -2.503 -20.087 1.00 97.75 367 ARG A N 1
ATOM 2954 C CA . ARG A 1 367 ? 11.987 -1.683 -18.920 1.00 97.75 367 ARG A CA 1
ATOM 2955 C C . ARG A 1 367 ? 10.794 -1.528 -17.989 1.00 97.75 367 ARG A C 1
ATOM 2957 O O . ARG A 1 367 ? 9.717 -1.112 -18.402 1.00 97.75 367 ARG A O 1
ATOM 2964 N N . PHE A 1 368 ? 11.025 -1.831 -16.713 1.00 98.44 368 PHE A N 1
ATOM 2965 C CA . PHE A 1 368 ? 10.081 -1.555 -15.636 1.00 98.44 368 PHE A CA 1
ATOM 2966 C C . PHE A 1 368 ? 10.266 -0.118 -15.141 1.00 98.44 368 PHE A C 1
ATOM 2968 O O . PHE A 1 368 ? 11.405 0.314 -14.953 1.00 98.44 368 PHE A O 1
ATOM 2975 N N . VAL A 1 369 ? 9.174 0.610 -14.931 1.00 98.25 369 VAL A N 1
ATOM 2976 C CA . VAL A 1 369 ? 9.167 2.013 -14.498 1.00 98.25 369 VAL A CA 1
ATOM 2977 C C . VAL A 1 369 ? 8.262 2.152 -13.282 1.00 98.25 369 VAL A C 1
ATOM 2979 O O . VAL A 1 369 ? 7.073 1.845 -13.357 1.00 98.25 369 VAL A O 1
ATOM 2982 N N . GLY A 1 370 ? 8.811 2.632 -12.168 1.00 97.56 370 GLY A N 1
ATOM 2983 C CA . GLY A 1 370 ? 8.023 2.917 -10.974 1.00 97.56 370 GLY A CA 1
ATOM 2984 C C . GLY A 1 370 ? 7.173 4.167 -11.177 1.00 97.56 370 GLY A C 1
ATOM 2985 O O . GLY A 1 370 ? 7.628 5.139 -11.776 1.00 97.56 370 GLY A O 1
ATOM 2986 N N . ALA A 1 371 ? 5.951 4.165 -10.659 1.00 97.25 371 ALA A N 1
ATOM 2987 C CA . ALA A 1 371 ? 5.060 5.313 -10.685 1.00 97.25 371 ALA A CA 1
ATOM 2988 C C . ALA A 1 371 ? 4.231 5.404 -9.399 1.00 97.25 371 ALA A C 1
ATOM 2990 O O . ALA A 1 371 ? 4.031 4.409 -8.700 1.00 97.25 371 ALA A O 1
ATOM 2991 N N . LEU A 1 372 ? 3.748 6.605 -9.094 1.00 96.56 372 LEU A N 1
ATOM 2992 C CA . LEU A 1 372 ? 2.810 6.875 -8.011 1.00 96.56 372 LEU A CA 1
ATOM 2993 C C . LEU A 1 372 ? 1.618 7.646 -8.567 1.00 96.56 372 LEU A C 1
ATOM 2995 O O . LEU A 1 372 ? 1.799 8.723 -9.128 1.00 96.56 372 LEU A O 1
ATOM 2999 N N . HIS A 1 373 ? 0.422 7.113 -8.361 1.00 96.62 373 HIS A N 1
ATOM 3000 C CA . HIS A 1 373 ? -0.835 7.812 -8.562 1.00 96.62 373 HIS A CA 1
ATOM 3001 C C . HIS A 1 373 ? -1.278 8.475 -7.250 1.00 96.62 373 HIS A C 1
ATOM 3003 O O . HIS A 1 373 ? -1.481 7.807 -6.232 1.00 96.62 373 HIS A O 1
ATOM 3009 N N . ASP A 1 374 ? -1.414 9.797 -7.254 1.00 93.69 374 ASP A N 1
ATOM 3010 C CA . ASP A 1 374 ? -2.090 10.520 -6.182 1.00 93.69 374 ASP A CA 1
ATOM 3011 C C . ASP A 1 374 ? -3.602 10.451 -6.397 1.00 93.69 374 ASP A C 1
ATOM 3013 O O . ASP A 1 374 ? -4.173 11.211 -7.171 1.00 93.69 374 ASP A O 1
ATOM 3017 N N . THR A 1 375 ? -4.260 9.555 -5.668 1.00 91.62 375 THR A N 1
ATOM 3018 C CA . THR A 1 375 ? -5.698 9.279 -5.821 1.00 91.62 375 THR A CA 1
ATOM 3019 C C . THR A 1 375 ? -6.617 10.433 -5.414 1.00 91.62 375 THR A C 1
ATOM 3021 O O . THR A 1 375 ? -7.824 10.366 -5.673 1.00 91.62 375 THR A O 1
ATOM 3024 N N . ALA A 1 376 ? -6.089 11.457 -4.734 1.00 88.75 376 ALA A N 1
ATOM 3025 C CA . ALA A 1 376 ? -6.847 12.648 -4.364 1.00 88.75 376 ALA A CA 1
ATOM 3026 C C . ALA A 1 376 ? -6.746 13.746 -5.428 1.00 88.75 376 ALA A C 1
ATOM 3028 O O . ALA A 1 376 ? -7.753 14.393 -5.714 1.00 88.75 376 ALA A O 1
ATOM 3029 N N . ALA A 1 377 ? -5.554 13.948 -5.995 1.00 87.81 377 ALA A N 1
ATOM 3030 C CA . ALA A 1 377 ? -5.326 14.920 -7.066 1.00 87.81 377 ALA A CA 1
ATOM 3031 C C . ALA A 1 377 ? -5.650 14.365 -8.466 1.00 87.81 377 ALA A C 1
ATOM 3033 O O . ALA A 1 377 ? -5.887 15.150 -9.377 1.00 87.81 377 ALA A O 1
ATOM 3034 N N . ASP A 1 378 ? -5.712 13.037 -8.606 1.00 91.88 378 ASP A N 1
ATOM 3035 C CA . ASP A 1 378 ? -5.818 12.312 -9.879 1.00 91.88 378 ASP A CA 1
ATOM 3036 C C . ASP A 1 378 ? -4.631 12.625 -10.812 1.00 91.88 378 ASP A C 1
ATOM 3038 O O . ASP A 1 378 ? -4.791 12.925 -11.990 1.00 91.88 378 ASP A O 1
ATOM 3042 N N . GLU A 1 379 ? -3.415 12.585 -10.251 1.00 94.06 379 GLU A N 1
ATOM 3043 C CA . GLU A 1 379 ? -2.151 12.868 -10.947 1.00 94.06 379 GLU A CA 1
ATOM 3044 C C . GLU A 1 379 ? -1.193 11.676 -10.826 1.00 94.06 379 GLU A C 1
ATOM 3046 O O . GLU A 1 379 ? -1.071 11.078 -9.752 1.00 94.06 379 GLU A O 1
ATOM 3051 N N . ILE A 1 380 ? -0.451 11.351 -11.890 1.00 95.94 380 ILE A N 1
ATOM 3052 C CA . ILE A 1 380 ? 0.584 10.308 -11.851 1.00 95.94 380 ILE A CA 1
ATOM 3053 C C . ILE A 1 380 ? 1.972 10.917 -12.009 1.00 95.94 380 ILE A C 1
ATOM 3055 O O . ILE A 1 380 ? 2.239 11.698 -12.918 1.00 95.94 380 ILE A O 1
ATOM 3059 N N . ARG A 1 381 ? 2.899 10.476 -11.155 1.00 94.69 381 ARG A N 1
ATOM 3060 C CA . ARG A 1 381 ? 4.332 10.726 -11.318 1.00 94.69 381 ARG A CA 1
ATOM 3061 C C . ARG A 1 381 ? 5.069 9.437 -11.621 1.00 94.69 381 ARG A C 1
ATOM 3063 O O . ARG A 1 381 ? 4.861 8.436 -10.940 1.00 94.69 381 ARG A O 1
ATOM 3070 N N . PHE A 1 382 ? 5.970 9.488 -12.594 1.00 95.88 382 PHE A N 1
ATOM 3071 C CA . PHE A 1 382 ? 6.844 8.380 -12.962 1.00 95.88 382 PHE A CA 1
ATOM 3072 C C . PHE A 1 382 ? 8.274 8.652 -12.493 1.00 95.88 382 PHE A C 1
ATOM 3074 O O . PHE A 1 382 ? 8.724 9.794 -12.502 1.00 95.88 382 PHE A O 1
ATOM 3081 N N . PHE A 1 383 ? 8.987 7.606 -12.088 1.00 94.12 383 PHE A N 1
ATOM 3082 C CA . PHE A 1 383 ? 10.321 7.698 -11.498 1.00 94.12 383 PHE A CA 1
ATOM 3083 C C . PHE A 1 383 ? 11.377 7.058 -12.397 1.00 94.12 383 PHE A C 1
ATOM 3085 O O . PHE A 1 383 ? 11.070 6.194 -13.219 1.00 94.12 383 PHE A O 1
ATOM 3092 N N . ASP A 1 384 ? 12.631 7.482 -12.219 1.00 90.94 384 ASP A N 1
ATOM 3093 C CA . ASP A 1 384 ? 13.810 6.884 -12.861 1.00 90.94 384 ASP A CA 1
ATOM 3094 C C . ASP A 1 384 ? 13.753 6.898 -14.415 1.00 90.94 384 ASP A C 1
ATOM 3096 O O . ASP A 1 384 ? 14.394 6.104 -15.103 1.00 90.94 384 ASP A O 1
ATOM 3100 N N . ILE A 1 385 ? 13.014 7.855 -15.001 1.00 93.50 385 ILE A N 1
ATOM 3101 C CA . ILE A 1 385 ? 12.820 8.018 -16.461 1.00 93.50 385 ILE A CA 1
ATOM 3102 C C . ILE A 1 385 ? 14.127 8.321 -17.205 1.00 93.50 385 ILE A C 1
ATOM 3104 O O . ILE A 1 385 ? 14.277 8.019 -18.395 1.00 93.50 385 ILE A O 1
ATOM 3108 N N . SER A 1 386 ? 15.106 8.901 -16.511 1.00 90.19 386 SER A N 1
ATOM 3109 C CA . SER A 1 386 ? 16.429 9.185 -17.065 1.00 90.19 386 SER A CA 1
ATOM 3110 C C . SER A 1 386 ? 17.163 7.913 -17.515 1.00 90.19 386 SER A C 1
ATOM 3112 O O . SER A 1 386 ? 17.925 7.992 -18.486 1.00 90.19 386 SER A O 1
ATOM 3114 N N . GLU A 1 387 ? 16.869 6.758 -16.901 1.00 89.12 387 GLU A N 1
ATOM 3115 C CA . GLU A 1 387 ? 17.458 5.448 -17.215 1.00 89.12 387 GLU A CA 1
ATOM 3116 C C . GLU A 1 387 ? 16.938 4.814 -18.512 1.00 89.12 387 GLU A C 1
ATOM 3118 O O . GLU A 1 387 ? 17.529 3.852 -19.006 1.00 89.12 387 GLU A O 1
ATOM 3123 N N . LEU A 1 388 ? 15.837 5.320 -19.074 1.00 94.00 388 LEU A N 1
ATOM 3124 C CA . LEU A 1 388 ? 15.271 4.778 -20.306 1.00 94.00 388 LEU A CA 1
ATOM 3125 C C . LEU A 1 388 ? 16.191 5.053 -21.508 1.00 94.00 388 LEU A C 1
ATOM 3127 O O . LEU A 1 388 ? 16.776 6.136 -21.642 1.00 94.00 388 LEU A O 1
ATOM 3131 N N . ASP A 1 389 ? 16.300 4.080 -22.413 1.00 94.62 389 ASP A N 1
ATOM 3132 C CA . ASP A 1 389 ? 16.936 4.279 -23.717 1.00 94.62 389 ASP A CA 1
ATOM 3133 C C . ASP A 1 389 ? 16.104 5.226 -24.607 1.00 94.62 389 ASP A C 1
ATOM 3135 O O . ASP A 1 389 ? 15.002 5.643 -24.250 1.00 94.62 389 ASP A O 1
ATOM 3139 N N . ALA A 1 390 ? 16.648 5.625 -25.759 1.00 95.38 390 ALA A N 1
ATOM 3140 C CA . ALA A 1 390 ? 15.995 6.606 -26.628 1.00 95.38 390 ALA A CA 1
ATOM 3141 C C . ALA A 1 390 ? 14.627 6.133 -27.158 1.00 95.38 390 ALA A C 1
ATOM 3143 O O . ALA A 1 390 ? 13.704 6.939 -27.236 1.00 95.38 390 ALA A O 1
ATOM 3144 N N . GLU A 1 391 ? 14.487 4.845 -27.476 1.00 95.38 391 GLU A N 1
ATOM 3145 C CA . GLU A 1 391 ? 13.248 4.280 -28.017 1.00 95.38 391 GLU A CA 1
ATOM 3146 C C . GLU A 1 391 ? 12.172 4.193 -26.927 1.00 95.38 391 GLU A C 1
ATOM 3148 O O . GLU A 1 391 ? 11.034 4.623 -27.111 1.00 95.38 391 GLU A O 1
ATOM 3153 N N . ASN A 1 392 ? 12.541 3.706 -25.744 1.00 96.38 392 ASN A N 1
ATOM 3154 C CA . ASN A 1 392 ? 11.656 3.640 -24.592 1.00 96.38 392 ASN A CA 1
ATOM 3155 C C . ASN A 1 392 ? 11.296 5.033 -24.055 1.00 96.38 392 ASN A C 1
ATOM 3157 O O . ASN A 1 392 ? 10.195 5.207 -23.540 1.00 96.38 392 ASN A O 1
ATOM 3161 N N . LYS A 1 393 ? 12.157 6.046 -24.213 1.00 96.81 393 LYS A N 1
ATOM 3162 C CA . LYS A 1 393 ? 11.809 7.447 -23.915 1.00 96.81 393 LYS A CA 1
ATOM 3163 C C . LYS A 1 393 ? 10.698 7.968 -24.821 1.00 96.81 393 LYS A C 1
ATOM 3165 O O . LYS A 1 393 ? 9.769 8.593 -24.317 1.00 96.81 393 LYS A O 1
ATOM 3170 N N . GLU A 1 394 ? 10.763 7.692 -26.120 1.00 97.31 394 GLU A N 1
ATOM 3171 C CA . GLU A 1 394 ? 9.715 8.078 -27.075 1.00 97.31 394 GLU A CA 1
ATOM 3172 C C . GLU A 1 394 ? 8.396 7.356 -26.763 1.00 97.31 394 GLU A C 1
ATOM 3174 O O . GLU A 1 394 ? 7.360 7.998 -26.583 1.00 97.31 394 GLU A O 1
ATOM 3179 N N . ARG A 1 395 ? 8.449 6.033 -26.553 1.00 97.31 395 ARG A N 1
ATOM 3180 C CA . ARG A 1 395 ? 7.281 5.239 -26.127 1.00 97.31 395 ARG A CA 1
ATOM 3181 C C . ARG A 1 395 ? 6.678 5.762 -24.823 1.00 97.31 395 ARG A C 1
ATOM 3183 O O . ARG A 1 395 ? 5.461 5.835 -24.692 1.00 97.31 395 ARG A O 1
ATOM 3190 N N . HIS A 1 396 ? 7.518 6.138 -23.859 1.00 97.81 396 HIS A N 1
ATOM 3191 C CA . HIS A 1 396 ? 7.073 6.683 -22.582 1.00 97.81 396 HIS A CA 1
ATOM 3192 C C . HIS A 1 396 ? 6.327 8.012 -22.755 1.00 97.81 396 HIS A C 1
ATOM 3194 O O . HIS A 1 396 ? 5.268 8.184 -22.155 1.00 97.81 396 HIS A O 1
ATOM 3200 N N . GLN A 1 397 ? 6.831 8.913 -23.604 1.00 97.50 397 GLN A N 1
ATOM 3201 C CA . GLN A 1 397 ? 6.171 10.186 -23.913 1.00 97.50 397 GLN A CA 1
ATOM 3202 C C . GLN A 1 397 ? 4.789 9.983 -24.540 1.00 97.50 397 GLN A C 1
ATOM 3204 O O . GLN A 1 397 ? 3.847 10.674 -24.161 1.00 97.50 397 GLN A O 1
ATOM 3209 N N . GLU A 1 398 ? 4.647 9.018 -25.451 1.00 97.12 398 GLU A N 1
ATOM 3210 C CA . GLU A 1 398 ? 3.337 8.661 -26.004 1.00 97.12 398 GLU A CA 1
ATOM 3211 C C . GLU A 1 398 ? 2.400 8.098 -24.933 1.00 97.12 398 GLU A C 1
ATOM 3213 O O . GLU A 1 398 ? 1.246 8.508 -24.834 1.00 97.12 398 GLU A O 1
ATOM 3218 N N . ASN A 1 399 ? 2.894 7.168 -24.115 1.00 97.75 399 ASN A N 1
ATOM 3219 C CA . ASN A 1 399 ? 2.080 6.498 -23.106 1.00 97.75 399 ASN A CA 1
ATOM 3220 C C . ASN A 1 399 ? 1.594 7.464 -22.018 1.00 97.75 399 ASN A C 1
ATOM 3222 O O . ASN A 1 399 ? 0.478 7.292 -21.537 1.00 97.75 399 ASN A O 1
ATOM 3226 N N . ILE A 1 400 ? 2.373 8.493 -21.652 1.00 97.50 400 ILE A N 1
ATOM 3227 C CA . ILE A 1 400 ? 1.924 9.534 -20.711 1.00 97.50 400 ILE A CA 1
ATOM 3228 C C . ILE A 1 400 ? 0.611 1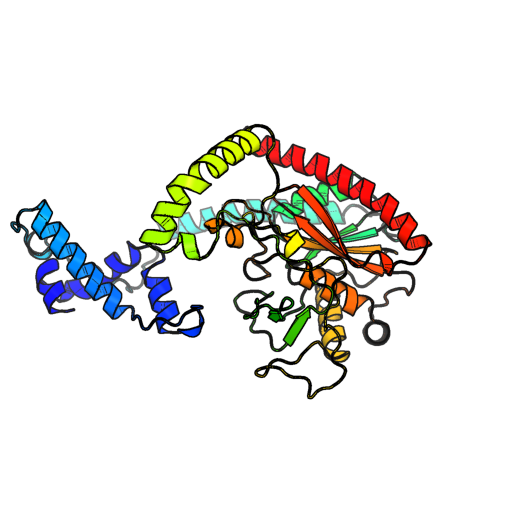0.161 -21.188 1.00 97.50 400 ILE A C 1
ATOM 3230 O O . ILE A 1 400 ? -0.305 10.310 -20.390 1.00 97.50 400 ILE A O 1
ATOM 3234 N N . LEU A 1 401 ? 0.473 10.463 -22.483 1.00 97.94 401 LEU A N 1
ATOM 3235 C CA . LEU A 1 401 ? -0.755 11.062 -23.020 1.00 97.94 401 LEU A CA 1
ATOM 3236 C C . LEU A 1 401 ? -1.975 10.151 -22.827 1.00 97.94 401 LEU A C 1
ATOM 3238 O O . LEU A 1 401 ? -3.084 10.633 -22.582 1.00 97.94 401 LEU A O 1
ATOM 3242 N N . HIS A 1 402 ? -1.766 8.835 -22.902 1.00 97.88 402 HIS A N 1
ATOM 3243 C CA . HIS A 1 402 ? -2.807 7.845 -22.633 1.00 97.88 402 HIS A CA 1
ATOM 3244 C C . HIS A 1 402 ? -3.192 7.809 -21.153 1.00 97.88 402 HIS A C 1
ATOM 3246 O O . HIS A 1 402 ? -4.381 7.779 -20.843 1.00 97.88 402 HIS A O 1
ATOM 3252 N N . PHE A 1 403 ? -2.209 7.868 -20.247 1.00 98.12 403 PHE A N 1
ATOM 3253 C CA . PHE A 1 403 ? -2.456 7.983 -18.805 1.00 98.12 403 PHE A CA 1
ATOM 3254 C C . PHE A 1 403 ? -3.213 9.270 -18.458 1.00 98.12 403 PHE A C 1
ATOM 3256 O O . PHE A 1 403 ? -4.228 9.190 -17.779 1.00 98.12 403 PHE A O 1
ATOM 3263 N N . GLU A 1 404 ? -2.788 10.425 -18.973 1.00 97.62 404 GLU A N 1
ATOM 3264 C CA . GLU A 1 404 ? -3.455 11.720 -18.755 1.00 97.62 404 GLU A CA 1
ATOM 3265 C C . GLU A 1 404 ? -4.914 11.695 -19.235 1.00 97.62 404 GLU A C 1
ATOM 3267 O O . GLU A 1 404 ? -5.833 12.063 -18.508 1.00 97.62 404 GLU A O 1
ATOM 3272 N N . THR A 1 405 ? -5.160 11.154 -20.432 1.00 97.81 405 THR A N 1
ATOM 3273 C CA . THR A 1 405 ? -6.530 11.019 -20.956 1.00 97.81 405 THR A CA 1
ATOM 3274 C C . THR A 1 405 ? -7.375 10.066 -20.097 1.00 97.81 405 THR A C 1
ATOM 3276 O O . THR A 1 405 ? -8.572 10.286 -19.900 1.00 97.81 405 THR A O 1
ATOM 3279 N N . ALA A 1 406 ? -6.774 8.995 -19.570 1.00 97.75 406 ALA A N 1
ATOM 3280 C CA . ALA A 1 406 ? -7.458 8.066 -18.676 1.00 97.75 406 ALA A CA 1
ATOM 3281 C C . ALA A 1 406 ? -7.768 8.697 -17.306 1.00 97.75 406 ALA A C 1
ATOM 3283 O O . ALA A 1 406 ? -8.846 8.438 -16.765 1.00 97.75 406 ALA A O 1
ATOM 3284 N N . LEU A 1 407 ? -6.879 9.547 -16.780 1.00 97.19 407 LEU A N 1
ATOM 3285 C CA . LEU A 1 407 ? -7.102 10.343 -15.568 1.00 97.19 407 LEU A CA 1
ATOM 3286 C C . LEU A 1 407 ? -8.267 11.324 -15.767 1.00 97.19 407 LEU A C 1
ATOM 3288 O O . LEU A 1 407 ? -9.186 11.345 -14.955 1.00 97.19 407 LEU A O 1
ATOM 3292 N N . ASP A 1 408 ? -8.349 12.022 -16.904 1.00 95.56 408 ASP A N 1
ATOM 3293 C CA . ASP A 1 408 ? -9.495 12.895 -17.217 1.00 95.56 408 ASP A CA 1
ATOM 3294 C C . ASP A 1 408 ? -10.842 12.143 -17.171 1.00 95.56 408 ASP A C 1
ATOM 3296 O O . ASP A 1 408 ? -11.851 12.632 -16.637 1.00 95.56 408 ASP A O 1
ATOM 3300 N N . PHE A 1 409 ? -10.888 10.924 -17.721 1.00 95.38 409 PHE A N 1
ATOM 3301 C CA . PHE A 1 409 ? -12.082 10.082 -17.642 1.00 95.38 409 PHE A CA 1
ATOM 3302 C C . PHE A 1 409 ? -12.344 9.560 -16.227 1.00 95.38 409 PHE A C 1
ATOM 3304 O O . PHE A 1 409 ? -13.507 9.518 -15.806 1.00 95.38 409 PHE A O 1
ATOM 3311 N N . ASN A 1 410 ? -11.294 9.216 -15.482 1.00 95.00 410 ASN A N 1
ATOM 3312 C CA . ASN A 1 410 ? -11.383 8.793 -14.091 1.00 95.00 410 ASN A CA 1
ATOM 3313 C C . ASN A 1 410 ? -11.979 9.901 -13.209 1.00 95.00 410 ASN A C 1
ATOM 3315 O O . ASN A 1 410 ? -12.992 9.671 -12.540 1.00 95.00 410 ASN A O 1
ATOM 3319 N N . ALA A 1 411 ? -11.448 11.122 -13.289 1.00 91.88 411 ALA A N 1
ATOM 3320 C CA . ALA A 1 411 ? -11.959 12.305 -12.603 1.00 91.88 411 ALA A CA 1
ATOM 3321 C C . ALA A 1 411 ? -13.436 12.560 -12.940 1.00 91.88 411 ALA A C 1
ATOM 3323 O O . ALA A 1 411 ? -14.268 12.840 -12.065 1.00 91.88 411 ALA A O 1
ATOM 3324 N N . LYS A 1 412 ? -13.813 12.405 -14.215 1.00 91.50 412 LYS A N 1
ATOM 3325 C CA . LYS A 1 412 ? -15.201 12.548 -14.673 1.00 91.50 412 LYS A CA 1
ATOM 3326 C C . LYS A 1 412 ? -16.131 11.461 -14.125 1.00 91.50 412 LYS A C 1
ATOM 3328 O O . LYS A 1 412 ? -17.278 11.764 -13.795 1.00 91.50 412 LYS A O 1
ATOM 3333 N N . GLU A 1 413 ? -15.688 10.207 -14.033 1.00 90.94 413 GLU A N 1
ATOM 3334 C CA . GLU A 1 413 ? -16.471 9.130 -13.408 1.00 90.94 413 GLU A CA 1
ATOM 3335 C C . GLU A 1 413 ? -16.648 9.392 -11.907 1.00 90.94 413 GLU A C 1
ATOM 3337 O O . GLU A 1 413 ? -17.768 9.346 -11.389 1.00 90.94 413 GLU A O 1
ATOM 3342 N N . ARG A 1 414 ? -15.552 9.713 -11.215 1.00 85.81 414 ARG A N 1
ATOM 3343 C CA . ARG A 1 414 ? -15.524 9.891 -9.758 1.00 85.81 414 ARG A CA 1
ATOM 3344 C C . ARG A 1 414 ? -16.320 11.112 -9.309 1.00 85.81 414 ARG A C 1
ATOM 3346 O O . ARG A 1 414 ? -17.057 11.018 -8.332 1.00 85.81 414 ARG A O 1
ATOM 3353 N N . SER A 1 415 ? -16.265 12.218 -10.051 1.00 84.94 415 SER A N 1
ATOM 3354 C CA . SER A 1 415 ? -17.063 13.421 -9.761 1.00 84.94 415 SER A CA 1
ATOM 3355 C C . SER A 1 415 ? -18.575 13.194 -9.886 1.00 84.94 415 SER A C 1
ATOM 3357 O O . SER A 1 415 ? -19.349 13.800 -9.149 1.00 84.94 415 SER A O 1
ATOM 3359 N N . ARG A 1 416 ? -19.021 12.292 -10.772 1.00 76.31 416 ARG A N 1
ATOM 3360 C CA . ARG A 1 416 ? -20.452 11.995 -10.969 1.00 76.31 416 ARG A CA 1
ATOM 3361 C C . ARG A 1 416 ? -21.060 11.155 -9.851 1.00 76.31 416 ARG A C 1
ATOM 3363 O O . ARG A 1 416 ? -22.238 11.331 -9.562 1.00 76.31 416 ARG A O 1
ATOM 3370 N N . ARG A 1 417 ? -20.280 10.281 -9.206 1.00 60.47 417 ARG A N 1
ATOM 3371 C CA . ARG A 1 417 ? -20.771 9.436 -8.099 1.00 60.47 417 ARG A CA 1
ATOM 3372 C C . ARG A 1 417 ? -21.157 10.232 -6.847 1.00 60.47 417 ARG A C 1
ATOM 3374 O O . ARG A 1 417 ? -21.923 9.731 -6.040 1.00 60.47 417 ARG A O 1
ATOM 3381 N N . PHE A 1 418 ? -20.675 11.467 -6.701 1.00 48.50 418 PHE A N 1
ATOM 3382 C CA . PHE A 1 418 ? -21.066 12.364 -5.605 1.00 48.50 418 PHE A CA 1
ATOM 3383 C C . PHE A 1 418 ? -22.316 13.207 -5.909 1.00 48.50 418 PHE A C 1
ATOM 3385 O O . PHE A 1 418 ? -22.755 13.970 -5.053 1.00 48.50 418 PHE A O 1
ATOM 3392 N N . ALA A 1 419 ? -22.879 13.098 -7.118 1.00 43.22 419 ALA A N 1
ATOM 3393 C CA . ALA A 1 419 ? -24.060 13.849 -7.545 1.00 43.22 419 ALA A CA 1
ATOM 3394 C C . ALA A 1 419 ? -25.363 13.022 -7.539 1.00 43.22 419 ALA A C 1
ATOM 3396 O O . ALA A 1 419 ? -26.410 13.571 -7.885 1.00 43.22 419 ALA A O 1
ATOM 3397 N N . SER A 1 420 ? -25.303 11.730 -7.194 1.00 36.69 420 SER A N 1
ATOM 3398 C CA . SER A 1 420 ? -26.443 10.797 -7.185 1.00 36.69 420 SER A CA 1
ATOM 3399 C C . SER A 1 420 ? -26.899 10.430 -5.785 1.00 36.69 420 SER A C 1
ATOM 3401 O O . SER A 1 420 ? -26.008 10.021 -5.006 1.00 36.69 420 SER A O 1
#

Sequence (420 aa):
LSDLLKILVGQENLYNQYIFDQQFAHRGWAGMVATIESRPDTLFEKRSITLRDLIHFELLLEIDILDDNLEGKWQPISQLEKIDPIDLFAKIEYSELQDVLELFQDAFEWSYYDAVLGAFVYDNAGEKTRHQIPKFQAVFCIDERECSLRRHLEFVEPHCETFGAPGFFGVEFYFQPEHAKFYEKLCPAPVTPKFLIKEEGKLEKRKHELLYHKEAHSLFGGFLFSLLAGWLSLVQLVLHLFQPKMSPAISNAFSHVGEESLLTIENLDPEDREKGLQIGFNIEEMTQRIKAQLSNMGMVKDFAPLVYIVAHGSSSANNPHHGAHDCGACSGRPGSVNARVFSFMANHKEVRVRLAKTGIEIPDSTRFVGALHDTAADEIRFFDISELDAENKERHQENILHFETALDFNAKERSRRFAS

Foldseek 3Di:
DVVLCCFAAVDPLCSVVVLVVVLVVPPPPLVVQCCCCVPQVVDPDRDDGHSVNVSVVVSVVVQVVCCVVVVPPDGHPCVVDPDDDDPPPDDDDDDPVNVVVVVVVVVVVVVVVCVVVVVVVVVVVDPPPPDAQALAEEEEEQPPLCVLLQVLLCVLGVSYYYFYDHLLLLPWEWEAEVPRPDTAGFFAPVDDAQAYKYWADDDPPLDDDPLPDPLCPDPVSVVVCCVPCVVVVVVVVVVCVVPPDDDSLKADQCVPGDQPIDMQAEQPDQPCDDPRHHYHDHLVRLLVRLLVSCVVRVVQDSHHLEYEHEWEAAIGSDVVCRLVRGRNRGNSGTSQVSQVSNQCSVLDPSSQVVSVVVRRHDDPSHGYWYKYQHSHVLDMDIHPLVPHDPVVNVSVVVSVVSSVSSSVSSCVVVVVVVVD

Nearest PDB structures (foldseek):
  8uu8-assembly1_v  TM=2.356E-01  e=1.358E+00  Listeria monocytogenes EGD-e

Solvent-accessible surface area (backbone atoms only — not comparable to full-atom values): 23204 Å² total; per-residue (Å²): 101,71,70,58,43,43,57,54,35,53,50,75,81,43,47,65,56,52,51,50,53,54,50,63,70,43,77,61,54,51,62,48,37,44,45,35,49,78,38,41,80,79,41,95,70,69,60,96,53,44,48,68,57,51,53,50,51,51,54,50,53,51,50,51,52,45,33,65,78,44,72,62,70,74,73,22,50,57,77,78,43,92,74,79,73,74,69,88,81,58,82,80,79,89,46,74,68,54,55,53,52,50,53,52,50,51,53,54,53,47,58,56,49,51,56,55,52,50,49,52,55,56,58,68,70,48,87,72,90,81,81,69,69,32,72,29,32,36,39,30,27,59,52,76,80,44,54,53,34,52,54,32,32,40,66,71,37,74,52,41,47,78,47,66,36,60,32,16,60,66,49,59,28,30,37,29,52,69,92,50,94,57,73,44,58,37,25,36,82,92,60,82,56,59,26,31,35,39,42,49,67,84,79,76,73,78,65,79,55,81,87,75,41,76,54,51,78,37,81,66,46,19,53,55,41,47,71,61,51,42,58,56,49,50,52,50,50,57,48,37,74,80,51,76,68,94,48,78,83,35,48,51,38,74,71,74,53,64,76,84,45,42,64,42,53,69,33,90,49,95,80,45,58,59,97,86,21,33,41,23,38,42,64,67,60,41,33,52,30,51,51,51,40,30,56,76,64,68,60,46,61,72,73,22,51,37,33,36,30,32,10,36,14,29,47,31,79,53,72,93,51,33,49,77,58,16,28,62,39,11,54,28,30,51,13,45,64,35,15,39,52,50,19,51,45,68,59,32,66,73,25,44,61,53,36,40,78,72,69,33,63,74,58,91,75,39,42,51,32,14,20,29,32,24,73,65,77,62,46,77,49,76,38,66,67,84,76,49,54,75,66,54,45,53,53,47,60,57,48,49,56,42,50,55,55,9,35,56,49,29,54,55,56,59,60,50,65,77,75,112

pLDDT: mean 88.04, std 11.81, range [36.69, 98.69]

Secondary structure (DSSP, 8-state):
-HHHHHHHT--GGGHHHHHHHHHHHSTTHHHHHHHHHH-GGGSSS-----HHHHHHHHHHHHHHHHHHHTTT----HHHHS-PPPP-TTPPPPP-HHHHHHHHHHHHHHHHHHHHHHHHHHHHHHS-----S--S-EEEEES-HHHHHHHHHHHHH-TT-EEEEE-TTTT---EEE-TT-SSPEE-S-TT----EEEEEES--------GGG-GGGGSHHHHHHHHHHHHHHHHHHHHHHHHS----TTSB-GGGGS-TT-EE--B-S-TT-EETTEEESB-HHHHHHHHHHHHHHHT--S---SEEEEEEEE--BS-GGGHHHHSBGGGTSB-THHHHHHHHHHHH-HHHHHHHHHTT----TT-EEEEEEEETTTTEEEE--GGGS-HHHHHHHHHHHHHHHHHHHHHHHHHHHHT--